Protein 9U5A (pdb70)

Nearest PDB structures (foldseek):
  8sdz-assembly1_A  TM=9.561E-01  e=3.972E-27  Rattus norvegicus
  8et7-assembly1_A  TM=7.866E-01  e=4.016E-17  Homo sapiens
  8et9-assembly1_A  TM=8.170E-01  e=1.155E-16  Homo sapiens
  7zh0-assembly1_A  TM=7.714E-01  e=3.116E-17  Homo sapiens
  7zh6-assembly1_A  TM=7.890E-01  e=4.863E-16  Homo sapiens

Solvent-accessible surface area: 19373 Å² total; per-residue (Å²): 118,47,41,87,137,51,32,46,102,106,3,17,89,28,1,42,80,1,3,59,55,2,3,4,0,18,6,0,2,4,8,0,2,0,62,6,44,18,45,0,68,5,113,47,56,53,149,126,80,35,50,67,22,4,4,2,80,92,106,60,85,36,75,19,7,153,59,57,26,206,114,110,145,60,81,72,22,7,53,77,14,106,70,16,57,50,30,73,181,90,79,23,73,38,2,2,0,34,95,44,54,3,4,15,103,38,70,9,66,20,14,58,1,1,5,46,1,6,24,0,17,31,61,0,17,122,59,23,28,82,61,22,167,175,97,6,30,32,68,7,1,14,136,0,0,69,25,0,0,75,3,0,23,37,0,10,147,5,88,66,29,124,78,0,9,35,44,1,61,57,0,0,32,0,0,2,0,0,53,38,0,5,66,29,0,0,38,22,0,12,40,102,90,151,107,63,92,10,47,66,56,6,19,35,7,42,1,33,0,15,27,54,0,2,42,49,2,127,76,59,72,46,6,92,53,2,0,60,28,0,0,66,34,0,77,56,10,19,147,92,1,161,93,8,17,18,0,0,114,42,18,83,131,64,66,40,73,88,42,2,62,54,45,51,49,30,14,82,184,112,104,74,96,14,20,45,75,0,13,48,8,0,29,5,0,25,39,0,4,1,4,20,1,57,46,16,1,151,68,2,19,89,0,1,34,64,0,0,48,21,19,79,116,6,56,70,53,4,63,47,61,46,83,157,89,35,31,83,56,12,1,6,40,11,0,28,88,0,0,95,3,11,32,23,5,43,135,19,74,92,128,98,33,107,73,21,15,79,50,3,23,62,0,1,5,12,0,12,19,0,40,39,0,10,86,88,37,38,98,116,157,56,79,40,101,15,89,66,33,1,67,73,0,7,29,77,0,0,60,26,10,69,30,64,96,77,104,88,100,46,0,18,81,54,6,0,67,46,0,52,55,1,6,91,32,0,67,137,128,10,93,130

Sequence (432 aa):
AFSKLLFQTLQVLTFILPCLMIPSQMLLENFSAAIPGHRCWTHMLDNKALLTISIPPGPHQCRRFRQPQWQLWSEADTEPCVDGWVYDRSVFTSTIVAKWDLVCSSQGLKPLSQSIFMSGILVGSFIWGLLSYRFGRKPMLSWCCLQLAVAGTSTIFAPTFVIYCGLRFVAAFGMAGIFLSSLTLMVEWTTTSRRAVTMTVVGCAFSAGQAALGGLAFALRDWRTLQLAASVPFFAISLISWWLPESARWLIIKGKPDQALQELRKVARIRSCAMLVVNFSLLISYYGLVFDLQSLGRDIFLLQALFGAVDFLGRATTALLLSFLGRRTIQAGSQAMAGLAILANMLVPQDLQTLRVVFAVLGKGCFGISLTCLTIYKAETADGILHTVGRLGAMMGPLILMSRQALPLLPPLLYGVISIASSLVVLFFLPE

GO terms:
  GO:0015732 prostaglandin transport (P, IDA)
  GO:0015132 prostaglandin transmembrane transporter activity (F, IDA)
  GO:0022857 transmembrane transporter activity (F, IDA)
  GO:0005886 plasma membrane (C, EXP)
  GO:0009925 basal plasma membrane (C, EXP)
  GO:0005886 plasma membrane (C, TAS)
  GO:0015291 secondary active transmembrane transporter activity (F, TAS)
  GO:0005515 protein binding (F, IPI)
  GO:0046415 urate metabolic process (P, IMP)
  GO:0005452 solute:inorganic anion antiporter activity (F, IDA)
  GO:0005886 plasma membrane (C, IDA)
  GO:0009897 external side of plasma membrane (C, IDA)
  GO:0016324 apical plasma membrane (C, IDA)
  GO:0015291 secondary active transmembrane transporter activity (F, IDA)
  GO:0055085 transmembrane transport (P, IDA)
  GO:0070062 extracellular exosome (C, HDA)

B-factor: mean 92.58, std 33.47, range [29.21, 179.57]

Radius of gyration: 23.82 Å; Cα contacts (8 Å, |Δi|>4): 689; chains: 1; bounding box: 73×41×61 Å

Structure (mmCIF, N/CA/C/O backbone):
data_9U5A
#
_entry.id   9U5A
#
loop_
_entity.id
_entity.type
_entity.pdbx_description
1 polymer 'Solute carrier family 22 member 11'
2 non-polymer '17-oxoandrost-5-en-3beta-yl hydrogen sulfate'
#
loop_
_atom_site.group_PDB
_atom_site.id
_atom_site.type_symbol
_atom_site.label_atom_id
_atom_site.label_alt_id
_atom_site.label_comp_id
_atom_site.label_asym_id
_atom_site.label_entity_id
_atom_site.label_seq_id
_atom_site.pdbx_PDB_ins_code
_atom_site.Cartn_x
_atom_site.Cartn_y
_atom_site.Cartn_z
_atom_site.occupancy
_atom_site.B_iso_or_equiv
_atom_site.auth_seq_id
_atom_site.auth_comp_id
_atom_site.auth_asym_id
_atom_site.auth_atom_id
_atom_site.pdbx_PDB_model_num
ATOM 1 N N . ALA A 1 2 ? 71.914 108.788 117.011 1.00 176.81 2 ALA A N 1
ATOM 2 C CA . ALA A 1 2 ? 71.619 109.404 118.304 1.00 174.71 2 ALA A CA 1
ATOM 3 C C . ALA A 1 2 ? 72.819 109.403 119.241 1.00 174.22 2 ALA A C 1
ATOM 4 O O . ALA A 1 2 ? 72.914 110.243 120.136 1.00 173.10 2 ALA A O 1
ATOM 6 N N . PHE A 1 3 ? 73.701 108.416 119.077 1.00 158.59 3 PHE A N 1
ATOM 7 C CA . PHE A 1 3 ? 74.874 108.301 119.940 1.00 156.66 3 PHE A CA 1
ATOM 8 C C . PHE A 1 3 ? 75.745 109.522 119.764 1.00 155.05 3 PHE A C 1
ATOM 9 O O . PHE A 1 3 ? 76.440 109.938 120.685 1.00 155.65 3 PHE A O 1
ATOM 17 N N . SER A 1 4 ? 75.699 110.126 118.589 1.00 164.81 4 SER A N 1
ATOM 18 C CA . SER A 1 4 ? 76.445 111.355 118.409 1.00 167.70 4 SER A CA 1
ATOM 19 C C . SER A 1 4 ? 75.873 112.383 119.374 1.00 168.82 4 SER A C 1
ATOM 20 O O . SER A 1 4 ? 76.613 113.177 119.944 1.00 169.12 4 SER A O 1
ATOM 23 N N . LYS A 1 5 ? 74.556 112.371 119.565 1.00 169.17 5 LYS A N 1
ATOM 24 C CA . LYS A 1 5 ? 73.911 113.331 120.465 1.00 168.78 5 LYS A CA 1
ATOM 25 C C . LYS A 1 5 ? 74.340 113.170 121.914 1.00 168.93 5 LYS A C 1
ATOM 26 O O . LYS A 1 5 ? 74.541 114.160 122.616 1.00 167.87 5 LYS A O 1
ATOM 28 N N . LEU A 1 6 ? 74.361 111.918 122.372 1.00 164.24 6 LEU A N 1
ATOM 29 C CA . LEU A 1 6 ? 74.747 111.633 123.746 1.00 162.62 6 LEU A CA 1
ATOM 30 C C . LEU A 1 6 ? 76.133 112.162 123.952 1.00 162.33 6 LEU A C 1
ATOM 31 O O . LEU A 1 6 ? 76.416 112.840 124.934 1.00 162.31 6 LEU A O 1
ATOM 36 N N . LEU A 1 7 ? 77.010 111.844 123.015 1.00 158.00 7 LEU A N 1
ATOM 37 C CA . LEU A 1 7 ? 78.358 112.330 123.120 1.00 158.58 7 LEU A CA 1
ATOM 38 C C . LEU A 1 7 ? 78.305 113.849 123.163 1.00 161.14 7 LEU A C 1
ATOM 39 O O . LEU A 1 7 ? 79.016 114.462 123.958 1.00 160.59 7 LEU A O 1
ATOM 44 N N . PHE A 1 16 ? 88.614 116.325 125.150 1.00 118.26 16 PHE A N 1
ATOM 45 C CA . PHE A 1 16 ? 89.040 114.936 125.012 1.00 117.34 16 PHE A CA 1
ATOM 46 C C . PHE A 1 16 ? 89.167 114.565 123.553 1.00 119.22 16 PHE A C 1
ATOM 47 O O . PHE A 1 16 ? 89.874 113.626 123.210 1.00 125.66 16 PHE A O 1
ATOM 55 N N . GLN A 1 17 ? 88.481 115.287 122.685 1.00 120.23 17 GLN A N 1
ATOM 56 C CA . GLN A 1 17 ? 88.638 115.024 121.269 1.00 123.18 17 GLN A CA 1
ATOM 57 C C . GLN A 1 17 ? 89.956 115.618 120.779 1.00 121.23 17 GLN A C 1
ATOM 58 O O . GLN A 1 17 ? 90.693 114.965 120.048 1.00 117.47 17 GLN A O 1
ATOM 64 N N . THR A 1 18 ? 90.268 116.843 121.191 1.00 114.77 18 THR A N 1
ATOM 65 C CA . THR A 1 18 ? 91.517 117.479 120.778 1.00 113.80 18 THR A CA 1
ATOM 66 C C . THR A 1 18 ? 92.703 116.644 121.223 1.00 115.04 18 THR A C 1
ATOM 67 O O . THR A 1 18 ? 93.582 116.333 120.427 1.00 118.03 18 THR A O 1
ATOM 71 N N . LEU A 1 19 ? 92.718 116.248 122.488 1.00 102.41 19 LEU A N 1
ATOM 72 C CA . LEU A 1 19 ? 93.811 115.444 123.010 1.00 96.76 19 LEU A CA 1
ATOM 73 C C . LEU A 1 19 ? 93.901 114.112 122.291 1.00 98.69 19 LEU A C 1
ATOM 74 O O . LEU A 1 19 ? 94.990 113.641 122.003 1.00 104.18 19 LEU A O 1
ATOM 79 N N . GLN A 1 20 ? 92.749 113.478 122.063 1.00 96.49 20 GLN A N 1
ATOM 80 C CA . GLN A 1 20 ? 92.713 112.155 121.425 1.00 97.13 20 GLN A CA 1
ATOM 81 C C . GLN A 1 20 ? 93.294 112.155 120.034 1.00 98.79 20 GLN A C 1
ATOM 82 O O . GLN A 1 20 ? 94.150 111.338 119.716 1.00 98.13 20 GLN A O 1
ATOM 88 N N . VAL A 1 21 ? 92.830 113.065 119.193 1.00 101.01 21 VAL A N 1
ATOM 89 C CA . VAL A 1 21 ? 93.374 113.154 117.859 1.00 98.95 21 VAL A CA 1
ATOM 90 C C . VAL A 1 21 ? 94.879 113.287 117.965 1.00 97.08 21 VAL A C 1
ATOM 91 O O . VAL A 1 21 ? 95.611 112.688 117.184 1.00 98.62 21 VAL A O 1
ATOM 95 N N . LEU A 1 22 ? 95.348 114.056 118.940 1.00 93.70 22 LEU A N 1
ATOM 96 C CA . LEU A 1 22 ? 96.780 114.237 119.121 1.00 95.95 22 LEU A CA 1
ATOM 97 C C . LEU A 1 22 ? 97.478 112.940 119.523 1.00 102.87 22 LEU A C 1
ATOM 98 O O . LEU A 1 22 ? 98.524 112.608 118.980 1.00 106.93 22 LEU A O 1
ATOM 103 N N . THR A 1 23 ? 96.912 112.207 120.468 1.00 88.26 23 THR A N 1
ATOM 104 C CA . THR A 1 23 ? 97.494 110.936 120.863 1.00 80.92 23 THR A CA 1
ATOM 105 C C . THR A 1 23 ? 97.491 110.036 119.658 1.00 81.33 23 THR A C 1
ATOM 106 O O . THR A 1 23 ? 98.039 108.939 119.680 1.00 90.78 23 THR A O 1
ATOM 110 N N . PHE A 1 24 ? 96.872 110.500 118.589 1.00 86.25 24 PHE A N 1
ATOM 111 C CA . PHE A 1 24 ? 96.867 109.731 117.343 1.00 85.69 24 PHE A CA 1
ATOM 112 C C . PHE A 1 24 ? 97.715 110.300 116.217 1.00 87.10 24 PHE A C 1
ATOM 113 O O . PHE A 1 24 ? 98.073 109.581 115.302 1.00 87.10 24 PHE A O 1
ATOM 121 N N . ILE A 1 25 ? 98.028 111.584 116.262 1.00 83.88 25 ILE A N 1
ATOM 122 C CA . ILE A 1 25 ? 98.898 112.156 115.247 1.00 77.97 25 ILE A CA 1
ATOM 123 C C . ILE A 1 25 ? 100.254 111.451 115.286 1.00 84.90 25 ILE A C 1
ATOM 124 O O . ILE A 1 25 ? 100.851 111.218 114.244 1.00 86.49 25 ILE A O 1
ATOM 129 N N . LEU A 1 26 ? 100.716 111.049 116.471 1.00 77.93 26 LEU A N 1
ATOM 130 C CA . LEU A 1 26 ? 102.003 110.355 116.587 1.00 72.41 26 LEU A CA 1
ATOM 131 C C . LEU A 1 26 ? 102.058 109.027 115.832 1.00 65.52 26 LEU A C 1
ATOM 132 O O . LEU A 1 26 ? 102.981 108.803 115.063 1.00 71.83 26 LEU A O 1
ATOM 137 N N . PRO A 1 27 ? 101.085 108.104 116.061 1.00 59.47 27 PRO A N 1
ATOM 138 C CA . PRO A 1 27 ? 101.201 106.908 115.224 1.00 61.72 27 PRO A CA 1
ATOM 139 C C . PRO A 1 27 ? 101.046 107.247 113.763 1.00 69.43 27 PRO A C 1
ATOM 140 O O . PRO A 1 27 ? 101.708 106.629 112.949 1.00 74.66 27 PRO A O 1
ATOM 144 N N . CYS A 1 28 ? 100.241 108.240 113.423 1.00 70.68 28 CYS A N 1
ATOM 145 C CA . CYS A 1 28 ? 100.003 108.564 112.022 1.00 65.97 28 CYS A CA 1
ATOM 146 C C . CYS A 1 28 ? 101.215 109.211 111.388 1.00 65.96 28 CYS A C 1
ATOM 147 O O . CYS A 1 28 ? 101.374 109.159 110.182 1.00 73.18 28 CYS A O 1
ATOM 150 N N . LEU A 1 29 ? 102.087 109.827 112.177 1.00 59.96 29 LEU A N 1
ATOM 151 C CA . LEU A 1 29 ? 103.302 110.435 111.640 1.00 54.62 29 LEU A CA 1
ATOM 152 C C . LEU A 1 29 ? 104.389 109.405 111.437 1.00 63.68 29 LEU A C 1
ATOM 153 O O . LEU A 1 29 ? 105.327 109.635 110.686 1.00 70.49 29 LEU A O 1
ATOM 158 N N . MET A 1 30 ? 104.285 108.253 112.089 1.00 72.79 30 MET A N 1
ATOM 159 C CA . MET A 1 30 ? 105.344 107.244 112.012 1.00 61.31 30 MET A CA 1
ATOM 160 C C . MET A 1 30 ? 104.955 106.029 111.204 1.00 64.94 30 MET A C 1
ATOM 161 O O . MET A 1 30 ? 105.786 105.182 110.934 1.00 73.48 30 MET A O 1
ATOM 166 N N . ILE A 1 31 ? 103.693 105.925 110.826 1.00 56.85 31 ILE A N 1
ATOM 167 C CA . ILE A 1 31 ? 103.265 104.820 109.983 1.00 54.58 31 ILE A CA 1
ATOM 168 C C . ILE A 1 31 ? 103.855 104.930 108.572 1.00 62.39 31 ILE A C 1
ATOM 169 O O . ILE A 1 31 ? 104.393 103.949 108.072 1.00 62.19 31 ILE A O 1
ATOM 174 N N . PRO A 1 32 ? 103.770 106.119 107.911 1.00 57.98 32 PRO A N 1
ATOM 175 C CA . PRO A 1 32 ? 104.345 106.110 106.563 1.00 49.20 32 PRO A CA 1
ATOM 176 C C . PRO A 1 32 ? 105.816 105.766 106.530 1.00 58.15 32 PRO A C 1
ATOM 177 O O . PRO A 1 32 ? 106.273 105.188 105.556 1.00 63.55 32 PRO A O 1
ATOM 181 N N . SER A 1 33 ? 106.557 106.117 107.569 1.00 73.40 33 SER A N 1
ATOM 182 C CA . SER A 1 33 ? 107.964 105.775 107.621 1.00 72.00 33 SER A CA 1
ATOM 183 C C . SER A 1 33 ? 108.157 104.274 107.651 1.00 66.98 33 SER A C 1
ATOM 184 O O . SER A 1 33 ? 109.032 103.763 106.989 1.00 77.71 33 SER A O 1
ATOM 187 N N . GLN A 1 34 ? 107.301 103.558 108.363 1.00 53.38 34 GLN A N 1
ATOM 188 C CA . GLN A 1 34 ? 107.465 102.110 108.507 1.00 62.05 34 GLN A CA 1
ATOM 189 C C . GLN A 1 34 ? 107.052 101.326 107.272 1.00 68.17 34 GLN A C 1
ATOM 190 O O . GLN A 1 34 ? 107.557 100.237 107.035 1.00 73.45 34 GLN A O 1
ATOM 196 N N . MET A 1 35 ? 106.128 101.860 106.489 1.00 53.34 35 MET A N 1
ATOM 197 C CA . MET A 1 35 ? 105.721 101.188 105.268 1.00 48.38 35 MET A CA 1
ATOM 198 C C . MET A 1 35 ? 106.670 101.498 104.143 1.00 50.57 35 MET A C 1
ATOM 199 O O . MET A 1 35 ? 107.087 100.605 103.413 1.00 55.85 35 MET A O 1
ATOM 204 N N . LEU A 1 36 ? 107.022 102.763 103.995 1.00 62.57 36 LEU A N 1
ATOM 205 C CA . LEU A 1 36 ? 107.867 103.164 102.886 1.00 64.21 36 LEU A CA 1
ATOM 206 C C . LEU A 1 36 ? 109.321 103.308 103.301 1.00 65.19 36 LEU A C 1
ATOM 207 O O . LEU A 1 36 ? 110.019 104.178 102.802 1.00 63.23 36 LEU A O 1
ATOM 212 N N . LEU A 1 37 ? 109.790 102.445 104.192 1.00 68.76 37 LEU A N 1
ATOM 213 C CA . LEU A 1 37 ? 111.164 102.513 104.681 1.00 54.39 37 LEU A CA 1
ATOM 214 C C . LEU A 1 37 ? 112.085 101.867 103.707 1.00 66.20 37 LEU A C 1
ATOM 215 O O . LEU A 1 37 ? 113.227 102.276 103.578 1.00 79.72 37 LEU A O 1
ATOM 220 N N . GLU A 1 38 ? 111.615 100.813 103.047 1.00 62.38 38 GLU A N 1
ATOM 221 C CA . GLU A 1 38 ? 112.470 100.054 102.149 1.00 65.26 38 GLU A CA 1
ATOM 222 C C . GLU A 1 38 ? 112.780 100.766 100.864 1.00 69.31 38 GLU A C 1
ATOM 223 O O . GLU A 1 38 ? 113.306 100.171 99.941 1.00 72.98 38 GLU A O 1
ATOM 229 N N . ASN A 1 39 ? 112.449 102.037 100.777 1.00 64.25 39 ASN A N 1
ATOM 230 C CA . ASN A 1 39 ? 112.817 102.776 99.601 1.00 54.34 39 ASN A CA 1
ATOM 231 C C . ASN A 1 39 ? 114.163 103.356 99.930 1.00 62.35 39 ASN A C 1
ATOM 232 O O . ASN A 1 39 ? 114.920 103.695 99.032 1.00 74.27 39 ASN A O 1
ATOM 237 N N . PHE A 1 40 ? 114.472 103.462 101.224 1.00 54.70 40 PHE A N 1
ATOM 238 C CA . PHE A 1 40 ? 115.778 103.973 101.644 1.00 62.94 40 PHE A CA 1
ATOM 239 C C . PHE A 1 40 ? 116.658 102.936 102.320 1.00 65.91 40 PHE A C 1
ATOM 240 O O . PHE A 1 40 ? 117.865 102.932 102.109 1.00 68.22 40 PHE A O 1
ATOM 248 N N . SER A 1 41 ? 116.087 102.041 103.116 1.00 50.76 41 SER A N 1
ATOM 249 C CA . SER A 1 41 ? 116.869 100.985 103.745 1.00 39.25 41 SER A CA 1
ATOM 250 C C . SER A 1 41 ? 117.239 99.923 102.745 1.00 50.96 41 SER A C 1
ATOM 251 O O . SER A 1 41 ? 118.209 99.217 102.935 1.00 70.67 41 SER A O 1
ATOM 254 N N . ALA A 1 42 ? 116.463 99.797 101.683 1.00 54.20 42 ALA A N 1
ATOM 255 C CA . ALA A 1 42 ? 116.731 98.802 100.656 1.00 57.25 42 ALA A CA 1
ATOM 256 C C . ALA A 1 42 ? 117.100 99.435 99.339 1.00 57.36 42 ALA A C 1
ATOM 257 O O . ALA A 1 42 ? 116.861 98.857 98.297 1.00 71.38 42 ALA A O 1
ATOM 259 N N . ALA A 1 43 ? 117.681 100.616 99.370 1.00 48.52 43 ALA A N 1
ATOM 260 C CA . ALA A 1 43 ? 118.012 101.302 98.144 1.00 48.37 43 ALA A CA 1
ATOM 261 C C . ALA A 1 43 ? 119.048 100.527 97.404 1.00 52.45 43 ALA A C 1
ATOM 262 O O . ALA A 1 43 ? 119.835 99.819 98.010 1.00 54.04 43 ALA A O 1
ATOM 264 N N . ILE A 1 44 ? 119.074 100.659 96.085 1.00 46.15 44 ILE A N 1
ATOM 265 C CA . ILE A 1 44 ? 120.001 99.887 95.271 1.00 48.26 44 ILE A CA 1
ATOM 266 C C . ILE A 1 44 ? 121.224 100.701 94.925 1.00 48.34 44 ILE A C 1
ATOM 267 O O . ILE A 1 44 ? 121.136 101.663 94.175 1.00 54.42 44 ILE A O 1
ATOM 272 N N . PRO A 1 45 ? 122.380 100.319 95.468 1.00 61.83 45 PRO A N 1
ATOM 273 C CA . PRO A 1 45 ? 123.587 101.101 95.237 1.00 59.69 45 PRO A CA 1
ATOM 274 C C . PRO A 1 45 ? 124.331 100.685 93.990 1.00 54.39 45 PRO A C 1
ATOM 275 O O . PRO A 1 45 ? 124.247 99.527 93.628 1.00 60.35 45 PRO A O 1
ATOM 279 N N . GLY A 1 46 ? 125.104 101.542 93.347 1.00 76.80 46 GLY A N 1
ATOM 280 C CA . GLY A 1 46 ? 125.883 101.080 92.204 1.00 83.33 46 GLY A CA 1
ATOM 281 C C . GLY A 1 46 ? 126.666 99.807 92.490 1.00 82.84 46 GLY A C 1
ATOM 282 O O . GLY A 1 46 ? 127.521 99.803 93.363 1.00 84.73 46 GLY A O 1
ATOM 283 N N . HIS A 1 47 ? 126.356 98.717 91.792 1.00 80.37 47 HIS A N 1
ATOM 284 C CA . HIS A 1 47 ? 127.018 97.440 92.042 1.00 74.86 47 HIS A CA 1
ATOM 285 C C . HIS A 1 47 ? 127.769 96.912 90.848 1.00 81.80 47 HIS A C 1
ATOM 286 O O . HIS A 1 47 ? 127.360 97.128 89.722 1.00 94.27 47 HIS A O 1
ATOM 293 N N . ARG A 1 48 ? 128.855 96.188 91.077 1.00 95.95 48 ARG A N 1
ATOM 294 C CA . ARG A 1 48 ? 129.605 95.581 89.978 1.00 93.60 48 ARG A CA 1
ATOM 295 C C . ARG A 1 48 ? 130.164 94.248 90.418 1.00 98.24 48 ARG A C 1
ATOM 296 O O . ARG A 1 48 ? 130.217 93.970 91.601 1.00 105.91 48 ARG A O 1
ATOM 304 N N . CYS A 1 49 ? 130.580 93.411 89.479 1.00 110.62 49 CYS A N 1
ATOM 305 C CA . CYS A 1 49 ? 131.182 92.134 89.838 1.00 110.49 49 CYS A CA 1
ATOM 306 C C . CYS A 1 49 ? 132.471 92.297 90.614 1.00 111.12 49 CYS A C 1
ATOM 307 O O . CYS A 1 49 ? 133.201 93.260 90.413 1.00 115.06 49 CYS A O 1
ATOM 310 N N . TRP A 1 50 ? 132.755 91.358 91.503 1.00 114.09 50 TRP A N 1
ATOM 311 C CA . TRP A 1 50 ? 134.012 91.377 92.219 1.00 117.44 50 TRP A CA 1
ATOM 312 C C . TRP A 1 50 ? 134.921 90.706 91.230 1.00 119.61 50 TRP A C 1
ATOM 313 O O . TRP A 1 50 ? 134.634 89.606 90.774 1.00 121.50 50 TRP A O 1
ATOM 324 N N . THR A 1 51 ? 136.017 91.357 90.881 1.00 133.97 51 THR A N 1
ATOM 325 C CA . THR A 1 51 ? 136.948 90.780 89.934 1.00 135.32 51 THR A CA 1
ATOM 326 C C . THR A 1 51 ? 138.297 90.724 90.587 1.00 139.04 51 THR A C 1
ATOM 327 O O . THR A 1 51 ? 138.598 91.526 91.467 1.00 142.44 51 THR A O 1
ATOM 331 N N . HIS A 1 52 ? 139.118 89.770 90.169 1.00 151.80 52 HIS A N 1
ATOM 332 C CA . HIS A 1 52 ? 140.441 89.625 90.754 1.00 153.78 52 HIS A CA 1
ATOM 333 C C . HIS A 1 52 ? 141.293 90.848 90.480 1.00 155.30 52 HIS A C 1
ATOM 334 O O . HIS A 1 52 ? 142.091 91.250 91.318 1.00 157.27 52 HIS A O 1
ATOM 341 N N . MET A 1 53 ? 141.104 91.465 89.325 1.00 159.22 53 MET A N 1
ATOM 342 C CA . MET A 1 53 ? 141.918 92.617 88.958 1.00 161.29 53 MET A CA 1
ATOM 343 C C . MET A 1 53 ? 141.581 93.919 89.675 1.00 161.25 53 MET A C 1
ATOM 344 O O . MET A 1 53 ? 142.299 94.898 89.517 1.00 161.47 53 MET A O 1
ATOM 346 N N . LEU A 1 54 ? 140.472 93.962 90.406 1.00 148.46 54 LEU A N 1
ATOM 347 C CA . LEU A 1 54 ? 140.062 95.205 91.057 1.00 149.01 54 LEU A CA 1
ATOM 348 C C . LEU A 1 54 ? 139.970 95.169 92.582 1.00 149.71 54 LEU A C 1
ATOM 349 O O . LEU A 1 54 ? 140.113 96.209 93.221 1.00 150.10 54 LEU A O 1
ATOM 354 N N . ASP A 1 55 ? 139.736 94.001 93.175 1.00 143.68 55 ASP A N 1
ATOM 355 C CA . ASP A 1 55 ? 139.583 93.870 94.607 1.00 144.18 55 ASP A CA 1
ATOM 356 C C . ASP A 1 55 ? 140.641 92.995 95.250 1.00 144.41 55 ASP A C 1
ATOM 357 O O . ASP A 1 55 ? 140.632 92.811 96.464 1.00 145.18 55 ASP A O 1
ATOM 362 N N . ASN A 1 56 ? 141.556 92.451 94.457 1.00 165.72 56 ASN A N 1
ATOM 363 C CA . ASN A 1 56 ? 142.657 91.698 95.044 1.00 167.72 56 ASN A CA 1
ATOM 364 C C . ASN A 1 56 ? 143.902 92.530 94.831 1.00 168.76 56 ASN A C 1
ATOM 365 O O . ASN A 1 56 ? 144.254 92.840 93.696 1.00 168.34 56 ASN A O 1
ATOM 370 N N . LYS A 1 67 ? 141.312 102.982 87.113 1.00 161.15 67 LYS A N 1
ATOM 371 C CA . LYS A 1 67 ? 140.160 103.182 86.233 1.00 160.27 67 LYS A CA 1
ATOM 372 C C . LYS A 1 67 ? 140.262 102.289 85.010 1.00 160.70 67 LYS A C 1
ATOM 373 O O . LYS A 1 67 ? 139.279 101.674 84.591 1.00 158.13 67 LYS A O 1
ATOM 375 N N . ALA A 1 68 ? 141.458 102.191 84.450 1.00 168.00 68 ALA A N 1
ATOM 376 C CA . ALA A 1 68 ? 141.679 101.329 83.296 1.00 166.93 68 ALA A CA 1
ATOM 377 C C . ALA A 1 68 ? 141.433 99.871 83.649 1.00 165.91 68 ALA A C 1
ATOM 378 O O . ALA A 1 68 ? 140.975 99.099 82.819 1.00 164.21 68 ALA A O 1
ATOM 380 N N . LEU A 1 69 ? 141.789 99.479 84.866 1.00 163.19 69 LEU A N 1
ATOM 381 C CA . LEU A 1 69 ? 141.573 98.107 85.300 1.00 161.66 69 LEU A CA 1
ATOM 382 C C . LEU A 1 69 ? 140.094 97.751 85.301 1.00 161.64 69 LEU A C 1
ATOM 383 O O . LEU A 1 69 ? 139.727 96.654 84.910 1.00 163.24 69 LEU A O 1
ATOM 385 N N . LEU A 1 70 ? 139.222 98.709 85.579 1.00 150.49 70 LEU A N 1
ATOM 386 C CA . LEU A 1 70 ? 137.786 98.434 85.492 1.00 150.41 70 LEU A CA 1
ATOM 387 C C . LEU A 1 70 ? 137.385 97.910 84.118 1.00 150.21 70 LEU A C 1
ATOM 388 O O . LEU A 1 70 ? 136.696 96.908 84.022 1.00 149.01 70 LEU A O 1
ATOM 393 N N . THR A 1 71 ? 137.769 98.614 83.059 1.00 157.24 71 THR A N 1
ATOM 394 C CA . THR A 1 71 ? 137.360 98.225 81.703 1.00 156.47 71 THR A CA 1
ATOM 395 C C . THR A 1 71 ? 137.787 96.815 81.344 1.00 155.29 71 THR A C 1
ATOM 396 O O . THR A 1 71 ? 136.980 96.010 80.889 1.00 154.00 71 THR A O 1
ATOM 400 N N . ILE A 1 72 ? 139.060 96.512 81.545 1.00 158.34 72 ILE A N 1
ATOM 401 C CA . ILE A 1 72 ? 139.556 95.200 81.180 1.00 157.35 72 ILE A CA 1
ATOM 402 C C . ILE A 1 72 ? 138.873 94.115 81.994 1.00 156.31 72 ILE A C 1
ATOM 403 O O . ILE A 1 72 ? 138.632 93.038 81.478 1.00 155.66 72 ILE A O 1
ATOM 408 N N . SER A 1 73 ? 138.656 94.344 83.283 1.00 148.15 73 SER A N 1
ATOM 409 C CA . SER A 1 73 ? 137.927 93.389 84.109 1.00 147.08 73 SER A CA 1
ATOM 410 C C . SER A 1 73 ? 136.435 93.294 83.858 1.00 147.25 73 SER A C 1
ATOM 411 O O . SER A 1 73 ? 135.881 92.201 83.838 1.00 146.83 73 SER A O 1
ATOM 414 N N . ILE A 1 74 ? 135.735 94.415 83.696 1.00 141.10 74 ILE A N 1
ATOM 415 C CA . ILE A 1 74 ? 134.263 94.382 83.562 1.00 139.21 74 ILE A CA 1
ATOM 416 C C . ILE A 1 74 ? 133.741 95.028 82.283 1.00 140.18 74 ILE A C 1
ATOM 417 O O . ILE A 1 74 ? 134.090 96.168 81.984 1.00 142.08 74 ILE A O 1
ATOM 422 N N . PRO A 1 75 ? 132.877 94.271 81.508 1.00 141.31 75 PRO A N 1
ATOM 423 C CA . PRO A 1 75 ? 132.424 94.778 80.202 1.00 142.27 75 PRO A CA 1
ATOM 424 C C . PRO A 1 75 ? 131.535 95.992 80.161 1.00 144.35 75 PRO A C 1
ATOM 425 O O . PRO A 1 75 ? 131.006 96.413 81.182 1.00 145.50 75 PRO A O 1
ATOM 429 N N . PRO A 1 76 ? 131.266 96.535 78.934 1.00 151.33 76 PRO A N 1
ATOM 430 C CA . PRO A 1 76 ? 130.278 97.623 78.910 1.00 151.26 76 PRO A CA 1
ATOM 431 C C . PRO A 1 76 ? 128.886 97.159 79.295 1.00 150.25 76 PRO A C 1
ATOM 432 O O . PRO A 1 76 ? 128.641 95.959 79.359 1.00 146.16 76 PRO A O 1
ATOM 436 N N . GLY A 1 77 ? 127.963 98.092 79.486 1.00 152.86 77 GLY A N 1
ATOM 437 C CA . GLY A 1 77 ? 126.629 97.743 79.944 1.00 152.69 77 GLY A CA 1
ATOM 438 C C . GLY A 1 77 ? 125.522 98.310 79.089 1.00 153.71 77 GLY A C 1
ATOM 439 O O . GLY A 1 77 ? 125.769 99.171 78.249 1.00 152.68 77 GLY A O 1
ATOM 440 N N . PRO A 1 82 ? 129.588 100.448 83.283 1.00 134.97 82 PRO A N 1
ATOM 441 C CA . PRO A 1 82 ? 130.017 99.132 83.761 1.00 135.32 82 PRO A CA 1
ATOM 442 C C . PRO A 1 82 ? 128.832 98.200 83.961 1.00 135.31 82 PRO A C 1
ATOM 443 O O . PRO A 1 82 ? 127.903 98.570 84.679 1.00 134.11 82 PRO A O 1
ATOM 447 N N . HIS A 1 83 ? 128.861 97.010 83.368 1.00 124.58 83 HIS A N 1
ATOM 448 C CA . HIS A 1 83 ? 127.720 96.111 83.448 1.00 119.90 83 HIS A CA 1
ATOM 449 C C . HIS A 1 83 ? 127.563 95.793 84.916 1.00 119.56 83 HIS A C 1
ATOM 450 O O . HIS A 1 83 ? 128.551 95.634 85.628 1.00 120.06 83 HIS A O 1
ATOM 457 N N . GLN A 1 84 ? 126.331 95.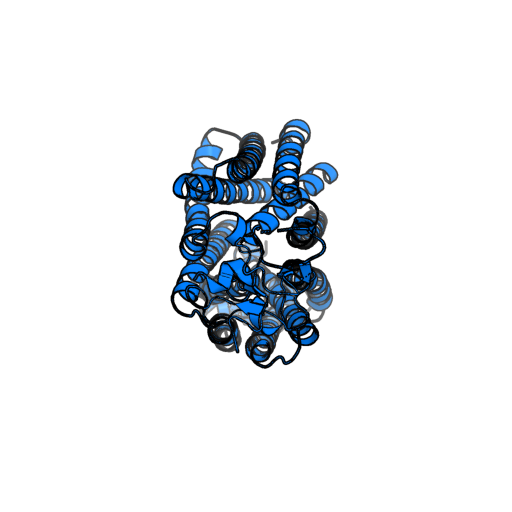686 85.382 1.00 95.35 84 GLN A N 1
ATOM 458 C CA . GLN A 1 84 ? 126.101 95.452 86.792 1.00 92.89 84 GLN A CA 1
ATOM 459 C C . GLN A 1 84 ? 125.885 93.993 87.143 1.00 95.99 84 GLN A C 1
ATOM 460 O O . GLN A 1 84 ? 125.461 93.698 88.249 1.00 101.08 84 GLN A O 1
ATOM 466 N N . CYS A 1 85 ? 126.184 93.071 86.234 1.00 99.45 85 CYS A N 1
ATOM 467 C CA . CYS A 1 85 ? 125.885 91.659 86.494 1.00 90.51 85 CYS A CA 1
ATOM 468 C C . CYS A 1 85 ? 126.935 90.660 86.068 1.00 91.14 85 CYS A C 1
ATOM 469 O O . CYS A 1 85 ? 126.976 89.557 86.596 1.00 94.37 85 CYS A O 1
ATOM 472 N N . ARG A 1 86 ? 127.766 91.017 85.102 1.00 120.43 86 ARG A N 1
ATOM 473 C CA . ARG A 1 86 ? 128.753 90.075 84.601 1.00 123.36 86 ARG A CA 1
ATOM 474 C C . ARG A 1 86 ? 130.150 90.639 84.437 1.00 125.17 86 ARG A C 1
ATOM 475 O O . ARG A 1 86 ? 130.325 91.850 84.383 1.00 129.48 86 ARG A O 1
ATOM 483 N N . ARG A 1 87 ? 131.149 89.766 84.380 1.00 124.41 87 ARG A N 1
ATOM 484 C CA . ARG A 1 87 ? 132.530 90.209 84.270 1.00 126.87 87 ARG A CA 1
ATOM 485 C C . ARG A 1 87 ? 133.304 89.352 83.304 1.00 130.08 87 ARG A C 1
ATOM 486 O O . ARG A 1 87 ? 132.932 88.221 83.042 1.00 130.87 87 ARG A O 1
ATOM 494 N N . PHE A 1 88 ? 134.394 89.887 82.770 1.00 144.88 88 PHE A N 1
ATOM 495 C CA . PHE A 1 88 ? 135.230 89.119 81.855 1.00 145.15 88 PHE A CA 1
ATOM 496 C C . PHE A 1 88 ? 135.962 88.015 82.589 1.00 143.98 88 PHE A C 1
ATOM 497 O O . PHE A 1 88 ? 136.593 88.264 83.612 1.00 143.77 88 PHE A O 1
ATOM 505 N N . ARG A 1 89 ? 135.894 86.796 82.068 1.00 146.95 89 ARG A N 1
ATOM 506 C CA . ARG A 1 89 ? 136.588 85.672 82.686 1.00 147.02 89 ARG A CA 1
ATOM 507 C C . ARG A 1 89 ? 138.077 85.937 82.673 1.00 149.34 89 ARG A C 1
ATOM 508 O O . ARG A 1 89 ? 138.756 85.751 83.679 1.00 150.43 89 ARG A O 1
ATOM 516 N N . GLN A 1 90 ? 138.599 86.349 81.527 1.00 157.91 90 GLN A N 1
ATOM 517 C CA . GLN A 1 90 ? 140.015 86.668 81.425 1.00 157.30 90 GLN A CA 1
ATOM 518 C C . GLN A 1 90 ? 140.109 88.133 81.081 1.00 157.60 90 GLN A C 1
ATOM 519 O O . GLN A 1 90 ? 139.373 88.613 80.224 1.00 158.53 90 GLN A O 1
ATOM 521 N N . PRO A 1 91 ? 141.017 88.860 81.739 1.00 165.57 91 PRO A N 1
ATOM 522 C CA . PRO A 1 91 ? 141.027 90.299 81.478 1.00 165.75 91 PRO A CA 1
ATOM 523 C C . PRO A 1 91 ? 141.337 90.577 80.025 1.00 166.12 91 PRO A C 1
ATOM 524 O O . PRO A 1 91 ? 142.232 89.955 79.458 1.00 166.97 91 PRO A O 1
ATOM 528 N N . GLN A 1 92 ? 140.608 91.505 79.421 1.00 166.69 92 GLN A N 1
ATOM 529 C CA . GLN A 1 92 ? 140.884 91.867 78.045 1.00 167.46 92 GLN A CA 1
ATOM 530 C C . GLN A 1 92 ? 141.896 92.994 78.028 1.00 169.39 92 GLN A C 1
ATOM 531 O O . GLN A 1 92 ? 141.521 94.162 78.000 1.00 169.09 92 GLN A O 1
ATOM 537 N N . TRP A 1 93 ? 143.179 92.639 78.016 1.00 175.79 93 TRP A N 1
ATOM 538 C CA . TRP A 1 93 ? 144.230 93.646 77.929 1.00 174.68 93 TRP A CA 1
ATOM 539 C C . TRP A 1 93 ? 144.244 94.112 76.497 1.00 175.28 93 TRP A C 1
ATOM 540 O O . TRP A 1 93 ? 145.130 94.859 76.087 1.00 174.95 93 TRP A O 1
ATOM 551 N N . GLN A 1 94 ? 143.248 93.685 75.732 1.00 179.48 94 GLN A N 1
ATOM 552 C CA . GLN A 1 94 ? 143.172 94.050 74.326 1.00 179.35 94 GLN A CA 1
ATOM 553 C C . GLN A 1 94 ? 142.550 95.416 74.167 1.00 179.17 94 GLN A C 1
ATOM 554 O O . GLN A 1 94 ? 142.424 95.909 73.061 1.00 178.86 94 GLN A O 1
ATOM 560 N N . LEU A 1 95 ? 141.916 95.918 75.221 1.00 179.06 95 LEU A N 1
ATOM 561 C CA . LEU A 1 95 ? 141.138 97.155 75.077 1.00 179.03 95 LEU A CA 1
ATOM 562 C C . LEU A 1 95 ? 141.913 98.426 75.251 1.00 179.57 95 LEU A C 1
ATOM 563 O O . LEU A 1 95 ? 141.346 99.515 75.196 1.00 177.52 95 LEU A O 1
ATOM 568 N N . TRP A 1 105 ? 135.615 91.994 71.688 1.00 171.96 105 TRP A N 1
ATOM 569 C CA . TRP A 1 105 ? 135.323 90.928 72.639 1.00 170.22 105 TRP A CA 1
ATOM 570 C C . TRP A 1 105 ? 134.051 90.191 72.263 1.00 170.19 105 TRP A C 1
ATOM 571 O O . TRP A 1 105 ? 133.341 90.597 71.345 1.00 170.30 105 TRP A O 1
ATOM 582 N N . SER A 1 106 ? 133.759 89.110 72.971 1.00 162.43 106 SER A N 1
ATOM 583 C CA . SER A 1 106 ? 132.560 88.337 72.683 1.00 162.96 106 SER A CA 1
ATOM 584 C C . SER A 1 106 ? 131.770 88.120 73.956 1.00 162.68 106 SER A C 1
ATOM 585 O O . SER A 1 106 ? 132.345 88.074 75.041 1.00 161.47 106 SER A O 1
ATOM 588 N N . GLU A 1 107 ? 130.454 87.983 73.841 1.00 154.58 107 GLU A N 1
ATOM 589 C CA . GLU A 1 107 ? 129.631 87.717 75.016 1.00 152.97 107 GLU A CA 1
ATOM 590 C C . GLU A 1 107 ? 130.119 86.449 75.682 1.00 153.02 107 GLU A C 1
ATOM 591 O O . GLU A 1 107 ? 129.841 86.207 76.855 1.00 152.86 107 GLU A O 1
ATOM 593 N N . ALA A 1 108 ? 130.844 85.630 74.933 1.00 152.20 108 ALA A N 1
ATOM 594 C CA . ALA A 1 108 ? 131.400 84.414 75.498 1.00 152.08 108 ALA A CA 1
ATOM 595 C C . ALA A 1 108 ? 132.546 84.579 76.480 1.00 152.97 108 ALA A C 1
ATOM 596 O O . ALA A 1 108 ? 132.930 83.622 77.146 1.00 151.64 108 ALA A O 1
ATOM 598 N N . ASP A 1 109 ? 133.103 85.785 76.573 1.00 157.92 109 ASP A N 1
ATOM 599 C CA . ASP A 1 109 ? 134.151 86.012 77.549 1.00 156.22 109 ASP A CA 1
ATOM 600 C C . ASP A 1 109 ? 133.553 86.540 78.833 1.00 155.12 109 ASP A C 1
ATOM 601 O O . ASP A 1 109 ? 134.280 86.998 79.701 1.00 155.46 109 ASP A O 1
ATOM 603 N N . THR A 1 110 ? 132.229 86.455 78.952 1.00 145.95 110 THR A N 1
ATOM 604 C CA . THR A 1 110 ? 131.546 86.971 80.130 1.00 145.37 110 THR A CA 1
ATOM 605 C C . THR A 1 110 ? 131.049 85.872 81.039 1.00 145.13 110 THR A C 1
ATOM 606 O O . THR A 1 110 ? 130.574 84.841 80.572 1.00 145.87 110 THR A O 1
ATOM 610 N N . GLU A 1 111 ? 131.150 86.094 82.341 1.00 137.24 111 GLU A N 1
ATOM 611 C CA . GLU A 1 111 ? 130.712 85.108 83.309 1.00 135.10 111 GLU A CA 1
ATOM 612 C C . GLU A 1 111 ? 129.916 85.837 84.406 1.00 136.21 111 GLU A C 1
ATOM 613 O O . GLU A 1 111 ? 130.303 86.938 84.788 1.00 137.91 111 GLU A O 1
ATOM 619 N N . PRO A 1 112 ? 128.809 85.249 84.927 1.00 119.61 112 PRO A N 1
ATOM 620 C CA . PRO A 1 112 ? 128.125 85.938 86.030 1.00 119.76 112 PRO A CA 1
ATOM 621 C C . PRO A 1 112 ? 129.029 86.073 87.245 1.00 121.19 112 PRO A C 1
ATOM 622 O O . PRO A 1 112 ? 129.997 85.329 87.352 1.00 122.26 112 PRO A O 1
ATOM 626 N N . CYS A 1 113 ? 128.721 86.995 88.153 1.00 115.35 113 CYS A N 1
ATOM 627 C CA . CYS A 1 113 ? 129.590 87.224 89.300 1.00 114.91 113 CYS A CA 1
ATOM 628 C C . CYS A 1 113 ? 129.439 85.931 90.077 1.00 114.76 113 CYS A C 1
ATOM 629 O O . CYS A 1 113 ? 128.450 85.759 90.786 1.00 114.62 113 CYS A O 1
ATOM 632 N N . VAL A 1 114 ? 130.401 85.021 89.968 1.00 111.05 114 VAL A N 1
ATOM 633 C CA . VAL A 1 114 ? 130.517 83.908 90.895 1.00 110.02 114 VAL A CA 1
ATOM 634 C C . VAL A 1 114 ? 131.067 84.355 92.236 1.00 110.73 114 VAL A C 1
ATOM 635 O O . VAL A 1 114 ? 130.636 83.865 93.275 1.00 111.78 114 VAL A O 1
ATOM 639 N N . ASP A 1 115 ? 132.015 85.284 92.225 1.00 106.61 115 ASP A N 1
ATOM 640 C CA . ASP A 1 115 ? 132.660 85.718 93.463 1.00 105.79 115 ASP A CA 1
ATOM 641 C C . ASP A 1 115 ? 131.950 86.834 94.223 1.00 108.20 115 ASP A C 1
ATOM 642 O O . ASP A 1 115 ? 132.420 87.244 95.280 1.00 110.38 115 ASP A O 1
ATOM 647 N N . GLY A 1 116 ? 130.840 87.342 93.700 1.00 104.31 116 GLY A N 1
ATOM 648 C CA . GLY A 1 116 ? 130.098 88.356 94.429 1.00 104.61 116 GLY A CA 1
ATOM 649 C C . GLY A 1 116 ? 130.191 89.766 93.895 1.00 105.25 116 GLY A C 1
ATOM 650 O O . GLY A 1 116 ? 130.664 89.969 92.788 1.00 104.26 116 GLY A O 1
ATOM 651 N N . TRP A 1 117 ? 129.712 90.755 94.639 1.00 88.31 117 TRP A N 1
ATOM 652 C CA . TRP A 1 117 ? 129.674 92.114 94.110 1.00 83.68 117 TRP A CA 1
ATOM 653 C C . TRP A 1 117 ? 130.388 93.146 94.960 1.00 84.87 117 TRP A C 1
ATOM 654 O O . TRP A 1 117 ? 130.641 92.905 96.135 1.00 87.96 117 TRP A O 1
ATOM 665 N N . VAL A 1 118 ? 130.735 94.294 94.384 1.00 73.49 118 VAL A N 1
ATOM 666 C CA . VAL A 1 118 ? 131.371 95.365 95.148 1.00 64.53 118 VAL A CA 1
ATOM 667 C C . VAL A 1 118 ? 130.501 96.585 95.049 1.00 67.61 118 VAL A C 1
ATOM 668 O O . VAL A 1 118 ? 130.564 97.320 94.073 1.00 76.42 118 VAL A O 1
ATOM 672 N N . TYR A 1 119 ? 129.692 96.824 96.068 1.00 68.78 119 TYR A N 1
ATOM 673 C CA . TYR A 1 119 ? 128.747 97.927 96.030 1.00 66.85 119 TYR A CA 1
ATOM 674 C C . TYR A 1 119 ? 129.348 99.282 96.338 1.00 72.30 119 TYR A C 1
ATOM 675 O O . TYR A 1 119 ? 130.270 99.384 97.138 1.00 82.51 119 TYR A O 1
ATOM 684 N N . ASP A 1 120 ? 128.801 100.333 95.742 1.00 87.87 120 ASP A N 1
ATOM 685 C CA . ASP A 1 120 ? 129.289 101.680 95.988 1.00 88.46 120 ASP A CA 1
ATOM 686 C C . ASP A 1 120 ? 128.723 102.189 97.293 1.00 90.87 120 ASP A C 1
ATOM 687 O O . ASP A 1 120 ? 127.544 102.001 97.574 1.00 95.69 120 ASP A O 1
ATOM 692 N N . ARG A 1 121 ? 129.547 102.825 98.111 1.00 96.39 121 ARG A N 1
ATOM 693 C CA . ARG A 1 121 ? 129.075 103.324 99.388 1.00 96.06 121 ARG A CA 1
ATOM 694 C C . ARG A 1 121 ? 129.084 104.836 99.438 1.00 101.88 121 ARG A C 1
ATOM 695 O O . ARG A 1 121 ? 128.970 105.426 100.508 1.00 102.94 121 ARG A O 1
ATOM 703 N N . SER A 1 122 ? 129.226 105.469 98.281 1.00 103.60 122 SER A N 1
ATOM 704 C CA . SER A 1 122 ? 129.225 106.924 98.224 1.00 101.82 122 SER A CA 1
ATOM 705 C C . SER A 1 122 ? 127.910 107.574 98.631 1.00 102.35 122 SER A C 1
ATOM 706 O O . SER A 1 122 ? 127.910 108.554 99.364 1.00 104.35 122 SER A O 1
ATOM 709 N N . VAL A 1 123 ? 126.791 107.039 98.157 1.00 91.37 123 VAL A N 1
ATOM 710 C CA . VAL A 1 123 ? 125.492 107.616 98.483 1.00 92.73 123 VAL A CA 1
ATOM 711 C C . VAL A 1 123 ? 124.819 106.884 99.625 1.00 96.28 123 VAL A C 1
ATOM 712 O O . VAL A 1 123 ? 124.309 107.506 100.551 1.00 99.73 123 VAL A O 1
ATOM 716 N N . PHE A 1 124 ? 124.836 105.559 99.577 1.00 89.26 124 PHE A N 1
ATOM 717 C CA . PHE A 1 124 ? 124.172 104.773 100.604 1.00 89.55 124 PHE A CA 1
ATOM 718 C C . PHE A 1 124 ? 125.207 103.958 101.338 1.00 88.62 124 PHE A C 1
ATOM 719 O O . PHE A 1 124 ? 125.805 103.062 100.755 1.00 92.96 124 PHE A O 1
ATOM 727 N N . THR A 1 125 ? 125.430 104.256 102.611 1.00 89.49 125 THR A N 1
ATOM 728 C CA . THR A 1 125 ? 126.465 103.566 103.349 1.00 89.64 125 THR A CA 1
ATOM 729 C C . THR A 1 125 ? 126.099 102.105 103.457 1.00 93.11 125 THR A C 1
ATOM 730 O O . THR A 1 125 ? 126.880 101.242 103.075 1.00 95.65 125 THR A O 1
ATOM 734 N N . SER A 1 126 ? 124.890 101.822 103.920 1.00 77.49 126 SER A N 1
ATOM 735 C CA . SER A 1 126 ? 124.459 100.446 104.033 1.00 74.96 126 SER A CA 1
ATOM 736 C C . SER A 1 126 ? 123.020 100.243 103.656 1.00 80.00 126 SER A C 1
ATOM 737 O O . SER A 1 126 ? 122.148 100.955 104.134 1.00 83.52 126 SER A O 1
ATOM 740 N N . THR A 1 127 ? 122.772 99.274 102.787 1.00 66.10 127 THR A N 1
ATOM 741 C CA . THR A 1 127 ? 121.425 98.965 102.372 1.00 50.25 127 THR A CA 1
ATOM 742 C C . THR A 1 127 ? 121.272 97.470 102.397 1.00 54.13 127 THR A C 1
ATOM 743 O O . THR A 1 127 ? 122.244 96.745 102.243 1.00 62.63 127 THR A O 1
ATOM 747 N N . ILE A 1 128 ? 120.057 96.995 102.590 1.00 45.10 128 ILE A N 1
ATOM 748 C CA . ILE A 1 128 ? 119.805 95.573 102.626 1.00 44.89 128 ILE A CA 1
ATOM 749 C C . ILE A 1 128 ? 120.263 94.966 101.326 1.00 44.27 128 ILE A C 1
ATOM 750 O O . ILE A 1 128 ? 120.842 93.892 101.318 1.00 66.72 128 ILE A O 1
ATOM 755 N N . VAL A 1 129 ? 120.048 95.664 100.223 1.00 37.48 129 VAL A N 1
ATOM 756 C CA . VAL A 1 129 ? 120.416 95.146 98.914 1.00 44.10 129 VAL A CA 1
ATOM 757 C C . VAL A 1 129 ? 121.877 94.740 98.875 1.00 47.80 129 VAL A C 1
ATOM 758 O O . VAL A 1 129 ? 122.267 93.878 98.099 1.00 53.94 129 VAL A O 1
ATOM 762 N N . ALA A 1 130 ? 122.688 95.344 99.723 1.00 61.36 130 ALA A N 1
ATOM 763 C CA . ALA A 1 130 ? 124.094 95.006 99.772 1.00 61.92 130 ALA A CA 1
ATOM 764 C C . ALA A 1 130 ? 124.340 93.867 100.732 1.00 64.00 130 ALA A C 1
ATOM 765 O O . ALA A 1 130 ? 125.260 93.080 100.541 1.00 68.49 130 ALA A O 1
ATOM 767 N N . LYS A 1 131 ? 123.537 93.781 101.781 1.00 63.28 131 LYS A N 1
ATOM 768 C CA . LYS A 1 131 ? 123.741 92.752 102.784 1.00 66.66 131 LYS A CA 1
ATOM 769 C C . LYS A 1 131 ? 123.431 91.378 102.242 1.00 62.77 131 LYS A C 1
ATOM 770 O O . LYS A 1 131 ? 124.235 90.463 102.369 1.00 75.17 131 LYS A O 1
ATOM 776 N N . TRP A 1 132 ? 122.272 91.228 101.627 1.00 56.98 132 TRP A N 1
ATOM 777 C CA . TRP A 1 132 ? 121.873 89.927 101.127 1.00 63.24 132 TRP A CA 1
ATOM 778 C C . TRP A 1 132 ? 121.868 89.883 99.608 1.00 63.54 132 TRP A C 1
ATOM 779 O O . TRP A 1 132 ?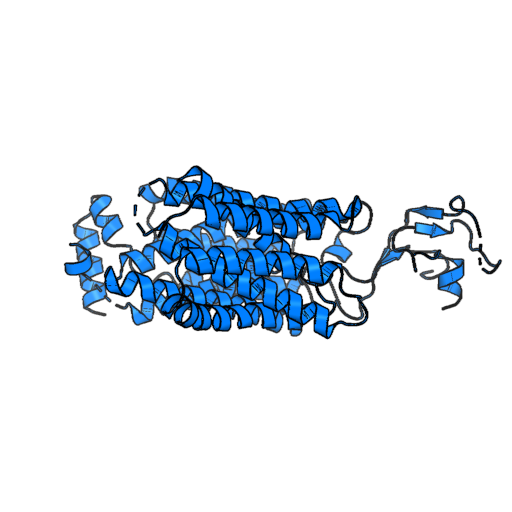 121.017 89.240 99.009 1.00 68.22 132 TRP A O 1
ATOM 790 N N . ASP A 1 133 ? 122.815 90.564 98.982 1.00 52.92 133 ASP A N 1
ATOM 791 C CA . ASP A 1 133 ? 122.933 90.543 97.528 1.00 43.43 133 ASP A CA 1
ATOM 792 C C . ASP A 1 133 ? 121.609 90.456 96.810 1.00 53.59 133 ASP A C 1
ATOM 793 O O . ASP A 1 133 ? 121.372 89.509 96.072 1.00 68.71 133 ASP A O 1
ATOM 798 N N . LEU A 1 134 ? 120.742 91.435 97.011 1.00 53.82 134 LEU A N 1
ATOM 799 C CA . LEU A 1 134 ? 119.486 91.470 96.279 1.00 51.20 134 LEU A CA 1
ATOM 800 C C . LEU A 1 134 ? 119.714 92.215 94.978 1.00 53.04 134 LEU A C 1
ATOM 801 O O . LEU A 1 134 ? 119.062 93.219 94.720 1.00 49.99 134 LEU A O 1
ATOM 806 N N . VAL A 1 135 ? 120.650 91.737 94.162 1.00 72.31 135 VAL A N 1
ATOM 807 C CA . VAL A 1 135 ? 120.944 92.366 92.881 1.00 72.55 135 VAL A CA 1
ATOM 808 C C . VAL A 1 135 ? 120.974 91.316 91.790 1.00 77.90 135 VAL A C 1
ATOM 809 O O . VAL A 1 135 ? 121.036 90.129 92.090 1.00 84.57 135 VAL A O 1
ATOM 813 N N . CYS A 1 136 ? 120.943 91.759 90.534 1.00 82.74 136 CYS A N 1
ATOM 814 C CA . CYS A 1 136 ? 120.941 90.853 89.383 1.00 82.41 136 CYS A CA 1
ATOM 815 C C . CYS A 1 136 ? 119.768 89.902 89.351 1.00 88.11 136 CYS A C 1
ATOM 816 O O . CYS A 1 136 ? 118.634 90.322 89.185 1.00 90.61 136 CYS A O 1
ATOM 819 N N . SER A 1 137 ? 120.033 88.608 89.464 1.00 87.81 137 SER A N 1
ATOM 820 C CA . SER A 1 137 ? 118.966 87.623 89.366 1.00 87.53 137 SER A CA 1
ATOM 821 C C . SER A 1 137 ? 118.014 87.723 90.530 1.00 89.37 137 SER A C 1
ATOM 822 O O . SER A 1 137 ? 116.880 87.266 90.451 1.00 88.93 137 SER A O 1
ATOM 825 N N . SER A 1 138 ? 118.469 88.320 91.617 1.00 81.03 138 SER A N 1
ATOM 826 C CA . SER A 1 138 ? 117.629 88.475 92.786 1.00 76.19 138 SER A CA 1
ATOM 827 C C . SER A 1 138 ? 117.048 89.872 92.887 1.00 74.66 138 SER A C 1
ATOM 828 O O . SER A 1 138 ? 116.468 90.214 93.903 1.00 82.15 138 SER A O 1
ATOM 831 N N . GLN A 1 139 ? 117.133 90.686 91.844 1.00 74.53 139 GLN A N 1
ATOM 832 C CA . GLN A 1 139 ? 116.667 92.068 91.966 1.00 77.50 139 GLN A CA 1
ATOM 833 C C . GLN A 1 139 ? 115.196 92.184 92.264 1.00 79.78 139 GLN A C 1
ATOM 834 O O . GLN A 1 139 ? 114.713 93.261 92.587 1.00 80.55 139 GLN A O 1
ATOM 840 N N . GLY A 1 140 ? 114.470 91.084 92.153 1.00 68.05 140 GLY A N 1
ATOM 841 C CA . GLY A 1 140 ? 113.041 91.113 92.379 1.00 68.33 140 GLY A CA 1
ATOM 842 C C . GLY A 1 140 ? 112.698 90.857 93.818 1.00 67.70 140 GLY A C 1
ATOM 843 O O . GLY A 1 140 ? 111.562 91.017 94.224 1.00 68.30 140 GLY A O 1
ATOM 844 N N . LEU A 1 141 ? 113.675 90.440 94.598 1.00 59.29 141 LEU A N 1
ATOM 845 C CA . LEU A 1 141 ? 113.410 90.149 95.983 1.00 54.21 141 LEU A CA 1
ATOM 846 C C . LEU A 1 141 ? 113.108 91.435 96.740 1.00 64.58 141 LEU A C 1
ATOM 847 O O . LEU A 1 141 ? 112.369 91.405 97.712 1.00 78.41 141 LEU A O 1
ATOM 852 N N . LYS A 1 142 ? 113.665 92.567 96.321 1.00 50.29 142 LYS A N 1
ATOM 853 C CA . LYS A 1 142 ? 113.299 93.832 96.965 1.00 58.60 142 LYS A CA 1
ATOM 854 C C . LYS A 1 142 ? 111.826 94.205 96.768 1.00 71.83 142 LYS A C 1
ATOM 855 O O . LYS A 1 142 ? 111.169 94.567 97.733 1.00 67.65 142 LYS A O 1
ATOM 861 N N . PRO A 1 143 ? 111.283 94.144 95.513 1.00 68.69 143 PRO A N 1
ATOM 862 C CA . PRO A 1 143 ? 109.839 94.401 95.418 1.00 47.71 143 PRO A CA 1
ATOM 863 C C . PRO A 1 143 ? 108.984 93.381 96.153 1.00 56.23 143 PRO A C 1
ATOM 864 O O . PRO A 1 143 ? 107.931 93.754 96.637 1.00 65.55 143 PRO A O 1
ATOM 868 N N . LEU A 1 144 ? 109.393 92.123 96.228 1.00 56.29 144 LEU A N 1
ATOM 869 C CA . LEU A 1 144 ? 108.658 91.128 97.003 1.00 49.61 144 LEU A CA 1
ATOM 870 C C . LEU A 1 144 ? 108.640 91.446 98.488 1.00 56.43 144 LEU A C 1
ATOM 871 O O . LEU A 1 144 ? 107.633 91.245 99.137 1.00 68.79 144 LEU A O 1
ATOM 876 N N . SER A 1 145 ? 109.742 91.921 99.050 1.00 59.27 145 SER A N 1
ATOM 877 C CA . SER A 1 145 ? 109.750 92.290 100.456 1.00 54.78 145 SER A CA 1
ATOM 878 C C . SER A 1 145 ? 108.696 93.334 100.703 1.00 58.77 145 SER A C 1
ATOM 879 O O . SER A 1 145 ? 108.047 93.314 101.740 1.00 63.88 145 SER A O 1
ATOM 882 N N . GLN A 1 146 ? 108.476 94.224 99.740 1.00 56.46 146 GLN A N 1
ATOM 883 C CA . GLN A 1 146 ? 107.473 95.279 99.879 1.00 54.25 146 GLN A CA 1
ATOM 884 C C . GLN A 1 146 ? 106.065 94.778 99.652 1.00 55.09 146 GLN A C 1
ATOM 885 O O . GLN A 1 146 ? 105.118 95.422 100.064 1.00 57.67 146 GLN A O 1
ATOM 891 N N . SER A 1 147 ? 105.914 93.601 99.062 1.00 60.81 147 SER A N 1
ATOM 892 C CA . SER A 1 147 ? 104.596 93.008 98.883 1.00 50.37 147 SER A CA 1
ATOM 893 C C . SER A 1 147 ? 104.299 91.996 99.974 1.00 48.80 147 SER A C 1
ATOM 894 O O . SER A 1 147 ? 103.149 91.651 100.181 1.00 60.21 147 SER A O 1
ATOM 897 N N . ILE A 1 148 ? 105.311 91.509 100.680 1.00 51.87 148 ILE A N 1
ATOM 898 C CA . ILE A 1 148 ? 105.065 90.618 101.810 1.00 53.80 148 ILE A CA 1
ATOM 899 C C . ILE A 1 148 ? 104.576 91.517 102.913 1.00 53.80 148 ILE A C 1
ATOM 900 O O . ILE A 1 148 ? 103.692 91.149 103.669 1.00 58.47 148 ILE A O 1
ATOM 905 N N . PHE A 1 149 ? 105.108 92.726 102.985 1.00 44.42 149 PHE A N 1
ATOM 906 C CA . PHE A 1 149 ? 104.631 93.690 103.955 1.00 40.38 149 PHE A CA 1
ATOM 907 C C . PHE A 1 149 ? 103.180 94.010 103.663 1.00 52.99 149 PHE A C 1
ATOM 908 O O . PHE A 1 149 ? 102.342 93.942 104.538 1.00 49.22 149 PHE A O 1
ATOM 916 N N . MET A 1 150 ? 102.867 94.341 102.418 1.00 62.98 150 MET A N 1
ATOM 917 C CA . MET A 1 150 ? 101.497 94.698 102.052 1.00 59.82 150 MET A CA 1
ATOM 918 C C . MET A 1 150 ? 100.528 93.550 102.261 1.00 63.23 150 MET A C 1
ATOM 919 O O . MET A 1 150 ? 99.394 93.779 102.645 1.00 68.61 150 MET A O 1
ATOM 924 N N . SER A 1 151 ? 100.940 92.321 101.984 1.00 58.77 151 SER A N 1
ATOM 925 C CA . SER A 1 151 ? 100.091 91.173 102.270 1.00 49.68 151 SER A CA 1
ATOM 926 C C . SER A 1 151 ? 99.920 91.081 103.756 1.00 52.67 151 SER A C 1
ATOM 927 O O . SER A 1 151 ? 98.820 90.871 104.232 1.00 60.99 151 SER A O 1
ATOM 930 N N . GLY A 1 152 ? 101.005 91.213 104.504 1.00 51.79 152 GLY A N 1
ATOM 931 C CA . GLY A 1 152 ? 100.875 91.245 105.948 1.00 52.86 152 GLY A CA 1
ATOM 932 C C . GLY A 1 152 ? 99.861 92.270 106.406 1.00 52.10 152 GLY A C 1
ATOM 933 O O . GLY A 1 152 ? 99.071 92.008 107.312 1.00 54.38 152 GLY A O 1
ATOM 934 N N . ILE A 1 153 ? 99.710 93.374 105.685 1.00 50.97 153 ILE A N 1
ATOM 935 C CA . ILE A 1 153 ? 98.635 94.324 106.032 1.00 54.67 153 ILE A CA 1
ATOM 936 C C . ILE A 1 153 ? 97.242 93.733 105.754 1.00 55.92 153 ILE A C 1
ATOM 937 O O . ILE A 1 153 ? 96.388 93.767 106.622 1.00 62.20 153 ILE A O 1
ATOM 942 N N . LEU A 1 154 ? 97.018 93.166 104.570 1.00 66.73 154 LEU A N 1
ATOM 943 C CA . LEU A 1 154 ? 95.721 92.559 104.225 1.00 63.86 154 LEU A CA 1
ATOM 944 C C . LEU A 1 154 ? 95.311 91.432 105.149 1.00 61.57 154 LEU A C 1
ATOM 945 O O . LEU A 1 154 ? 94.199 91.427 105.654 1.00 65.57 154 LEU A O 1
ATOM 950 N N . VAL A 1 155 ? 96.189 90.462 105.356 1.00 61.13 155 VAL A N 1
ATOM 951 C CA . VAL A 1 155 ? 95.897 89.346 106.242 1.00 61.76 155 VAL A CA 1
ATOM 952 C C . VAL A 1 155 ? 95.664 89.859 107.642 1.00 67.01 155 VAL A C 1
ATOM 953 O O . VAL A 1 155 ? 94.823 89.345 108.360 1.00 73.05 155 VAL A O 1
ATOM 957 N N . GLY A 1 156 ? 96.384 90.898 108.029 1.00 60.17 156 GLY A N 1
ATOM 958 C CA . GLY A 1 156 ? 96.242 91.436 109.366 1.00 59.21 156 GLY A CA 1
ATOM 959 C C . GLY A 1 156 ? 94.947 92.172 109.524 1.00 60.43 156 GLY A C 1
ATOM 960 O O . GLY A 1 156 ? 94.156 91.840 110.388 1.00 64.63 156 GLY A O 1
ATOM 961 N N . SER A 1 157 ? 94.677 93.146 108.671 1.00 58.21 157 SER A N 1
ATOM 962 C CA . SER A 1 157 ? 93.444 93.906 108.761 1.00 56.26 157 SER A CA 1
ATOM 963 C C . SER A 1 157 ? 92.242 92.993 108.782 1.00 67.70 157 SER A C 1
ATOM 964 O O . SER A 1 157 ? 91.232 93.312 109.389 1.00 69.59 157 SER A O 1
ATOM 967 N N . PHE A 1 158 ? 92.350 91.824 108.163 1.00 77.64 158 PHE A N 1
ATOM 968 C CA . PHE A 1 158 ? 91.261 90.849 108.194 1.00 71.74 158 PHE A CA 1
ATOM 969 C C . PHE A 1 158 ? 91.150 90.224 109.563 1.00 71.10 158 PHE A C 1
ATOM 970 O O . PHE A 1 158 ? 90.088 90.235 110.162 1.00 79.66 158 PHE A O 1
ATOM 978 N N . ILE A 1 159 ? 92.246 89.685 110.072 1.00 69.97 159 ILE A N 1
ATOM 979 C CA . ILE A 1 159 ? 92.206 89.016 111.362 1.00 72.17 159 ILE A CA 1
ATOM 980 C C . ILE A 1 159 ? 91.817 89.981 112.477 1.00 78.46 159 ILE A C 1
ATOM 981 O O . ILE A 1 159 ? 91.020 89.639 113.333 1.00 83.68 159 ILE A O 1
ATOM 986 N N . TRP A 1 160 ? 92.389 91.171 112.493 1.00 77.65 160 TRP A N 1
ATOM 987 C CA . TRP A 1 160 ? 92.098 92.072 113.590 1.00 75.39 160 TRP A CA 1
ATOM 988 C C . TRP A 1 160 ? 90.639 92.419 113.559 1.00 76.40 160 TRP A C 1
ATOM 989 O O . TRP A 1 160 ? 90.049 92.698 114.593 1.00 78.18 160 TRP A O 1
ATOM 1000 N N . GLY A 1 161 ? 90.043 92.411 112.378 1.00 81.80 161 GLY A N 1
ATOM 1001 C CA . GLY A 1 161 ? 88.615 92.647 112.284 1.00 82.86 161 GLY A CA 1
ATOM 1002 C C . GLY A 1 161 ? 87.810 91.559 112.961 1.00 82.71 161 GLY A C 1
ATOM 1003 O O . GLY A 1 161 ? 86.844 91.843 113.657 1.00 85.69 161 GLY A O 1
ATOM 1004 N N . LEU A 1 162 ? 88.201 90.308 112.765 1.00 83.26 162 LEU A N 1
ATOM 1005 C CA . LEU A 1 162 ? 87.504 89.206 113.401 1.00 81.37 162 LEU A CA 1
ATOM 1006 C C . LEU A 1 162 ? 87.667 89.291 114.899 1.00 81.32 162 LEU A C 1
ATOM 1007 O O . LEU A 1 162 ? 86.733 89.048 115.645 1.00 88.41 162 LEU A O 1
ATOM 1012 N N . LEU A 1 163 ? 88.857 89.635 115.359 1.00 93.83 163 LEU A N 1
ATOM 1013 C CA . LEU A 1 163 ? 89.103 89.677 116.792 1.00 96.07 163 LEU A CA 1
ATOM 1014 C C . LEU A 1 163 ? 88.510 90.928 117.416 1.00 100.22 163 LEU A C 1
ATOM 1015 O O . LEU A 1 163 ? 88.515 91.075 118.632 1.00 101.81 163 LEU A O 1
ATOM 1020 N N . SER A 1 164 ? 88.004 91.834 116.589 1.00 107.22 164 SER A N 1
ATOM 1021 C CA . SER A 1 164 ? 87.422 93.073 117.100 1.00 106.63 164 SER A CA 1
ATOM 1022 C C . SER A 1 164 ? 86.188 92.843 117.958 1.00 105.76 164 SER A C 1
ATOM 1023 O O . SER A 1 164 ? 85.968 93.564 118.920 1.00 105.90 164 SER A O 1
ATOM 1026 N N . TYR A 1 165 ? 85.347 91.882 117.598 1.00 120.83 165 TYR A N 1
ATOM 1027 C CA . TYR A 1 165 ? 84.206 91.594 118.456 1.00 124.61 165 TYR A CA 1
ATOM 1028 C C . TYR A 1 165 ? 84.591 91.085 119.844 1.00 125.75 165 TYR A C 1
ATOM 1029 O O . TYR A 1 165 ? 83.952 91.439 120.828 1.00 126.93 165 TYR A O 1
ATOM 1038 N N . ARG A 1 166 ? 85.623 90.258 119.929 1.00 124.61 166 ARG A N 1
ATOM 1039 C CA . ARG A 1 166 ? 86.029 89.712 121.214 1.00 125.23 166 ARG A CA 1
ATOM 1040 C C . ARG A 1 166 ? 86.854 90.690 122.031 1.00 124.03 166 ARG A C 1
ATOM 1041 O O . ARG A 1 166 ? 86.588 90.889 123.213 1.00 124.48 166 ARG A O 1
ATOM 1049 N N . PHE A 1 167 ? 87.854 91.318 121.418 1.00 116.86 167 PHE A N 1
ATOM 1050 C CA . PHE A 1 167 ? 88.751 92.217 122.158 1.00 117.74 167 PHE A CA 1
ATOM 1051 C C . PHE A 1 167 ? 88.500 93.693 121.913 1.00 117.46 167 PHE A C 1
ATOM 1052 O O . PHE A 1 167 ? 88.046 94.076 120.844 1.00 121.32 167 PHE A O 1
ATOM 1060 N N . GLY A 1 168 ? 88.827 94.529 122.888 1.00 97.17 168 GLY A N 1
ATOM 1061 C CA . GLY A 1 168 ? 88.599 95.959 122.768 1.00 97.61 168 GLY A CA 1
ATOM 1062 C C . GLY A 1 168 ? 89.506 96.733 121.846 1.00 97.42 168 GLY A C 1
ATOM 1063 O O . GLY A 1 168 ? 90.597 96.286 121.535 1.00 100.31 168 GLY A O 1
ATOM 1064 N N . ARG A 1 169 ? 89.079 97.914 121.429 1.00 92.57 169 ARG A N 1
ATOM 1065 C CA . ARG A 1 169 ? 89.874 98.724 120.521 1.00 90.87 169 ARG A CA 1
ATOM 1066 C C . ARG A 1 169 ? 91.164 99.193 121.167 1.00 89.16 169 ARG A C 1
ATOM 1067 O O . ARG A 1 169 ? 92.213 99.177 120.537 1.00 93.63 169 ARG A O 1
ATOM 1075 N N . LYS A 1 170 ? 91.095 99.618 122.419 1.00 83.24 170 LYS A N 1
ATOM 1076 C CA . LYS A 1 170 ? 92.292 100.095 123.130 1.00 83.53 170 LYS A CA 1
ATOM 1077 C C . LYS A 1 170 ? 93.320 99.008 123.414 1.00 87.04 170 LYS A C 1
ATOM 1078 O O . LYS A 1 170 ? 94.508 99.219 123.199 1.00 90.26 170 LYS A O 1
ATOM 1084 N N . PRO A 1 171 ? 92.885 97.829 123.885 1.00 80.72 171 PRO A N 1
ATOM 1085 C CA . PRO A 1 171 ? 93.910 96.797 124.038 1.00 77.05 171 PRO A CA 1
ATOM 1086 C C . PRO A 1 171 ? 94.552 96.457 122.708 1.00 77.89 171 PRO A C 1
ATOM 1087 O O . PRO A 1 171 ? 95.758 96.274 122.662 1.00 83.75 171 PRO A O 1
ATOM 1091 N N . MET A 1 172 ? 93.771 96.395 121.640 1.00 80.43 172 MET A N 1
ATOM 1092 C CA . MET A 1 172 ? 94.304 96.094 120.317 1.00 79.04 172 MET A CA 1
ATOM 1093 C C . MET A 1 172 ? 95.260 97.173 119.836 1.00 77.15 172 MET A C 1
ATOM 1094 O O . MET A 1 172 ? 96.264 96.867 119.228 1.00 81.39 172 MET A O 1
ATOM 1099 N N . LEU A 1 173 ? 94.980 98.434 120.120 1.00 69.47 173 LEU A N 1
ATOM 1100 C CA . LEU A 1 173 ? 95.912 99.490 119.749 1.00 65.46 173 LEU A CA 1
ATOM 1101 C C . LEU A 1 173 ? 97.208 99.318 120.496 1.00 64.48 173 LEU A C 1
ATOM 1102 O O . LEU A 1 173 ? 98.272 99.427 119.909 1.00 73.88 173 LEU A O 1
ATOM 1107 N N . SER A 1 174 ? 97.136 99.052 121.791 1.00 61.25 174 SER A N 1
ATOM 1108 C CA . SER A 1 174 ? 98.346 98.943 122.595 1.00 68.82 174 SER A CA 1
ATOM 1109 C C . SER A 1 174 ? 99.186 97.740 122.218 1.00 70.74 174 SER A C 1
ATOM 1110 O O . SER A 1 174 ? 100.398 97.850 122.093 1.00 69.31 174 SER A O 1
ATOM 1113 N N . TRP A 1 175 ? 98.558 96.591 122.037 1.00 68.64 175 TRP A N 1
ATOM 1114 C CA . TRP A 1 175 ? 99.294 95.426 121.604 1.00 62.65 175 TRP A CA 1
ATOM 1115 C C . TRP A 1 175 ? 99.895 95.661 120.240 1.00 67.65 175 TRP A C 1
ATOM 1116 O O . TRP A 1 175 ? 101.080 95.465 120.055 1.00 72.94 175 TRP A O 1
ATOM 1127 N N . CYS A 1 176 ? 99.088 96.068 119.274 1.00 63.82 176 CYS A N 1
ATOM 1128 C CA . CYS A 1 176 ? 99.596 96.245 117.925 1.00 54.49 176 CYS A CA 1
ATOM 1129 C C . CYS A 1 176 ? 100.675 97.300 117.835 1.00 63.09 176 CYS A C 1
ATOM 1130 O O . CYS A 1 176 ? 101.429 97.319 116.878 1.00 70.72 176 CYS A O 1
ATOM 1133 N N . CYS A 1 177 ? 100.772 98.187 118.811 1.00 64.98 177 CYS A N 1
ATOM 1134 C CA . CYS A 1 177 ? 101.866 99.148 118.818 1.00 58.62 177 CYS A CA 1
ATOM 1135 C C . CYS A 1 177 ? 103.115 98.441 119.295 1.00 63.76 177 CYS A C 1
ATOM 1136 O O . CYS A 1 177 ? 104.186 98.658 118.751 1.00 65.05 177 CYS A O 1
ATOM 1139 N N . LEU A 1 178 ? 102.998 97.619 120.331 1.00 57.85 178 LEU A N 1
ATOM 1140 C CA . LEU A 1 178 ? 104.133 96.827 120.796 1.00 54.94 178 LEU A CA 1
ATOM 1141 C C . LEU A 1 178 ? 104.580 95.810 119.761 1.00 56.65 178 LEU A C 1
ATOM 1142 O O . LEU A 1 178 ? 105.761 95.652 119.537 1.00 60.74 178 LEU A O 1
ATOM 1147 N N . GLN A 1 179 ? 103.645 95.098 119.147 1.00 56.74 179 GLN A N 1
ATOM 1148 C CA . GLN A 1 179 ? 103.999 94.129 118.119 1.00 47.81 179 GLN A CA 1
ATOM 1149 C C . GLN A 1 179 ? 104.839 94.817 117.086 1.00 48.73 179 GLN A C 1
ATOM 1150 O O . GLN A 1 179 ? 105.944 94.385 116.813 1.00 58.25 179 GLN A O 1
ATOM 1156 N N . LEU A 1 180 ? 104.369 95.917 116.518 1.00 53.84 180 LEU A N 1
ATOM 1157 C CA . LEU A 1 180 ? 105.161 96.677 115.544 1.00 56.63 180 LEU A CA 1
ATOM 1158 C C . LEU A 1 180 ? 106.536 97.058 116.065 1.00 63.14 180 LEU A C 1
ATOM 1159 O O . LEU A 1 180 ? 107.526 96.906 115.365 1.00 58.28 180 LEU A O 1
ATOM 1164 N N . ALA A 1 181 ? 106.616 97.530 117.300 1.00 61.56 181 ALA A N 1
ATOM 1165 C CA . ALA A 1 181 ? 107.887 97.940 117.884 1.00 49.39 181 ALA A CA 1
ATOM 1166 C C . ALA A 1 181 ? 108.871 96.813 118.042 1.00 50.78 181 ALA A C 1
ATOM 1167 O O . ALA A 1 181 ? 110.005 96.930 117.617 1.00 48.59 181 ALA A O 1
ATOM 1169 N N . VAL A 1 182 ? 108.467 95.745 118.718 1.00 56.93 182 VAL A N 1
ATOM 1170 C CA . VAL A 1 182 ? 109.337 94.593 118.889 1.00 49.95 182 VAL A CA 1
ATOM 1171 C C . VAL A 1 182 ? 109.808 94.138 117.534 1.00 55.30 182 VAL A C 1
ATOM 1172 O O . VAL A 1 182 ? 110.998 94.171 117.259 1.00 56.13 182 VAL A O 1
ATOM 1176 N N . ALA A 1 183 ? 108.884 93.819 116.642 1.00 53.10 183 ALA A N 1
ATOM 1177 C CA . ALA A 1 183 ? 109.273 93.286 115.353 1.00 51.95 183 ALA A CA 1
ATOM 1178 C C . ALA A 1 183 ? 110.141 94.244 114.571 1.00 59.44 183 ALA A C 1
ATOM 1179 O O . ALA A 1 183 ? 111.160 93.850 114.026 1.00 56.63 183 ALA A O 1
ATOM 1181 N N . GLY A 1 184 ? 109.784 95.513 114.556 1.00 64.96 184 GLY A N 1
ATOM 1182 C CA . GLY A 1 184 ? 110.586 96.496 113.860 1.00 63.44 184 GLY A CA 1
ATOM 1183 C C . GLY A 1 184 ? 111.984 96.681 114.408 1.00 67.87 184 GLY A C 1
ATOM 1184 O O . GLY A 1 184 ? 112.920 96.781 113.636 1.00 76.88 184 GLY A O 1
ATOM 1185 N N . THR A 1 185 ? 112.171 96.760 115.722 1.00 61.76 185 THR A N 1
ATOM 1186 C CA . THR A 1 185 ? 113.524 96.842 116.267 1.00 58.27 185 THR A CA 1
ATOM 1187 C C . THR A 1 185 ? 114.269 95.549 116.041 1.00 69.14 185 THR A C 1
ATOM 1188 O O . THR A 1 185 ? 115.472 95.568 115.847 1.00 74.30 185 THR A O 1
ATOM 1192 N N . SER A 1 186 ? 113.569 94.421 116.068 1.00 66.29 186 SER A N 1
ATOM 1193 C CA . SER A 1 186 ? 114.189 93.111 115.875 1.00 55.46 186 SER A CA 1
ATOM 1194 C C . SER A 1 186 ? 114.782 92.856 114.508 1.00 68.01 186 SER A C 1
ATOM 1195 O O . SER A 1 186 ? 115.684 92.045 114.389 1.00 76.91 186 SER A O 1
ATOM 1198 N N . THR A 1 187 ? 114.242 93.497 113.468 1.00 64.83 187 THR A N 1
ATOM 1199 C CA . THR A 1 187 ? 114.707 93.266 112.096 1.00 62.92 187 THR A CA 1
ATOM 1200 C C . THR A 1 187 ? 116.145 93.670 111.925 1.00 59.06 187 THR A C 1
ATOM 1201 O O . THR A 1 187 ? 116.817 93.206 111.015 1.00 67.20 187 THR A O 1
ATOM 1205 N N . ILE A 1 188 ? 116.628 94.541 112.799 1.00 51.85 188 ILE A N 1
ATOM 1206 C CA . ILE A 1 188 ? 117.998 94.998 112.693 1.00 64.65 188 ILE A CA 1
ATOM 1207 C C . ILE A 1 188 ? 118.937 93.861 113.041 1.00 67.53 188 ILE A C 1
ATOM 1208 O O . ILE A 1 188 ? 120.101 93.876 112.658 1.00 74.25 188 ILE A O 1
ATOM 1213 N N . PHE A 1 189 ? 118.424 92.855 113.742 1.00 55.72 189 PHE A N 1
ATOM 1214 C CA . PHE A 1 189 ? 119.237 91.716 114.124 1.00 58.68 189 PHE A CA 1
ATOM 1215 C C . PHE A 1 189 ? 118.763 90.489 113.382 1.00 69.68 189 PHE A C 1
ATOM 1216 O O . PHE A 1 189 ? 118.648 89.429 113.980 1.00 72.50 189 PHE A O 1
ATOM 1224 N N . ALA A 1 190 ? 118.463 90.614 112.098 1.00 70.60 190 ALA A N 1
ATOM 1225 C CA . ALA A 1 190 ? 117.941 89.476 111.363 1.00 65.14 190 ALA A CA 1
ATOM 1226 C C . ALA A 1 190 ? 119.042 88.887 110.526 1.00 71.00 190 ALA A C 1
ATOM 1227 O O . ALA A 1 190 ? 119.588 89.559 109.663 1.00 73.53 190 ALA A O 1
ATOM 1229 N N . PRO A 1 191 ? 119.389 87.595 110.748 1.00 70.11 191 PRO A N 1
ATOM 1230 C CA . PRO A 1 191 ? 120.535 87.130 109.955 1.00 70.63 191 PRO A CA 1
ATOM 1231 C C . PRO A 1 191 ? 120.291 86.807 108.483 1.00 68.72 191 PRO A C 1
ATOM 1232 O O . PRO A 1 191 ? 121.234 86.923 107.708 1.00 71.41 191 PRO A O 1
ATOM 1236 N N . THR A 1 192 ? 119.085 86.419 108.095 1.00 65.39 192 THR A N 1
ATOM 1237 C CA . THR A 1 192 ? 118.832 86.017 106.717 1.00 62.59 192 THR A CA 1
ATOM 1238 C C . THR A 1 192 ? 117.645 86.763 106.149 1.00 67.73 192 THR A C 1
ATOM 1239 O O . THR A 1 192 ? 116.855 87.321 106.894 1.00 69.67 192 THR A O 1
ATOM 1243 N N . PHE A 1 193 ? 117.531 86.808 104.829 1.00 61.25 193 PHE A N 1
ATOM 1244 C CA . PHE A 1 193 ? 116.441 87.540 104.198 1.00 62.02 193 PHE A CA 1
ATOM 1245 C C . PHE A 1 193 ? 115.082 86.972 104.565 1.00 63.72 193 PHE A C 1
ATOM 1246 O O . PHE A 1 193 ? 114.148 87.723 104.789 1.00 58.59 193 PHE A O 1
ATOM 1254 N N . VAL A 1 194 ? 114.960 85.653 104.624 1.00 64.61 194 VAL A N 1
ATOM 1255 C CA . VAL A 1 194 ? 113.696 85.044 105.002 1.00 59.65 194 VAL A CA 1
ATOM 1256 C C . VAL A 1 194 ? 113.235 85.612 106.330 1.00 64.54 194 VAL A C 1
ATOM 1257 O O . VAL A 1 194 ? 112.099 86.043 106.460 1.00 69.51 194 VAL A O 1
ATOM 1261 N N . ILE A 1 195 ? 114.116 85.634 107.317 1.00 58.59 195 ILE A N 1
ATOM 1262 C CA . ILE A 1 195 ? 113.761 86.161 108.618 1.00 55.36 195 ILE A CA 1
ATOM 1263 C C . ILE A 1 195 ? 113.416 87.638 108.529 1.00 65.82 195 ILE A C 1
ATOM 1264 O O . ILE A 1 195 ? 112.458 88.075 109.143 1.00 79.72 195 ILE A O 1
ATOM 1269 N N . TYR A 1 196 ? 114.152 88.413 107.742 1.00 58.93 196 TYR A N 1
ATOM 1270 C CA . TYR A 1 196 ? 113.808 89.827 107.563 1.00 57.22 196 TYR A CA 1
ATOM 1271 C C . TYR A 1 196 ? 112.406 89.963 107.005 1.00 64.74 196 TYR A C 1
ATOM 1272 O O . TYR A 1 196 ? 111.627 90.754 107.509 1.00 70.71 196 TYR A O 1
ATOM 1281 N N . CYS A 1 197 ? 112.100 89.235 105.938 1.00 61.11 197 CYS A N 1
ATOM 1282 C CA . CYS A 1 197 ? 110.788 89.328 105.319 1.00 63.70 197 CYS A CA 1
ATOM 1283 C C . CYS A 1 197 ? 109.716 88.878 106.284 1.00 69.55 197 CYS A C 1
ATOM 1284 O O . CYS A 1 197 ? 108.640 89.460 106.327 1.00 64.44 197 CYS A O 1
ATOM 1287 N N . GLY A 1 198 ? 109.994 87.843 107.060 1.00 59.50 198 GLY A N 1
ATOM 1288 C CA . GLY A 1 198 ? 109.046 87.395 108.059 1.00 50.83 198 GLY A CA 1
ATOM 1289 C C . GLY A 1 198 ? 108.797 88.408 109.143 1.00 45.71 198 GLY A C 1
ATOM 1290 O O . GLY A 1 198 ? 107.669 88.601 109.550 1.00 63.28 198 GLY A O 1
ATOM 1291 N N . LEU A 1 199 ? 109.838 89.079 109.610 1.00 34.03 199 LEU A N 1
ATOM 1292 C CA . LEU A 1 199 ? 109.684 90.090 110.646 1.00 45.28 199 LEU A CA 1
ATOM 1293 C C . LEU A 1 199 ? 109.103 91.385 110.108 1.00 52.11 199 LEU A C 1
ATOM 1294 O O . LEU A 1 199 ? 108.737 92.256 110.884 1.00 60.81 199 LEU A O 1
ATOM 1299 N N . ARG A 1 200 ? 108.977 91.510 108.793 1.00 49.80 200 ARG A N 1
ATOM 1300 C CA . ARG A 1 200 ? 108.320 92.682 108.219 1.00 49.86 200 ARG A CA 1
ATOM 1301 C C . ARG A 1 200 ? 106.854 92.337 108.059 1.00 58.97 200 ARG A C 1
ATOM 1302 O O . ARG A 1 200 ? 106.012 93.215 108.108 1.00 51.84 200 ARG A O 1
ATOM 1310 N N . PHE A 1 201 ? 106.509 91.061 107.927 1.00 60.78 201 PHE A N 1
ATOM 1311 C CA . PHE A 1 201 ? 105.102 90.651 107.874 1.00 51.99 201 PHE A CA 1
ATOM 1312 C C . PHE A 1 201 ? 104.495 90.889 109.238 1.00 53.16 201 PHE A C 1
ATOM 1313 O O . PHE A 1 201 ? 103.409 91.426 109.336 1.00 55.49 201 PHE A O 1
ATOM 1321 N N . VAL A 1 202 ? 105.197 90.507 110.298 1.00 54.20 202 VAL A N 1
ATOM 1322 C CA . VAL A 1 202 ? 104.705 90.702 111.658 1.00 40.51 202 VAL A CA 1
ATOM 1323 C C . VAL A 1 202 ? 104.533 92.180 111.948 1.00 42.05 202 VAL A C 1
ATOM 1324 O O . VAL A 1 202 ? 103.563 92.580 112.571 1.00 59.87 202 VAL A O 1
ATOM 1328 N N . ALA A 1 203 ? 105.458 93.003 111.488 1.00 40.62 203 ALA A N 1
ATOM 1329 C CA . ALA A 1 203 ? 105.331 94.437 111.675 1.00 29.21 203 ALA A CA 1
ATOM 1330 C C . ALA A 1 203 ? 104.134 94.981 110.929 1.00 39.89 203 ALA A C 1
ATOM 1331 O O . ALA A 1 203 ? 103.414 95.811 111.460 1.00 58.86 203 ALA A O 1
ATOM 1333 N N . ALA A 1 204 ? 103.911 94.526 109.701 1.00 39.77 204 ALA A N 1
ATOM 1334 C CA . ALA A 1 204 ? 102.743 94.961 108.942 1.00 42.00 204 ALA A CA 1
ATOM 1335 C C . ALA A 1 204 ? 101.455 94.427 109.554 1.00 57.54 204 ALA A C 1
ATOM 1336 O O . ALA A 1 204 ? 100.426 95.113 109.552 1.00 57.58 204 ALA A O 1
ATOM 1338 N N . PHE A 1 205 ? 101.462 93.199 110.051 1.00 70.84 205 PHE A N 1
ATOM 1339 C CA . PHE A 1 205 ? 100.282 92.628 110.708 1.00 57.80 205 PHE A CA 1
ATOM 1340 C C . PHE A 1 205 ? 99.888 93.539 111.839 1.00 54.80 205 PHE A C 1
ATOM 1341 O O . PHE A 1 205 ? 98.721 93.854 112.001 1.00 60.94 205 PHE A O 1
ATOM 1349 N N . GLY A 1 206 ? 100.857 93.952 112.641 1.00 62.91 206 GLY A N 1
ATOM 1350 C CA . GLY A 1 206 ? 100.599 94.868 113.733 1.00 55.70 206 GLY A CA 1
ATOM 1351 C C . GLY A 1 206 ? 100.131 96.230 113.299 1.00 58.74 206 GLY A C 1
ATOM 1352 O O . GLY A 1 206 ? 99.238 96.793 113.897 1.00 75.28 206 GLY A O 1
ATOM 1353 N N . MET A 1 207 ? 100.702 96.760 112.231 1.00 70.47 207 MET A N 1
ATOM 1354 C CA . MET A 1 207 ? 100.287 98.063 111.724 1.00 68.79 207 MET A CA 1
ATOM 1355 C C . MET A 1 207 ? 98.845 98.065 111.258 1.00 69.77 207 MET A C 1
ATOM 1356 O O . MET A 1 207 ? 98.169 99.074 111.345 1.00 75.57 207 MET A O 1
ATOM 1361 N N . ALA A 1 208 ? 98.361 96.944 110.760 1.00 58.20 208 ALA A N 1
ATOM 1362 C CA . ALA A 1 208 ? 96.973 96.867 110.362 1.00 58.28 208 ALA A CA 1
ATOM 1363 C C . ALA A 1 208 ? 96.068 97.049 111.550 1.00 57.78 208 ALA A C 1
ATOM 1364 O O . ALA A 1 208 ? 95.019 97.662 111.442 1.00 67.02 208 ALA A O 1
ATOM 1366 N N . GLY A 1 209 ? 96.449 96.487 112.683 1.00 55.35 209 GLY A N 1
ATOM 1367 C CA . GLY A 1 209 ? 95.665 96.635 113.887 1.00 53.60 209 GLY A CA 1
ATOM 1368 C C . GLY A 1 209 ? 95.791 98.039 114.385 1.00 55.37 209 GLY A C 1
ATOM 1369 O O . GLY A 1 209 ? 94.866 98.576 114.972 1.00 73.33 209 GLY A O 1
ATOM 1370 N N . ILE A 1 210 ? 96.902 98.722 114.144 1.00 48.83 210 ILE A N 1
ATOM 1371 C CA . ILE A 1 210 ? 96.983 100.135 114.541 1.00 45.43 210 ILE A CA 1
ATOM 1372 C C . ILE A 1 210 ? 96.077 101.009 113.686 1.00 53.27 210 ILE A C 1
ATOM 1373 O O . ILE A 1 210 ? 95.375 101.851 114.211 1.00 65.83 210 ILE A O 1
ATOM 1378 N N . PHE A 1 211 ? 96.053 100.791 112.376 1.00 62.35 211 PHE A N 1
ATOM 1379 C CA . PHE A 1 211 ? 95.204 101.576 111.490 1.00 66.17 211 PHE A CA 1
ATOM 1380 C C . PHE A 1 211 ? 93.765 101.388 111.874 1.00 66.99 211 PHE A C 1
ATOM 1381 O O . PHE A 1 211 ? 93.018 102.345 111.967 1.00 67.41 211 PHE A O 1
ATOM 1389 N N . LEU A 1 212 ? 93.370 100.149 112.113 1.00 69.02 212 LEU A N 1
ATOM 1390 C CA . LEU A 1 212 ? 91.993 99.857 112.454 1.00 61.02 212 LEU A CA 1
ATOM 1391 C C . LEU A 1 212 ? 91.651 100.503 113.781 1.00 68.59 212 LEU A C 1
ATOM 1392 O O . LEU A 1 212 ? 90.748 101.321 113.842 1.00 75.07 212 LEU A O 1
ATOM 1397 N N . SER A 1 213 ? 92.376 100.163 114.839 1.00 73.05 213 SER A N 1
ATOM 1398 C CA . SER A 1 213 ? 92.052 100.688 116.154 1.00 68.00 213 SER A CA 1
ATOM 1399 C C . SER A 1 213 ? 92.084 102.196 116.246 1.00 74.23 213 SER A C 1
ATOM 1400 O O . SER A 1 213 ? 91.198 102.786 116.835 1.00 81.71 213 SER A O 1
ATOM 1403 N N . SER A 1 214 ? 93.098 102.826 115.677 1.00 82.04 214 SER A N 1
ATOM 1404 C CA . SER A 1 214 ? 93.176 104.277 115.685 1.00 79.95 214 SER A CA 1
ATOM 1405 C C . SER A 1 214 ? 91.958 104.893 115.046 1.00 85.85 214 SER A C 1
ATOM 1406 O O . SER A 1 214 ? 91.236 105.635 115.688 1.00 89.16 214 SER A O 1
ATOM 1409 N N . LEU A 1 215 ? 91.706 104.600 113.780 1.00 92.03 215 LEU A N 1
ATOM 1410 C CA . LEU A 1 215 ? 90.524 105.134 113.114 1.00 91.13 215 LEU A CA 1
ATOM 1411 C C . LEU A 1 215 ? 89.239 104.851 113.883 1.00 93.23 215 LEU A C 1
ATOM 1412 O O . LEU A 1 215 ? 88.485 105.768 114.168 1.00 98.62 215 LEU A O 1
ATOM 1417 N N . THR A 1 216 ? 88.988 103.597 114.229 1.00 83.23 216 THR A N 1
ATOM 1418 C CA . THR A 1 216 ? 87.759 103.246 114.925 1.00 80.54 216 THR A CA 1
ATOM 1419 C C . THR A 1 216 ? 87.568 104.008 116.236 1.00 82.85 216 THR A C 1
ATOM 1420 O O . THR A 1 216 ? 86.470 104.458 116.520 1.00 93.68 216 THR A O 1
ATOM 1424 N N . LEU A 1 217 ? 88.620 104.180 117.027 1.00 80.22 217 LEU A N 1
ATOM 1425 C CA . LEU A 1 217 ? 88.503 104.948 118.260 1.00 80.81 217 LEU A CA 1
ATOM 1426 C C . LEU A 1 217 ? 88.191 106.413 118.004 1.00 83.67 217 LEU A C 1
ATOM 1427 O O . LEU A 1 217 ? 87.319 106.969 118.641 1.00 91.58 217 LEU A O 1
ATOM 1432 N N . MET A 1 218 ? 88.902 107.045 117.084 1.00 87.47 218 MET A N 1
ATOM 1433 C CA . MET A 1 218 ? 88.653 108.452 116.776 1.00 90.90 218 MET A CA 1
ATOM 1434 C C . MET A 1 218 ? 87.285 108.717 116.186 1.00 90.74 218 MET A C 1
ATOM 1435 O O . MET A 1 218 ? 86.615 109.659 116.574 1.00 88.71 218 MET A O 1
ATOM 1440 N N . VAL A 1 219 ? 86.860 107.902 115.233 1.00 94.13 219 VAL A N 1
ATOM 1441 C CA . VAL A 1 219 ? 85.521 108.051 114.678 1.00 92.55 219 VAL A CA 1
ATOM 1442 C C . VAL A 1 219 ? 84.497 107.895 115.784 1.00 94.28 219 VAL A C 1
ATOM 1443 O O . VAL A 1 219 ? 83.651 108.766 115.970 1.00 98.77 219 VAL A O 1
ATOM 1447 N N . GLU A 1 220 ? 84.576 106.815 116.555 1.00 92.88 220 GLU A N 1
ATOM 1448 C CA . GLU A 1 220 ? 83.565 106.540 117.584 1.00 91.31 220 GLU A CA 1
ATOM 1449 C C . GLU A 1 220 ? 83.562 107.404 118.838 1.00 89.76 220 GLU A C 1
ATOM 1450 O O . GLU A 1 220 ? 82.637 107.317 119.632 1.00 95.85 220 GLU A O 1
ATOM 1456 N N . TRP A 1 221 ? 84.566 108.237 119.043 1.00 102.92 221 TRP A N 1
ATOM 1457 C CA . TRP A 1 221 ? 84.532 109.128 120.194 1.00 104.60 221 TRP A CA 1
ATOM 1458 C C . TRP A 1 221 ? 84.300 110.558 119.772 1.00 110.81 221 TRP A C 1
ATOM 1459 O O . TRP A 1 221 ? 84.593 111.476 120.524 1.00 108.64 221 TRP A O 1
ATOM 1470 N N . THR A 1 222 ? 83.749 110.749 118.578 1.00 120.81 222 THR A N 1
ATOM 1471 C CA . THR A 1 222 ? 83.421 112.088 118.104 1.00 119.31 222 THR A CA 1
ATOM 1472 C C . THR A 1 222 ? 82.030 112.055 117.530 1.00 118.04 222 THR A C 1
ATOM 1473 O O . THR A 1 222 ? 81.552 111.002 117.119 1.00 114.88 222 THR A O 1
ATOM 1477 N N . THR A 1 223 ? 81.375 113.204 117.479 1.00 135.72 223 THR A N 1
ATOM 1478 C CA . THR A 1 223 ? 80.049 113.285 116.892 1.00 132.99 223 THR A CA 1
ATOM 1479 C C . THR A 1 223 ? 80.174 113.156 115.389 1.00 136.58 223 THR A C 1
ATOM 1480 O O . THR A 1 223 ? 81.242 113.406 114.838 1.00 137.83 223 THR A O 1
ATOM 1484 N N . THR A 1 224 ? 79.097 112.789 114.708 1.00 132.93 224 THR A N 1
ATOM 1485 C CA . THR A 1 224 ? 79.162 112.558 113.263 1.00 133.14 224 THR A CA 1
ATOM 1486 C C . THR A 1 224 ? 79.581 113.796 112.462 1.00 132.06 224 THR A C 1
ATOM 1487 O O . THR A 1 224 ? 80.287 113.678 111.465 1.00 130.01 224 THR A O 1
ATOM 1491 N N . SER A 1 225 ? 79.205 114.998 112.870 1.00 138.78 225 SER A N 1
ATOM 1492 C CA . SER A 1 225 ? 79.676 116.178 112.136 1.00 138.87 225 SER A CA 1
ATOM 1493 C C . SER A 1 225 ? 81.201 116.299 112.091 1.00 140.15 225 SER A C 1
ATOM 1494 O O . SER A 1 225 ? 81.810 116.461 111.009 1.00 140.59 225 SER A O 1
ATOM 1497 N N . ARG A 1 226 ? 81.816 116.152 113.254 1.00 134.39 226 ARG A N 1
ATOM 1498 C CA . ARG A 1 226 ? 83.255 116.287 113.324 1.00 132.72 226 ARG A CA 1
ATOM 1499 C C . ARG A 1 226 ? 83.963 115.041 112.810 1.00 135.00 226 ARG A C 1
ATOM 1500 O O . ARG A 1 226 ? 85.187 115.011 112.739 1.00 138.11 226 ARG A O 1
ATOM 1508 N N . ARG A 1 227 ? 83.201 114.021 112.433 1.00 121.54 227 ARG A N 1
ATOM 1509 C CA . ARG A 1 227 ? 83.810 112.788 111.956 1.00 121.31 227 ARG A CA 1
ATOM 1510 C C . ARG A 1 227 ? 84.663 113.080 110.749 1.00 124.10 227 ARG A C 1
ATOM 1511 O O . ARG A 1 227 ? 85.791 112.604 110.654 1.00 125.25 227 ARG A O 1
ATOM 1519 N N . ALA A 1 228 ? 84.137 113.871 109.825 1.00 113.77 228 ALA A N 1
ATOM 1520 C CA . ALA A 1 228 ? 84.882 114.218 108.624 1.00 110.77 228 ALA A CA 1
ATOM 1521 C C . ALA A 1 228 ? 86.167 114.943 108.961 1.00 110.60 228 ALA A C 1
ATOM 1522 O O . ALA A 1 228 ? 87.251 114.447 108.682 1.00 115.84 228 ALA A O 1
ATOM 1524 N N . VAL A 1 229 ? 86.054 116.116 109.561 1.00 99.68 229 VAL A N 1
ATOM 1525 C CA . VAL A 1 229 ? 87.224 116.907 109.897 1.00 101.58 229 VAL A CA 1
ATOM 1526 C C . VAL A 1 229 ? 88.300 116.033 110.508 1.00 104.45 229 VAL A C 1
ATOM 1527 O O . VAL A 1 229 ? 89.416 115.981 110.006 1.00 109.27 229 VAL A O 1
ATOM 1531 N N . THR A 1 230 ? 87.975 115.344 111.591 1.00 93.94 230 THR A N 1
ATOM 1532 C CA . THR A 1 230 ? 88.940 114.482 112.265 1.00 96.50 230 THR A CA 1
ATOM 1533 C C . THR A 1 230 ? 89.684 113.646 111.247 1.00 98.05 230 THR A C 1
ATOM 1534 O O . THR A 1 230 ? 90.900 113.539 111.305 1.00 98.30 230 THR A O 1
ATOM 1538 N N . MET A 1 231 ? 88.970 113.077 110.288 1.00 95.31 231 MET A N 1
ATOM 1539 C CA . MET A 1 231 ? 89.616 112.301 109.236 1.00 93.57 231 MET A CA 1
ATOM 1540 C C . MET A 1 231 ? 90.555 113.143 108.379 1.00 92.38 231 MET A C 1
ATOM 1541 O O . MET A 1 231 ? 91.587 112.655 107.942 1.00 97.13 231 MET A O 1
ATOM 1546 N N . THR A 1 232 ? 90.197 114.389 108.105 1.00 85.72 232 THR A N 1
ATOM 1547 C CA . THR A 1 232 ? 91.089 115.270 107.361 1.00 82.84 232 THR A CA 1
ATOM 1548 C C . THR A 1 232 ? 92.379 115.503 108.130 1.00 86.46 232 THR A C 1
ATOM 1549 O O . THR A 1 232 ? 93.457 115.477 107.551 1.00 96.76 232 THR A O 1
ATOM 1553 N N . VAL A 1 233 ? 92.290 115.715 109.439 1.00 76.99 233 VAL A N 1
ATOM 1554 C CA . VAL A 1 233 ? 93.489 115.914 110.254 1.00 83.58 233 VAL A CA 1
ATOM 1555 C C . VAL A 1 233 ? 94.362 114.669 110.270 1.00 85.74 233 VAL A C 1
ATOM 1556 O O . VAL A 1 233 ? 95.576 114.766 110.149 1.00 88.09 233 VAL A O 1
ATOM 1560 N N . VAL A 1 234 ? 93.759 113.497 110.411 1.00 75.69 234 VAL A N 1
ATOM 1561 C CA . VAL A 1 234 ? 94.517 112.254 110.367 1.00 75.66 234 VAL A CA 1
ATOM 1562 C C . VAL A 1 234 ? 95.207 112.127 109.020 1.00 79.70 234 VAL A C 1
ATOM 1563 O O . VAL A 1 234 ? 96.372 111.768 108.953 1.00 82.76 234 VAL A O 1
ATOM 1567 N N . GLY A 1 235 ? 94.510 112.454 107.943 1.00 74.20 235 GLY A N 1
ATOM 1568 C CA . GLY A 1 235 ? 95.100 112.394 106.617 1.00 69.24 235 GLY A CA 1
ATOM 1569 C C . GLY A 1 235 ? 96.260 113.345 106.446 1.00 72.74 235 GLY A C 1
ATOM 1570 O O . GLY A 1 235 ? 97.246 112.999 105.812 1.00 78.34 235 GLY A O 1
ATOM 1571 N N . CYS A 1 236 ? 96.150 114.552 106.981 1.00 73.48 236 CYS A N 1
ATOM 1572 C CA . CYS A 1 236 ? 97.256 115.500 106.933 1.00 76.02 236 CYS A CA 1
ATOM 1573 C C . CYS A 1 236 ? 98.456 115.006 107.718 1.00 78.73 236 CYS A C 1
ATOM 1574 O O . CYS A 1 236 ? 99.588 115.232 107.315 1.00 80.40 236 CYS A O 1
ATOM 1577 N N . ALA A 1 237 ? 98.224 114.364 108.855 1.00 67.86 237 ALA A N 1
ATOM 1578 C CA . ALA A 1 237 ? 99.312 113.803 109.637 1.00 65.06 237 ALA A CA 1
ATOM 1579 C C . ALA A 1 237 ? 100.039 112.713 108.878 1.00 66.26 237 ALA A C 1
ATOM 1580 O O . ALA A 1 237 ? 101.248 112.612 108.979 1.00 72.14 237 ALA A O 1
ATOM 1582 N N . PHE A 1 238 ? 99.324 111.889 108.123 1.00 58.38 238 PHE A N 1
ATOM 1583 C CA . PHE A 1 238 ? 99.977 110.877 107.304 1.00 52.86 238 PHE A CA 1
ATOM 1584 C C . PHE A 1 238 ? 100.841 111.526 106.249 1.00 61.23 238 PHE A C 1
ATOM 1585 O O . PHE A 1 238 ? 101.935 111.065 105.990 1.00 65.41 238 PHE A O 1
ATOM 1593 N N . SER A 1 239 ? 100.361 112.597 105.636 1.00 72.99 239 SER A N 1
ATOM 1594 C CA . SER A 1 239 ? 101.133 113.305 104.624 1.00 69.21 239 SER A CA 1
ATOM 1595 C C . SER A 1 239 ? 102.393 113.898 105.208 1.00 69.92 239 SER A C 1
ATOM 1596 O O . SER A 1 239 ? 103.445 113.836 104.596 1.00 74.99 239 SER A O 1
ATOM 1599 N N . ALA A 1 240 ? 102.314 114.474 106.393 1.00 62.09 240 ALA A N 1
ATOM 1600 C CA . ALA A 1 240 ? 103.512 114.980 107.029 1.00 58.49 240 ALA A CA 1
ATOM 1601 C C . ALA A 1 240 ? 104.446 113.835 107.314 1.00 58.35 240 ALA A C 1
ATOM 1602 O O . ALA A 1 240 ? 105.653 113.994 107.256 1.00 64.68 240 ALA A O 1
ATOM 1604 N N . GLY A 1 241 ? 103.896 112.676 107.630 1.00 52.04 241 GLY A N 1
ATOM 1605 C CA . GLY A 1 241 ? 104.711 111.512 107.911 1.00 57.70 241 GLY A CA 1
ATOM 1606 C C . GLY A 1 241 ? 105.521 111.051 106.730 1.00 63.21 241 GLY A C 1
ATOM 1607 O O . GLY A 1 241 ? 106.674 110.676 106.890 1.00 69.53 241 GLY A O 1
ATOM 1608 N N . GLN A 1 242 ? 104.931 111.073 105.540 1.00 56.77 242 GLN A N 1
ATOM 1609 C CA . GLN A 1 242 ? 105.648 110.688 104.333 1.00 53.54 242 GLN A CA 1
ATOM 1610 C C . GLN A 1 242 ? 106.779 111.650 104.098 1.00 52.01 242 GLN A C 1
ATOM 1611 O O . GLN A 1 242 ? 107.874 111.247 103.748 1.00 50.47 242 GLN A O 1
ATOM 1617 N N . ALA A 1 243 ? 106.523 112.931 104.295 1.00 58.03 243 ALA A N 1
ATOM 1618 C CA . ALA A 1 243 ? 107.556 113.932 104.126 1.00 48.50 243 ALA A CA 1
ATOM 1619 C C . ALA A 1 243 ? 108.661 113.730 105.121 1.00 52.75 243 ALA A C 1
ATOM 1620 O O . ALA A 1 243 ? 109.829 113.873 104.792 1.00 60.86 243 ALA A O 1
ATOM 1622 N N . ALA A 1 244 ? 108.300 113.409 106.351 1.00 56.31 244 ALA A N 1
ATOM 1623 C CA . ALA A 1 244 ? 109.296 113.240 107.395 1.00 57.80 244 ALA A CA 1
ATOM 1624 C C . ALA A 1 244 ? 110.204 112.053 107.151 1.00 62.10 244 ALA A C 1
ATOM 1625 O O . ALA A 1 244 ? 111.316 112.035 107.646 1.00 67.06 244 ALA A O 1
ATOM 1627 N N . LEU A 1 245 ? 109.748 111.056 106.404 1.00 62.15 245 LEU A N 1
ATOM 1628 C CA . LEU A 1 245 ? 110.598 109.917 106.088 1.00 60.84 245 LEU A CA 1
ATOM 1629 C C . LEU A 1 245 ? 111.790 110.373 105.280 1.00 58.09 245 LEU A C 1
ATOM 1630 O O . LEU A 1 245 ? 112.894 109.911 105.501 1.00 56.89 245 LEU A O 1
ATOM 1635 N N . GLY A 1 246 ? 111.578 111.295 104.354 1.00 60.13 246 GLY A N 1
ATOM 1636 C CA . GLY A 1 246 ? 112.664 111.770 103.534 1.00 52.58 246 GLY A CA 1
ATOM 1637 C C . GLY A 1 246 ? 113.677 112.432 104.419 1.00 62.23 246 GLY A C 1
ATOM 1638 O O . GLY A 1 246 ? 114.863 112.205 104.263 1.00 67.94 246 GLY A O 1
ATOM 1639 N N . GLY A 1 247 ? 113.218 113.204 105.390 1.00 64.29 247 GLY A N 1
ATOM 1640 C CA . GLY A 1 247 ? 114.119 113.867 106.309 1.00 65.11 247 GLY A CA 1
ATOM 1641 C C . GLY A 1 247 ? 114.851 112.907 107.212 1.00 71.87 247 GLY A C 1
ATOM 1642 O O . GLY A 1 247 ? 116.054 113.026 107.394 1.00 77.42 247 GLY A O 1
ATOM 1643 N N . LEU A 1 248 ? 114.130 111.964 107.802 1.00 65.06 248 LEU A N 1
ATOM 1644 C CA . LEU A 1 248 ? 114.740 110.985 108.687 1.00 66.93 248 LEU A CA 1
ATOM 1645 C C . LEU A 1 248 ? 115.774 110.193 107.919 1.00 69.93 248 LEU A C 1
ATOM 1646 O O . LEU A 1 248 ? 116.839 109.907 108.441 1.00 74.59 248 LEU A O 1
ATOM 1651 N N . ALA A 1 249 ? 115.471 109.823 106.683 1.00 67.24 249 ALA A N 1
ATOM 1652 C CA . ALA A 1 249 ? 116.444 109.122 105.852 1.00 67.61 249 ALA A CA 1
ATOM 1653 C C . ALA A 1 249 ? 117.661 109.965 105.516 1.00 67.81 249 ALA A C 1
ATOM 1654 O O . ALA A 1 249 ? 118.772 109.460 105.468 1.00 68.81 249 ALA A O 1
ATOM 1656 N N . PHE A 1 250 ? 117.463 111.253 105.282 1.00 67.73 250 PHE A N 1
ATOM 1657 C CA . PHE A 1 250 ? 118.572 112.111 104.906 1.00 70.72 250 PHE A CA 1
ATOM 1658 C C . PHE A 1 250 ? 119.555 112.175 106.042 1.00 69.80 250 PHE A C 1
ATOM 1659 O O . PHE A 1 250 ? 120.741 112.381 105.830 1.00 79.01 250 PHE A O 1
ATOM 1667 N N . ALA A 1 251 ? 119.073 111.979 107.256 1.00 60.01 251 ALA A N 1
ATOM 1668 C CA . ALA A 1 251 ? 119.939 112.076 108.414 1.00 67.89 251 ALA A CA 1
ATOM 1669 C C . ALA A 1 251 ? 120.554 110.741 108.748 1.00 69.68 251 ALA A C 1
ATOM 1670 O O . ALA A 1 251 ? 121.745 110.653 109.014 1.00 67.72 251 ALA A O 1
ATOM 1672 N N . LEU A 1 252 ? 119.747 109.688 108.734 1.00 72.43 252 LEU A N 1
ATOM 1673 C CA . LEU A 1 252 ? 120.229 108.369 109.115 1.00 67.58 252 LEU A CA 1
ATOM 1674 C C . LEU A 1 252 ? 120.404 107.439 107.928 1.00 71.15 252 LEU A C 1
ATOM 1675 O O . LEU A 1 252 ? 119.489 106.701 107.580 1.00 76.57 252 LEU A O 1
ATOM 1680 N N . ARG A 1 253 ? 121.572 107.476 107.297 1.00 77.18 253 ARG A N 1
ATOM 1681 C CA . ARG A 1 253 ? 121.848 106.623 106.139 1.00 81.59 253 ARG A CA 1
ATOM 1682 C C . ARG A 1 253 ? 121.873 105.125 106.418 1.00 81.85 253 ARG A C 1
ATOM 1683 O O . ARG A 1 253 ? 121.372 104.341 105.621 1.00 82.39 253 ARG A O 1
ATOM 1691 N N . ASP A 1 254 ? 122.466 104.708 107.529 1.00 77.11 254 ASP A N 1
ATOM 1692 C CA . ASP A 1 254 ? 122.562 103.282 107.862 1.00 73.88 254 ASP A CA 1
ATOM 1693 C C . ASP A 1 254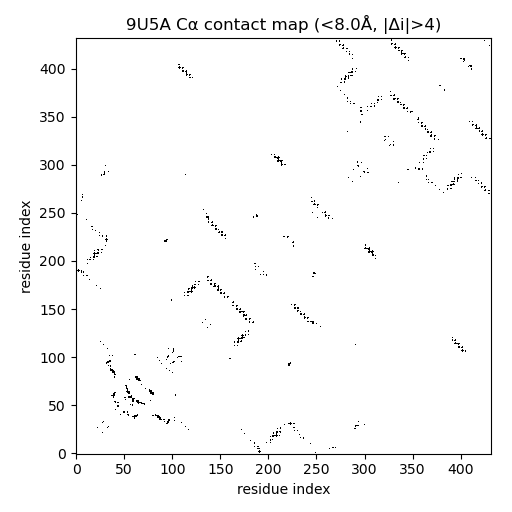 ? 121.192 102.632 107.987 1.00 76.87 254 ASP A C 1
ATOM 1694 O O . ASP A 1 254 ? 120.331 103.138 108.690 1.00 80.37 254 ASP A O 1
ATOM 1699 N N . TRP A 1 255 ? 120.984 101.504 107.322 1.00 64.02 255 TRP A N 1
ATOM 1700 C CA . TRP A 1 255 ? 119.673 100.884 107.344 1.00 64.33 255 TRP A CA 1
ATOM 1701 C C . TRP A 1 255 ? 119.239 100.475 108.731 1.00 71.79 255 TRP A C 1
ATOM 1702 O O . TRP A 1 255 ? 118.053 100.464 109.016 1.00 80.99 255 TRP A O 1
ATOM 1713 N N . ARG A 1 256 ? 120.179 100.155 109.608 1.00 72.57 256 ARG A N 1
ATOM 1714 C CA . ARG A 1 256 ? 119.845 99.680 110.936 1.00 68.57 256 ARG A CA 1
ATOM 1715 C C . ARG A 1 256 ? 119.364 100.843 111.768 1.00 69.61 256 ARG A C 1
ATOM 1716 O O . ARG A 1 256 ? 118.374 100.725 112.474 1.00 70.63 256 ARG A O 1
ATOM 1724 N N . THR A 1 257 ? 120.002 101.999 111.635 1.00 67.64 257 THR A N 1
ATOM 1725 C CA . THR A 1 257 ? 119.559 103.178 112.362 1.00 66.59 257 THR A CA 1
ATOM 1726 C C . THR A 1 257 ? 118.213 103.665 111.865 1.00 69.38 257 THR A C 1
ATOM 1727 O O . THR A 1 257 ? 117.389 104.100 112.654 1.00 73.39 257 THR A O 1
ATOM 1731 N N . LEU A 1 258 ? 117.983 103.607 110.560 1.00 57.37 258 LEU A N 1
ATOM 1732 C CA . LEU A 1 258 ? 116.697 104.023 110.013 1.00 55.92 258 LEU A CA 1
ATOM 1733 C C . LEU A 1 258 ? 115.579 103.128 110.497 1.00 53.16 258 LEU A C 1
ATOM 1734 O O . LEU A 1 258 ? 114.516 103.614 110.840 1.00 55.24 258 LEU A O 1
ATOM 1739 N N . GLN A 1 259 ? 115.814 101.825 110.577 1.00 46.82 259 GLN A N 1
ATOM 1740 C CA . GLN A 1 259 ? 114.795 100.899 111.063 1.00 43.48 259 GLN A CA 1
ATOM 1741 C C . GLN A 1 259 ? 114.506 101.104 112.536 1.00 47.61 259 GLN A C 1
ATOM 1742 O O . GLN A 1 259 ? 113.353 101.094 112.940 1.00 55.13 259 GLN A O 1
ATOM 1748 N N . LEU A 1 260 ? 115.533 101.294 113.351 1.00 58.72 260 LEU A N 1
ATOM 1749 C CA . LEU A 1 260 ? 115.302 101.586 114.763 1.00 57.58 260 LEU A CA 1
ATOM 1750 C C . LEU A 1 260 ? 114.559 102.902 114.940 1.00 61.27 260 LEU A C 1
ATOM 1751 O O . LEU A 1 260 ? 113.657 102.990 115.762 1.00 66.60 260 LEU A O 1
ATOM 1756 N N . ALA A 1 261 ? 114.918 103.925 114.176 1.00 45.46 261 ALA A N 1
ATOM 1757 C CA . ALA A 1 261 ? 114.293 105.230 114.326 1.00 48.59 261 ALA A CA 1
ATOM 1758 C C . ALA A 1 261 ? 112.852 105.261 113.858 1.00 57.71 261 ALA A C 1
ATOM 1759 O O . ALA A 1 261 ? 112.108 106.156 114.226 1.00 54.60 261 ALA A O 1
ATOM 1761 N N . ALA A 1 262 ? 112.458 104.305 113.034 1.00 64.30 262 ALA A N 1
ATOM 1762 C CA . ALA A 1 262 ? 111.091 104.259 112.538 1.00 54.67 262 ALA A CA 1
ATOM 1763 C C . ALA A 1 262 ? 110.289 103.180 113.227 1.00 57.00 262 ALA A C 1
ATOM 1764 O O . ALA A 1 262 ? 109.091 103.071 113.010 1.00 53.22 262 ALA A O 1
ATOM 1766 N N . SER A 1 263 ? 110.938 102.401 114.082 1.00 54.48 263 SER A N 1
ATOM 1767 C CA . SER A 1 263 ? 110.248 101.360 114.821 1.00 43.64 263 SER A CA 1
ATOM 1768 C C . SER A 1 263 ? 110.223 101.634 116.308 1.00 54.98 263 SER A C 1
ATOM 1769 O O . SER A 1 263 ? 109.177 101.551 116.932 1.00 65.02 263 SER A O 1
ATOM 1772 N N . VAL A 1 264 ? 111.368 101.967 116.882 1.00 53.70 264 VAL A N 1
ATOM 1773 C CA . VAL A 1 264 ? 111.447 102.236 118.315 1.00 54.18 264 VAL A CA 1
ATOM 1774 C C . VAL A 1 264 ? 110.427 103.270 118.774 1.00 54.31 264 VAL A C 1
ATOM 1775 O O . VAL A 1 264 ? 109.833 103.112 119.832 1.00 56.51 264 VAL A O 1
ATOM 1779 N N . PRO A 1 265 ? 110.198 104.323 117.984 1.00 47.33 265 PRO A N 1
ATOM 1780 C CA . PRO A 1 265 ? 109.275 105.345 118.470 1.00 48.48 265 PRO A CA 1
ATOM 1781 C C . PRO A 1 265 ? 107.915 104.783 118.830 1.00 50.96 265 PRO A C 1
ATOM 1782 O O . PRO A 1 265 ? 107.105 105.508 119.387 1.00 60.57 265 PRO A O 1
ATOM 1786 N N . PHE A 1 266 ? 107.651 103.524 118.511 1.00 54.92 266 PHE A N 1
ATOM 1787 C CA . PHE A 1 266 ? 106.334 102.955 118.766 1.00 62.84 266 PHE A CA 1
ATOM 1788 C C . PHE A 1 266 ? 106.194 102.503 120.207 1.00 63.99 266 PHE A C 1
ATOM 1789 O O . PHE A 1 266 ? 105.122 102.612 120.784 1.00 76.62 266 PHE A O 1
ATOM 1797 N N . PHE A 1 267 ? 107.263 102.016 120.809 1.00 59.49 267 PHE A N 1
ATOM 1798 C CA . PHE A 1 267 ? 107.188 101.670 122.216 1.00 53.15 267 PHE A CA 1
ATOM 1799 C C . PHE A 1 267 ? 106.554 102.821 122.994 1.00 65.17 267 PHE A C 1
ATOM 1800 O O . PHE A 1 267 ? 105.648 102.598 123.788 1.00 73.41 267 PHE A O 1
ATOM 1808 N N . ALA A 1 268 ? 107.016 104.050 122.771 1.00 66.47 268 ALA A N 1
ATOM 1809 C CA . ALA A 1 268 ? 106.442 105.215 123.445 1.00 62.86 268 ALA A CA 1
ATOM 1810 C C . ALA A 1 268 ? 104.963 105.408 123.158 1.00 71.97 268 ALA A C 1
ATOM 1811 O O . ALA A 1 268 ? 104.204 105.737 124.055 1.00 75.06 268 ALA A O 1
ATOM 1813 N N . ILE A 1 269 ? 104.562 105.223 121.906 1.00 71.68 269 ILE A N 1
ATOM 1814 C CA . ILE A 1 269 ? 103.162 105.363 121.529 1.00 67.01 269 ILE A CA 1
ATOM 1815 C C . ILE A 1 269 ? 102.322 104.305 122.230 1.00 66.84 269 ILE A C 1
ATOM 1816 O O . ILE A 1 269 ? 101.197 104.573 122.627 1.00 76.18 269 ILE A O 1
ATOM 1821 N N . SER A 1 270 ? 102.860 103.109 122.409 1.00 61.18 270 SER A N 1
ATOM 1822 C CA . SER A 1 270 ? 102.143 102.069 123.137 1.00 67.21 270 SER A CA 1
ATOM 1823 C C . SER A 1 270 ? 101.912 102.444 124.580 1.00 71.89 270 SER A C 1
ATOM 1824 O O . SER A 1 270 ? 100.853 102.176 125.130 1.00 76.43 270 SER A O 1
ATOM 1827 N N . LEU A 1 271 ? 102.887 103.079 125.209 1.00 75.07 271 LEU A N 1
ATOM 1828 C CA . LEU A 1 271 ? 102.748 103.473 126.606 1.00 75.11 271 LEU A CA 1
ATOM 1829 C C . LEU A 1 271 ? 101.804 104.655 126.738 1.00 79.36 271 LEU A C 1
ATOM 1830 O O . LEU A 1 271 ? 101.067 104.761 127.713 1.00 84.91 271 LEU A O 1
ATOM 1835 N N . ILE A 1 272 ? 101.791 105.545 125.746 1.00 72.38 272 ILE A N 1
ATOM 1836 C CA . ILE A 1 272 ? 100.893 106.711 125.761 1.00 75.04 272 ILE A CA 1
ATOM 1837 C C . ILE A 1 272 ? 99.540 106.391 125.112 1.00 76.03 272 ILE A C 1
ATOM 1838 O O . ILE A 1 272 ? 98.713 107.262 124.907 1.00 78.97 272 ILE A O 1
ATOM 1843 N N . SER A 1 273 ? 99.304 105.134 124.772 1.00 79.76 273 SER A N 1
ATOM 1844 C CA . SER A 1 273 ? 98.008 104.753 124.228 1.00 79.44 273 SER A CA 1
ATOM 1845 C C . SER A 1 273 ? 97.175 104.141 125.326 1.00 86.06 273 SER A C 1
ATOM 1846 O O . SER A 1 273 ? 96.079 103.650 125.080 1.00 91.10 273 SER A O 1
ATOM 1849 N N . TRP A 1 274 ? 97.661 104.208 126.554 1.00 103.12 274 TRP A N 1
ATOM 1850 C CA . TRP A 1 274 ? 96.901 103.671 127.670 1.00 105.96 274 TRP A CA 1
ATOM 1851 C C . TRP A 1 274 ? 95.825 104.645 128.133 1.00 108.37 274 TRP A C 1
ATOM 1852 O O . TRP A 1 274 ? 94.727 104.227 128.490 1.00 110.44 274 TRP A O 1
ATOM 1863 N N . TRP A 1 275 ? 96.125 105.939 128.123 1.00 95.03 275 TRP A N 1
ATOM 1864 C CA . TRP A 1 275 ? 95.164 106.916 128.625 1.00 94.57 275 TRP A CA 1
ATOM 1865 C C . TRP A 1 275 ? 93.880 106.905 127.806 1.00 97.82 275 TRP A C 1
ATOM 1866 O O . TRP A 1 275 ? 92.789 106.941 128.366 1.00 100.83 275 TRP A O 1
ATOM 1868 N N . LEU A 1 276 ? 94.000 106.851 126.486 1.00 98.19 276 LEU A N 1
ATOM 1869 C CA . LEU A 1 276 ? 92.821 106.785 125.637 1.00 97.59 276 LEU A CA 1
ATOM 1870 C C . LEU A 1 276 ? 91.845 105.744 126.164 1.00 102.27 276 LEU A C 1
ATOM 1871 O O . LEU A 1 276 ? 92.204 104.576 126.302 1.00 100.84 276 LEU A O 1
ATOM 1876 N N . PRO A 1 277 ? 90.600 106.158 126.452 1.00 100.06 277 PRO A N 1
ATOM 1877 C CA . PRO A 1 277 ? 89.589 105.221 126.953 1.00 93.33 277 PRO A CA 1
ATOM 1878 C C . PRO A 1 277 ? 88.979 104.328 125.885 1.00 94.33 277 PRO A C 1
ATOM 1879 O O . PRO A 1 277 ? 89.044 104.652 124.706 1.00 99.59 277 PRO A O 1
ATOM 1883 N N . GLU A 1 278 ? 88.398 103.208 126.293 1.00 98.96 278 GLU A N 1
ATOM 1884 C CA . GLU A 1 278 ? 87.812 102.263 125.343 1.00 100.64 278 GLU A CA 1
ATOM 1885 C C . GLU A 1 278 ? 86.563 102.814 124.681 1.00 103.13 278 GLU A C 1
ATOM 1886 O O . GLU A 1 278 ? 85.795 103.531 125.314 1.00 108.45 278 GLU A O 1
ATOM 1892 N N . SER A 1 279 ? 86.351 102.480 123.410 1.00 104.41 279 SER A N 1
ATOM 1893 C CA . SER A 1 279 ? 85.184 102.968 122.680 1.00 105.60 279 SER A CA 1
ATOM 1894 C C . SER A 1 279 ? 83.887 102.677 123.393 1.00 109.36 279 SER A C 1
ATOM 1895 O O . SER A 1 279 ? 83.548 101.520 123.626 1.00 112.09 279 SER A O 1
ATOM 1898 N N . ALA A 1 280 ? 83.164 103.723 123.770 1.00 119.37 280 ALA A N 1
ATOM 1899 C CA . ALA A 1 280 ? 81.910 103.544 124.485 1.00 120.09 280 ALA A CA 1
ATOM 1900 C C . ALA A 1 280 ? 80.939 102.755 123.643 1.00 119.72 280 ALA A C 1
ATOM 1901 O O . ALA A 1 280 ? 80.201 101.926 124.156 1.00 120.31 280 ALA A O 1
ATOM 1903 N N . ARG A 1 281 ? 80.905 103.039 122.350 1.00 122.81 281 ARG A N 1
ATOM 1904 C CA . ARG A 1 281 ? 79.960 102.369 121.474 1.00 119.54 281 ARG A CA 1
ATOM 1905 C C . ARG A 1 281 ? 80.203 100.878 121.488 1.00 120.07 281 ARG A C 1
ATOM 1906 O O . ARG A 1 281 ? 79.266 100.101 121.587 1.00 122.39 281 ARG A O 1
ATOM 1914 N N . TRP A 1 282 ? 81.468 100.483 121.428 1.00 110.26 282 TRP A N 1
ATOM 1915 C CA . TRP A 1 282 ? 81.806 99.071 121.446 1.00 110.31 282 TRP A CA 1
ATOM 1916 C C . TRP A 1 282 ? 81.321 98.461 122.737 1.00 113.85 282 TRP A C 1
ATOM 1917 O O . TRP A 1 282 ? 80.722 97.393 122.736 1.00 115.38 282 TRP A O 1
ATOM 1928 N N . LEU A 1 283 ? 81.571 99.128 123.855 1.00 120.42 283 LEU A N 1
ATOM 1929 C CA . LEU A 1 283 ? 81.180 98.568 125.143 1.00 118.51 283 LEU A CA 1
ATOM 1930 C C . LEU A 1 283 ? 79.677 98.312 125.208 1.00 122.02 283 LEU A C 1
ATOM 1931 O O . LEU A 1 283 ? 79.252 97.255 125.661 1.00 122.22 283 LEU A O 1
ATOM 1936 N N . ILE A 1 284 ? 78.871 99.273 124.762 1.00 128.75 284 ILE A N 1
ATOM 1937 C CA . ILE A 1 284 ? 77.419 99.113 124.779 1.00 124.54 284 ILE A CA 1
ATOM 1938 C C . ILE A 1 284 ? 76.949 97.980 123.878 1.00 123.14 284 ILE A C 1
ATOM 1939 O O . ILE A 1 284 ? 76.103 97.181 124.268 1.00 124.27 284 ILE A O 1
ATOM 1944 N N . ILE A 1 285 ? 77.472 97.917 122.659 1.00 116.57 285 ILE A N 1
ATOM 1945 C CA . ILE A 1 285 ? 77.096 96.850 121.733 1.00 117.56 285 ILE A CA 1
ATOM 1946 C C . ILE A 1 285 ? 77.583 95.523 122.292 1.00 117.76 285 ILE A C 1
ATOM 1947 O O . ILE A 1 285 ? 76.927 94.497 122.133 1.00 117.95 285 ILE A O 1
ATOM 1952 N N . LYS A 1 286 ? 78.736 95.533 122.949 1.00 123.29 286 LYS A N 1
ATOM 1953 C CA . LYS A 1 286 ? 79.285 94.306 123.519 1.00 123.73 286 LYS A CA 1
ATOM 1954 C C . LYS A 1 286 ? 78.323 93.768 124.559 1.00 123.03 286 LYS A C 1
ATOM 1955 O O . LYS A 1 286 ? 78.061 92.568 124.617 1.00 121.94 286 LYS A O 1
ATOM 1957 N N . GLY A 1 287 ? 77.794 94.657 125.390 1.00 132.58 287 GLY A N 1
ATOM 1958 C CA . GLY A 1 287 ? 76.865 94.235 126.418 1.00 134.49 287 GLY A CA 1
ATOM 1959 C C . GLY A 1 287 ? 77.167 94.809 127.783 1.00 133.95 287 GLY A C 1
ATOM 1960 O O . GLY A 1 287 ? 76.485 94.489 128.753 1.00 134.78 287 GLY A O 1
ATOM 1961 N N . LYS A 1 288 ? 78.199 95.638 127.885 1.00 137.95 288 LYS A N 1
ATOM 1962 C CA . LYS A 1 288 ? 78.610 96.146 129.191 1.00 138.20 288 LYS A CA 1
ATOM 1963 C C . LYS A 1 288 ? 78.238 97.600 129.439 1.00 139.29 288 LYS A C 1
ATOM 1964 O O . LYS A 1 288 ? 79.051 98.494 129.214 1.00 139.74 288 LYS A O 1
ATOM 1966 N N . PRO A 1 289 ? 76.998 97.867 129.928 1.00 148.56 289 PRO A N 1
ATOM 1967 C CA . PRO A 1 289 ? 76.697 99.296 130.059 1.00 150.65 289 PRO A CA 1
ATOM 1968 C C . PRO A 1 289 ? 77.441 99.954 131.205 1.00 152.18 289 PRO A C 1
ATOM 1969 O O . PRO A 1 289 ? 77.726 101.140 131.115 1.00 153.39 289 PRO A O 1
ATOM 1971 N N . ASP A 1 290 ? 77.732 99.220 132.271 1.00 156.40 290 ASP A N 1
ATOM 1972 C CA . ASP A 1 290 ? 78.379 99.832 133.424 1.00 155.84 290 ASP A CA 1
ATOM 1973 C C . ASP A 1 290 ? 79.759 100.354 133.069 1.00 156.64 290 ASP A C 1
ATOM 1974 O O . ASP A 1 290 ? 80.127 101.463 133.463 1.00 156.49 290 ASP A O 1
ATOM 1976 N N . GLN A 1 291 ? 80.524 99.567 132.318 1.00 149.92 291 GLN A N 1
ATOM 1977 C CA . GLN A 1 291 ? 81.840 100.014 131.878 1.00 148.19 291 GLN A CA 1
ATOM 1978 C C . GLN A 1 291 ? 81.707 101.200 130.950 1.00 149.44 291 GLN A C 1
ATOM 1979 O O . GLN A 1 291 ? 82.470 102.153 131.044 1.00 149.00 291 GLN A O 1
ATOM 1981 N N . ALA A 1 292 ? 80.725 101.149 130.058 1.00 148.26 292 ALA A N 1
ATOM 1982 C CA . ALA A 1 292 ? 80.513 102.240 129.122 1.00 148.20 292 ALA A CA 1
ATOM 1983 C C . ALA A 1 292 ? 80.153 103.502 129.863 1.00 148.89 292 ALA A C 1
ATOM 1984 O O . ALA A 1 292 ? 80.602 104.585 129.506 1.00 151.49 292 ALA A O 1
ATOM 1986 N N . LEU A 1 293 ? 79.346 103.369 130.904 1.00 154.83 293 LEU A N 1
ATOM 1987 C CA . LEU A 1 293 ? 78.914 104.531 131.655 1.00 156.24 293 LEU A CA 1
ATOM 1988 C C . LEU A 1 293 ? 80.123 105.218 132.268 1.00 156.92 293 LEU A C 1
ATOM 1989 O O . LEU A 1 293 ? 80.206 106.446 132.289 1.00 156.75 293 LEU A O 1
ATOM 1991 N N . GLN A 1 294 ? 81.087 104.429 132.725 1.00 151.10 294 GLN A N 1
ATOM 1992 C CA . GLN A 1 294 ? 82.265 104.999 133.368 1.00 151.18 294 GLN A CA 1
ATOM 1993 C C . GLN A 1 294 ? 83.102 105.827 132.413 1.00 148.95 294 GLN A C 1
ATOM 1994 O O . GLN A 1 294 ? 83.498 106.942 132.745 1.00 148.67 294 GLN A O 1
ATOM 1996 N N . GLU A 1 295 ? 83.364 105.304 131.222 1.00 139.46 295 GLU A N 1
ATOM 1997 C CA . GLU A 1 295 ? 84.227 106.015 130.288 1.00 139.75 295 GLU A CA 1
ATOM 1998 C C . GLU A 1 295 ? 83.641 107.361 129.884 1.00 141.27 295 GLU A C 1
ATOM 1999 O O . GLU A 1 295 ? 84.362 108.346 129.797 1.00 140.40 295 GLU A O 1
ATOM 2005 N N . LEU A 1 296 ? 82.345 107.393 129.590 1.00 142.93 296 LEU A N 1
ATOM 2006 C CA . LEU A 1 296 ? 81.699 108.633 129.177 1.00 140.35 296 LEU A CA 1
ATOM 2007 C C . LEU A 1 296 ? 81.823 109.635 130.296 1.00 140.40 296 LEU A C 1
ATOM 2008 O O . LEU A 1 296 ? 82.030 110.820 130.059 1.00 141.93 296 LEU A O 1
ATOM 2013 N N . ARG A 1 297 ? 81.695 109.156 131.524 1.00 145.56 297 ARG A N 1
ATOM 2014 C CA . ARG A 1 297 ? 81.813 110.039 132.669 1.00 147.61 297 ARG A CA 1
ATOM 2015 C C . ARG A 1 297 ? 83.205 110.624 132.733 1.00 148.59 297 ARG A C 1
ATOM 2016 O O . ARG A 1 297 ? 83.375 111.802 133.037 1.00 148.84 297 ARG A O 1
ATOM 2018 N N . LYS A 1 298 ? 84.203 109.812 132.392 1.00 145.40 298 LYS A N 1
ATOM 2019 C CA . LYS A 1 298 ? 85.591 110.270 132.411 1.00 144.48 298 LYS A CA 1
ATOM 2020 C C . LYS A 1 298 ? 85.887 111.250 131.290 1.00 144.24 298 LYS A C 1
ATOM 2021 O O . LYS A 1 298 ? 86.452 112.313 131.530 1.00 142.65 298 LYS A O 1
ATOM 2023 N N . VAL A 1 299 ? 85.514 110.900 130.065 1.00 138.41 299 VAL A N 1
ATOM 2024 C CA . VAL A 1 299 ? 85.713 111.809 128.950 1.00 136.07 299 VAL A CA 1
ATOM 2025 C C . VAL A 1 299 ? 85.075 113.138 129.292 1.00 137.96 299 VAL A C 1
ATOM 2026 O O . VAL A 1 299 ? 85.628 114.192 128.993 1.00 137.04 299 VAL A O 1
ATOM 2030 N N . ALA A 1 300 ? 83.915 113.093 129.935 1.00 153.56 300 ALA A N 1
ATOM 2031 C CA . ALA A 1 300 ? 83.217 114.315 130.309 1.00 153.71 300 ALA A CA 1
ATOM 2032 C C . ALA A 1 300 ? 84.004 115.097 131.333 1.00 153.50 300 ALA A C 1
ATOM 2033 O O . ALA A 1 300 ? 84.078 116.320 131.260 1.00 154.04 300 ALA A O 1
ATOM 2035 N N . ARG A 1 301 ? 84.581 114.398 132.301 1.00 154.52 301 ARG A N 1
ATOM 2036 C CA . ARG A 1 301 ? 85.407 115.064 133.295 1.00 155.21 301 ARG A CA 1
ATOM 2037 C C . ARG A 1 301 ? 86.556 115.744 132.584 1.00 155.54 301 ARG A C 1
ATOM 2038 O O . ARG A 1 301 ? 86.930 116.862 132.934 1.00 155.88 301 ARG A O 1
ATOM 2046 N N . ILE A 1 302 ? 87.115 115.083 131.576 1.00 150.29 302 ILE A N 1
ATOM 2047 C CA . ILE A 1 302 ? 88.172 115.698 130.786 1.00 150.28 302 ILE A CA 1
ATOM 2048 C C . ILE A 1 302 ? 87.634 116.938 130.103 1.00 151.00 302 ILE A C 1
ATOM 2049 O O . ILE A 1 302 ? 88.322 117.952 130.012 1.00 151.32 302 ILE A O 1
ATOM 2054 N N . ARG A 1 345 ? 77.075 99.212 90.153 1.00 164.87 345 ARG A N 1
ATOM 2055 C CA . ARG A 1 345 ? 77.914 100.325 90.626 1.00 163.46 345 ARG A CA 1
ATOM 2056 C C . ARG A 1 345 ? 79.090 99.792 91.406 1.00 160.91 345 ARG A C 1
ATOM 2057 O O . ARG A 1 345 ? 80.226 100.289 91.278 1.00 161.82 345 ARG A O 1
ATOM 2059 N N . SER A 1 346 ? 78.845 98.724 92.151 1.00 146.92 346 SER A N 1
ATOM 2060 C CA . SER A 1 346 ? 79.893 98.181 92.980 1.00 147.97 346 SER A CA 1
ATOM 2061 C C . SER A 1 346 ? 81.059 97.747 92.127 1.00 148.27 346 SER A C 1
ATOM 2062 O O . SER A 1 346 ? 82.184 97.975 92.502 1.00 148.67 346 SER A O 1
ATOM 2065 N N . CYS A 1 347 ? 80.810 97.121 90.986 1.00 135.92 347 CYS A N 1
ATOM 2066 C CA . CYS A 1 347 ? 81.919 96.629 90.187 1.00 135.26 347 CYS A CA 1
ATOM 2067 C C . CYS A 1 347 ? 82.800 97.762 89.686 1.00 133.08 347 CYS A C 1
ATOM 2068 O O . CYS A 1 347 ? 84.034 97.679 89.745 1.00 132.32 347 CYS A O 1
ATOM 2071 N N . ALA A 1 348 ? 82.175 98.836 89.224 1.00 114.65 348 ALA A N 1
ATOM 2072 C CA . ALA A 1 348 ? 82.937 99.958 88.721 1.00 108.92 348 ALA A CA 1
ATOM 2073 C C . ALA A 1 348 ? 83.752 100.530 89.853 1.00 107.62 348 ALA A C 1
ATOM 2074 O O . ALA A 1 348 ? 84.929 100.853 89.695 1.00 110.19 348 ALA A O 1
ATOM 2076 N N . MET A 1 349 ? 83.136 100.624 91.019 1.00 111.98 349 MET A N 1
ATOM 2077 C CA . MET A 1 349 ? 83.848 101.186 92.144 1.00 110.94 349 MET A CA 1
ATOM 2078 C C . MET A 1 349 ? 85.052 100.341 92.497 1.00 113.46 349 MET A C 1
ATOM 2079 O O . MET A 1 349 ? 86.119 100.876 92.752 1.00 116.63 349 MET A O 1
ATOM 2084 N N . LEU A 1 350 ? 84.899 99.025 92.489 1.00 102.55 350 LEU A N 1
ATOM 2085 C CA . LEU A 1 350 ? 85.998 98.141 92.831 1.00 99.75 350 LEU A CA 1
ATOM 2086 C C . LEU A 1 350 ? 87.117 98.310 91.825 1.00 100.82 350 LEU A C 1
ATOM 2087 O O . LEU A 1 350 ? 88.280 98.416 92.201 1.00 104.61 350 LEU A O 1
ATOM 2092 N N . VAL A 1 351 ? 86.764 98.401 90.546 1.00 83.57 351 VAL A N 1
ATOM 2093 C CA . VAL A 1 351 ? 87.786 98.581 89.525 1.00 81.90 351 VAL A CA 1
ATOM 2094 C C . VAL A 1 351 ? 88.538 99.881 89.745 1.00 80.74 351 VAL A C 1
ATOM 2095 O O . VAL A 1 351 ? 89.757 99.905 89.664 1.00 85.12 351 VAL A O 1
ATOM 2099 N N . VAL A 1 352 ? 87.839 100.959 90.070 1.00 84.76 352 VAL A N 1
ATOM 2100 C CA . VAL A 1 352 ? 88.556 102.192 90.375 1.00 79.44 352 VAL A CA 1
ATOM 2101 C C . VAL A 1 352 ? 89.435 102.121 91.624 1.00 76.66 352 VAL A C 1
ATOM 2102 O O . VAL A 1 352 ? 90.547 102.622 91.611 1.00 85.43 352 VAL A O 1
ATOM 2106 N N . ASN A 1 353 ? 88.969 101.488 92.694 1.00 68.65 353 ASN A N 1
ATOM 2107 C CA . ASN A 1 353 ? 89.734 101.465 93.945 1.00 71.27 353 ASN A CA 1
ATOM 2108 C C . ASN A 1 353 ? 90.957 100.577 93.829 1.00 76.32 353 ASN A C 1
ATOM 2109 O O . ASN A 1 353 ? 91.969 100.821 94.475 1.00 82.22 353 ASN A O 1
ATOM 2114 N N . PHE A 1 354 ? 90.839 99.531 93.024 1.00 67.48 354 PHE A N 1
ATOM 2115 C CA . PHE A 1 354 ? 91.949 98.630 92.806 1.00 62.92 354 PHE A CA 1
ATOM 2116 C C . PHE A 1 354 ? 92.934 99.381 91.974 1.00 59.67 354 PHE A C 1
ATOM 2117 O O . PHE A 1 354 ? 94.072 99.455 92.338 1.00 59.25 354 PHE A O 1
ATOM 2125 N N . SER A 1 355 ? 92.497 99.994 90.884 1.00 68.35 355 SER A N 1
ATOM 2126 C CA . SER A 1 355 ? 93.433 100.646 89.980 1.00 67.15 355 SER A CA 1
ATOM 2127 C C . SER A 1 355 ? 94.209 101.758 90.636 1.00 64.06 355 SER A C 1
ATOM 2128 O O . SER A 1 355 ? 95.431 101.814 90.516 1.00 78.76 355 SER A O 1
ATOM 2131 N N . LEU A 1 356 ? 93.536 102.588 91.410 1.00 55.21 356 LEU A N 1
ATOM 2132 C CA . LEU A 1 356 ? 94.206 103.712 92.022 1.00 52.40 356 LEU A CA 1
ATOM 2133 C C . LEU A 1 356 ? 95.285 103.208 92.921 1.00 57.94 356 LEU A C 1
ATOM 2134 O O . LEU A 1 356 ? 96.370 103.748 92.921 1.00 62.53 356 LEU A O 1
ATOM 2139 N N . LEU A 1 357 ? 95.016 102.159 93.680 1.00 61.34 357 LEU A N 1
ATOM 2140 C CA . LEU A 1 357 ? 95.999 101.686 94.646 1.00 60.55 357 LEU A CA 1
ATOM 2141 C C . LEU A 1 357 ? 97.045 100.736 94.046 1.00 60.88 357 LEU A C 1
ATOM 2142 O O . LEU A 1 357 ? 98.078 100.511 94.660 1.00 57.58 357 LEU A O 1
ATOM 2147 N N . ILE A 1 358 ? 96.807 100.192 92.858 1.00 55.46 358 ILE A N 1
ATOM 2148 C CA . ILE A 1 358 ? 97.808 99.355 92.202 1.00 51.25 358 ILE A CA 1
ATOM 2149 C C . ILE A 1 358 ? 98.754 100.239 91.432 1.00 52.48 358 ILE A C 1
ATOM 2150 O O . ILE A 1 358 ? 99.762 99.772 90.929 1.00 59.76 358 ILE A O 1
ATOM 2155 N N . SER A 1 359 ? 98.432 101.521 91.332 1.00 62.46 359 SER A N 1
ATOM 2156 C CA . SER A 1 359 ? 99.277 102.469 90.630 1.00 52.49 359 SER A CA 1
ATOM 2157 C C . SER A 1 359 ? 99.892 103.371 91.656 1.00 55.99 359 SER A C 1
ATOM 2158 O O . SER A 1 359 ? 101.044 103.746 91.532 1.00 68.04 359 SER A O 1
ATOM 2161 N N . TYR A 1 360 ? 99.135 103.737 92.676 1.00 53.45 360 TYR A N 1
ATOM 2162 C CA . TYR A 1 360 ? 99.687 104.528 93.777 1.00 53.61 360 TYR A CA 1
ATOM 2163 C C . TYR A 1 360 ? 100.829 103.792 94.417 1.00 59.92 360 TYR A C 1
ATOM 2164 O O . TYR A 1 360 ? 101.931 104.305 94.469 1.00 68.95 360 TYR A O 1
ATOM 2173 N N . TYR A 1 361 ? 100.584 102.590 94.912 1.00 63.49 361 TYR A N 1
ATOM 2174 C CA . TYR A 1 361 ? 101.640 101.902 95.621 1.00 56.13 361 TYR A CA 1
ATOM 2175 C C . TYR A 1 361 ? 102.817 101.647 94.722 1.00 53.49 361 TYR A C 1
ATOM 2176 O O . TYR A 1 361 ? 103.950 101.817 95.137 1.00 61.41 361 TYR A O 1
ATOM 2185 N N . GLY A 1 362 ? 102.563 101.374 93.457 1.00 60.01 362 GLY A N 1
ATOM 2186 C CA . GLY A 1 362 ? 103.653 101.227 92.515 1.00 53.39 362 GLY A CA 1
ATOM 2187 C C . GLY A 1 362 ? 104.534 102.455 92.475 1.00 52.52 362 GLY A C 1
ATOM 2188 O O . GLY A 1 362 ? 105.741 102.328 92.522 1.00 61.69 362 GLY A O 1
ATOM 2189 N N . LEU A 1 363 ? 103.954 103.639 92.366 1.00 51.12 363 LEU A N 1
ATOM 2190 C CA . LEU A 1 363 ? 104.732 104.876 92.380 1.00 56.20 363 LEU A CA 1
ATOM 2191 C C . LEU A 1 363 ? 105.465 105.171 93.690 1.00 56.31 363 LEU A C 1
ATOM 2192 O O . LEU A 1 363 ? 106.633 105.525 93.677 1.00 67.15 363 LEU A O 1
ATOM 2197 N N . VAL A 1 364 ? 104.805 105.013 94.828 1.00 54.20 364 VAL A N 1
ATOM 2198 C CA . VAL A 1 364 ? 105.434 105.331 96.104 1.00 47.61 364 VAL A CA 1
ATOM 2199 C C . VAL A 1 364 ? 106.488 104.320 96.523 1.00 57.46 364 VAL A C 1
ATOM 2200 O O . VAL A 1 364 ? 107.325 104.627 97.354 1.00 65.26 364 VAL A O 1
ATOM 2204 N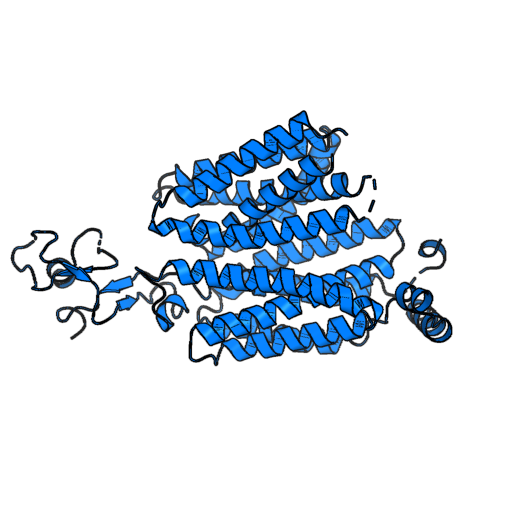 N . PHE A 1 365 ? 106.461 103.119 95.958 1.00 61.29 365 PHE A N 1
ATOM 2205 C CA . PHE A 1 365 ? 107.446 102.085 96.278 1.00 55.09 365 PHE A CA 1
ATOM 2206 C C . PHE A 1 365 ? 108.572 102.046 95.270 1.00 63.98 365 PHE A C 1
ATOM 2207 O O . PHE A 1 365 ? 109.436 101.182 95.348 1.00 64.56 365 PHE A O 1
ATOM 2215 N N . ASP A 1 366 ? 108.578 102.968 94.320 1.00 81.17 366 ASP A N 1
ATOM 2216 C CA . ASP A 1 366 ? 109.584 102.955 93.270 1.00 72.55 366 ASP A CA 1
ATOM 2217 C C . ASP A 1 366 ? 110.212 104.320 93.163 1.00 74.31 366 ASP A C 1
ATOM 2218 O O . ASP A 1 366 ? 110.377 104.838 92.072 1.00 83.77 366 ASP A O 1
ATOM 2223 N N . LEU A 1 367 ? 110.561 104.918 94.290 1.00 45.44 367 LEU A N 1
ATOM 2224 C CA . LEU A 1 367 ? 111.110 106.257 94.267 1.00 45.81 367 LEU A CA 1
ATOM 2225 C C . LEU A 1 367 ? 112.401 106.328 93.475 1.00 65.84 367 LEU A C 1
ATOM 2226 O O . LEU A 1 367 ? 112.654 107.319 92.809 1.00 74.64 367 LEU A O 1
ATOM 2231 N N . GLN A 1 368 ? 113.244 105.316 93.559 1.00 71.92 368 GLN A N 1
ATOM 2232 C CA . GLN A 1 368 ? 114.550 105.417 92.910 1.00 64.51 368 GLN A CA 1
ATOM 2233 C C . GLN A 1 368 ? 114.461 105.364 91.396 1.00 67.41 368 GLN A C 1
ATOM 2234 O O . GLN A 1 368 ? 115.293 105.941 90.707 1.00 76.22 368 GLN A O 1
ATOM 2240 N N . SER A 1 369 ? 113.457 104.679 90.874 1.00 62.48 369 SER A N 1
ATOM 2241 C CA . SER A 1 369 ? 113.280 104.591 89.434 1.00 69.41 369 SER A CA 1
ATOM 2242 C C . SER A 1 369 ? 112.693 105.867 88.872 1.00 69.90 369 SER A C 1
ATOM 2243 O O . SER A 1 369 ? 112.852 106.158 87.694 1.00 74.19 369 SER A O 1
ATOM 2246 N N . LEU A 1 370 ? 112.005 106.629 89.709 1.00 65.22 370 LEU A N 1
ATOM 2247 C CA . LEU A 1 370 ? 111.399 107.869 89.266 1.00 67.66 370 LEU A CA 1
ATOM 2248 C C . LEU A 1 370 ? 112.468 108.915 89.065 1.00 72.29 370 LEU A C 1
ATOM 2249 O O . LEU A 1 370 ? 112.754 109.301 87.940 1.00 84.32 370 LEU A O 1
ATOM 2254 N N . GLY A 1 371 ? 113.072 109.371 90.150 1.00 79.51 371 GLY A N 1
ATOM 2255 C CA . GLY A 1 371 ? 114.116 110.372 90.051 1.00 80.09 371 GLY A CA 1
ATOM 2256 C C . GLY A 1 371 ? 115.329 109.972 90.852 1.00 86.47 371 GLY A C 1
ATOM 2257 O O . GLY A 1 371 ? 115.214 109.192 91.788 1.00 92.26 371 GLY A O 1
ATOM 2258 N N . ARG A 1 372 ? 116.496 110.490 90.490 1.00 103.92 372 ARG A N 1
ATOM 2259 C CA . ARG A 1 372 ? 117.736 110.103 91.164 1.00 104.60 372 ARG A CA 1
ATOM 2260 C C . ARG A 1 372 ? 117.836 110.485 92.634 1.00 102.13 372 ARG A C 1
ATOM 2261 O O . ARG A 1 372 ? 118.388 109.728 93.428 1.00 100.53 372 ARG A O 1
ATOM 2269 N N . ASP A 1 373 ? 117.313 111.646 93.010 1.00 84.64 373 ASP A N 1
ATOM 2270 C CA . ASP A 1 373 ? 117.338 112.023 94.411 1.00 86.51 373 ASP A CA 1
ATOM 2271 C C . ASP A 1 373 ? 116.089 111.471 95.033 1.00 84.74 373 ASP A C 1
ATOM 2272 O O . ASP A 1 373 ? 114.993 111.891 94.702 1.00 84.75 373 ASP A O 1
ATOM 2277 N N . ILE A 1 374 ? 116.240 110.501 95.917 1.00 72.72 374 ILE A N 1
ATOM 2278 C CA . ILE A 1 374 ? 115.088 109.908 96.539 1.00 66.38 374 ILE A CA 1
ATOM 2279 C C . ILE A 1 374 ? 114.694 110.725 97.746 1.00 65.11 374 ILE A C 1
ATOM 2280 O O . ILE A 1 374 ? 113.523 110.831 98.061 1.00 70.16 374 ILE A O 1
ATOM 2285 N N . PHE A 1 375 ? 115.662 111.326 98.418 1.00 69.74 375 PHE A N 1
ATOM 2286 C CA . PHE A 1 375 ? 115.358 112.068 99.631 1.00 71.91 375 PHE A CA 1
ATOM 2287 C C . PHE A 1 375 ? 114.462 113.257 99.344 1.00 71.78 375 PHE A C 1
ATOM 2288 O O . PHE A 1 375 ? 113.504 113.492 100.067 1.00 73.81 375 PHE A O 1
ATOM 2296 N N . LEU A 1 376 ? 114.796 114.020 98.315 1.00 67.92 376 LEU A N 1
ATOM 2297 C CA . LEU A 1 376 ? 113.983 115.158 97.942 1.00 61.55 376 LEU A CA 1
ATOM 2298 C C . LEU A 1 376 ? 112.661 114.635 97.502 1.00 63.58 376 LEU A C 1
ATOM 2299 O O . LEU A 1 376 ? 111.650 115.131 97.940 1.00 68.45 376 LEU A O 1
ATOM 2304 N N . LEU A 1 377 ? 112.650 113.586 96.693 1.00 61.36 377 LEU A N 1
ATOM 2305 C CA . LEU A 1 377 ? 111.394 113.108 96.147 1.00 52.52 377 LEU A CA 1
ATOM 2306 C C . LEU A 1 377 ? 110.441 112.681 97.243 1.00 57.39 377 LEU A C 1
ATOM 2307 O O . LEU A 1 377 ? 109.313 113.070 97.189 1.00 63.12 377 LEU A O 1
ATOM 2312 N N . GLN A 1 378 ? 110.858 111.956 98.272 1.00 59.38 378 GLN A N 1
ATOM 2313 C CA . GLN A 1 378 ? 109.879 111.541 99.275 1.00 57.94 378 GLN A CA 1
ATOM 2314 C C . GLN A 1 378 ? 109.269 112.732 99.990 1.00 64.18 378 GLN A C 1
ATOM 2315 O O . GLN A 1 378 ? 108.047 112.790 100.213 1.00 70.56 378 GLN A O 1
ATOM 2321 N N . ALA A 1 379 ? 110.102 113.705 100.332 1.00 59.97 379 ALA A N 1
ATOM 2322 C CA . ALA A 1 379 ? 109.608 114.880 101.022 1.00 54.05 379 ALA A CA 1
ATOM 2323 C C . ALA A 1 379 ? 108.634 115.630 100.146 1.00 58.22 379 ALA A C 1
ATOM 2324 O O . ALA A 1 379 ? 107.575 116.054 100.602 1.00 62.17 379 ALA A O 1
ATOM 2326 N N . LEU A 1 380 ? 108.967 115.769 98.873 1.00 64.56 380 LEU A N 1
ATOM 2327 C CA . LEU A 1 380 ? 108.095 116.477 97.962 1.00 60.93 380 LEU A CA 1
ATOM 2328 C C . LEU A 1 380 ? 106.790 115.736 97.809 1.00 68.49 380 LEU A C 1
ATOM 2329 O O . LEU A 1 380 ? 105.770 116.361 97.701 1.00 73.70 380 LEU A O 1
ATOM 2334 N N . PHE A 1 381 ? 106.813 114.411 97.782 1.00 59.10 381 PHE A N 1
ATOM 2335 C CA . PHE A 1 381 ? 105.608 113.614 97.657 1.00 60.02 381 PHE A CA 1
ATOM 2336 C C . PHE A 1 381 ? 104.720 113.881 98.848 1.00 61.99 381 PHE A C 1
ATOM 2337 O O . PHE A 1 381 ? 103.535 114.212 98.705 1.00 62.54 381 PHE A O 1
ATOM 2345 N N . GLY A 1 382 ? 105.322 113.879 100.024 1.00 60.39 382 GLY A N 1
ATOM 2346 C CA . GLY A 1 382 ? 104.540 114.135 101.211 1.00 57.06 382 GLY A CA 1
ATOM 2347 C C . GLY A 1 382 ? 103.926 115.510 101.160 1.00 60.62 382 GLY A C 1
ATOM 2348 O O . GLY A 1 382 ? 102.779 115.681 101.546 1.00 68.19 382 GLY A O 1
ATOM 2349 N N . ALA A 1 383 ? 104.681 116.499 100.697 1.00 63.24 383 ALA A N 1
ATOM 2350 C CA . ALA A 1 383 ? 104.152 117.857 100.560 1.00 58.83 383 ALA A CA 1
ATOM 2351 C C . ALA A 1 383 ? 103.051 118.037 99.539 1.00 59.04 383 ALA A C 1
ATOM 2352 O O . ALA A 1 383 ? 102.113 118.786 99.781 1.00 71.55 383 ALA A O 1
ATOM 2354 N N . VAL A 1 384 ? 103.149 117.375 98.395 1.00 61.20 384 VAL A N 1
ATOM 2355 C CA . VAL A 1 384 ? 102.189 117.602 97.330 1.00 64.46 384 VAL A CA 1
ATOM 2356 C C . VAL A 1 384 ? 100.878 117.010 97.724 1.00 65.82 384 VAL A C 1
ATOM 2357 O O . VAL A 1 384 ? 99.850 117.256 97.101 1.00 75.46 384 VAL A O 1
ATOM 2361 N N . ASP A 1 385 ? 100.884 116.239 98.791 1.00 78.20 385 ASP A N 1
ATOM 2362 C CA . ASP A 1 385 ? 99.597 115.749 99.253 1.00 79.00 385 ASP A CA 1
ATOM 2363 C C . ASP A 1 385 ? 98.790 116.854 99.924 1.00 77.60 385 ASP A C 1
ATOM 2364 O O . ASP A 1 385 ? 97.600 116.988 99.663 1.00 77.47 385 ASP A O 1
ATOM 2369 N N . PHE A 1 386 ? 99.434 117.679 100.747 1.00 88.86 386 PHE A N 1
ATOM 2370 C CA . PHE A 1 386 ? 98.742 118.794 101.391 1.00 87.45 386 PHE A CA 1
ATOM 2371 C C . PHE A 1 386 ? 98.224 119.752 100.346 1.00 87.63 386 PHE A C 1
ATOM 2372 O O . PHE A 1 386 ? 97.089 120.225 100.431 1.00 96.92 386 PHE A O 1
ATOM 2380 N N . LEU A 1 387 ? 99.047 120.043 99.350 1.00 82.95 387 LEU A N 1
ATOM 2381 C CA . LEU A 1 387 ? 98.650 120.998 98.339 1.00 85.81 387 LEU A CA 1
ATOM 2382 C C . LEU A 1 387 ? 97.456 120.441 97.615 1.00 89.52 387 LEU A C 1
ATOM 2383 O O . LEU A 1 387 ? 96.518 121.162 97.341 1.00 93.79 387 LEU A O 1
ATOM 2388 N N . GLY A 1 388 ? 97.470 119.150 97.327 1.00 100.26 388 GLY A N 1
ATOM 2389 C CA . GLY A 1 388 ? 96.384 118.534 96.608 1.00 102.27 388 GLY A CA 1
ATOM 2390 C C . GLY A 1 388 ? 95.113 118.616 97.405 1.00 106.95 388 GLY A C 1
ATOM 2391 O O . GLY A 1 388 ? 94.073 118.972 96.876 1.00 105.07 388 GLY A O 1
ATOM 2392 N N . ARG A 1 389 ? 95.172 118.296 98.689 1.00 112.85 389 ARG A N 1
ATOM 2393 C CA . ARG A 1 389 ? 93.973 118.328 99.508 1.00 111.82 389 ARG A CA 1
ATOM 2394 C C . ARG A 1 389 ? 93.342 119.704 99.377 1.00 110.19 389 ARG A C 1
ATOM 2395 O O . ARG A 1 389 ? 92.146 119.831 99.079 1.00 111.45 389 ARG A O 1
ATOM 2403 N N . ALA A 1 390 ? 94.149 120.739 99.563 1.00 115.95 390 ALA A N 1
ATOM 2404 C CA . ALA A 1 390 ? 93.647 122.105 99.472 1.00 118.05 390 ALA A CA 1
ATOM 2405 C C . ALA A 1 390 ? 93.120 122.491 98.099 1.00 121.79 390 ALA A C 1
ATOM 2406 O O . ALA A 1 390 ? 92.080 123.134 98.000 1.00 127.29 390 ALA A O 1
ATOM 2408 N N . THR A 1 391 ? 93.817 122.107 97.038 1.00 118.77 391 THR A N 1
ATOM 2409 C CA . THR A 1 391 ? 93.312 122.396 95.705 1.00 121.08 391 THR A CA 1
ATOM 2410 C C . THR A 1 391 ? 92.004 121.671 95.491 1.00 122.68 391 THR A C 1
ATOM 2411 O O . THR A 1 391 ? 91.078 122.228 94.917 1.00 123.06 391 THR A O 1
ATOM 2415 N N . THR A 1 392 ? 91.933 120.422 95.943 1.00 130.59 392 THR A N 1
ATOM 2416 C CA . THR A 1 392 ? 90.735 119.623 95.723 1.00 132.16 392 THR A CA 1
ATOM 2417 C C . THR A 1 392 ? 89.495 120.426 96.020 1.00 134.64 392 THR A C 1
ATOM 2418 O O . THR A 1 392 ? 88.582 120.395 95.249 1.00 133.82 392 THR A O 1
ATOM 2422 N N . ALA A 1 393 ? 89.460 121.180 97.108 1.00 140.44 393 ALA A N 1
ATOM 2423 C CA . ALA A 1 393 ? 88.222 121.872 97.448 1.00 139.93 393 ALA A CA 1
ATOM 2424 C C . ALA A 1 393 ? 87.790 122.888 96.406 1.00 140.52 393 ALA A C 1
ATOM 2425 O O . ALA A 1 393 ? 86.626 122.903 95.985 1.00 139.35 393 ALA A O 1
ATOM 2427 N N . LEU A 1 394 ? 88.729 123.702 95.944 1.00 143.47 394 LEU A N 1
ATOM 2428 C CA . LEU A 1 394 ? 88.412 124.716 94.948 1.00 143.78 394 LEU A CA 1
ATOM 2429 C C . LEU A 1 394 ? 87.977 124.030 93.678 1.00 142.53 394 LEU A C 1
ATOM 2430 O O . LEU A 1 394 ? 87.005 124.437 93.009 1.00 144.39 394 LEU A O 1
ATOM 2432 N N . LEU A 1 395 ? 88.683 122.979 93.308 1.00 137.93 395 LEU A N 1
ATOM 2433 C CA . LEU A 1 395 ? 88.327 122.264 92.105 1.00 140.31 395 LEU A CA 1
ATOM 2434 C C . LEU A 1 395 ? 86.915 121.723 92.236 1.00 139.43 395 LEU A C 1
ATOM 2435 O O . LEU A 1 395 ? 86.138 121.798 91.294 1.00 136.76 395 LEU A O 1
ATOM 2440 N N . LEU A 1 396 ? 86.567 121.253 93.431 1.00 142.86 396 LEU A N 1
ATOM 2441 C CA . LEU A 1 396 ? 85.223 120.728 93.672 1.00 142.24 396 LEU A CA 1
ATOM 2442 C C . LEU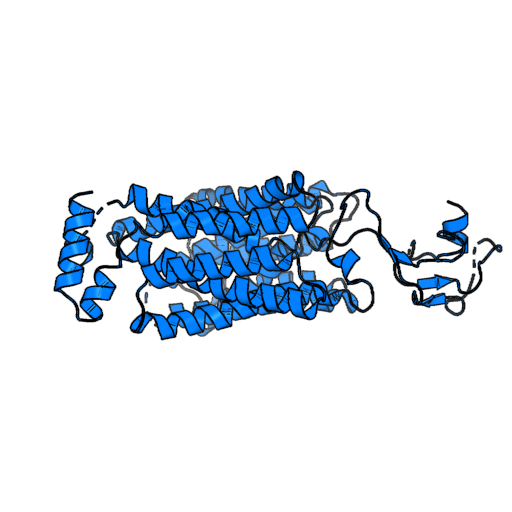 A 1 396 ? 84.201 121.841 93.787 1.00 146.26 396 LEU A C 1
ATOM 2443 O O . LEU A 1 396 ? 83.008 121.611 93.611 1.00 147.76 396 LEU A O 1
ATOM 2448 N N . SER A 1 397 ? 84.658 123.047 94.083 1.00 158.88 397 SER A N 1
ATOM 2449 C CA . SER A 1 397 ? 83.748 124.176 94.147 1.00 158.21 397 SER A CA 1
ATOM 2450 C C . SER A 1 397 ? 83.131 124.405 92.785 1.00 158.74 397 SER A C 1
ATOM 2451 O O . SER A 1 397 ? 81.943 124.695 92.677 1.00 158.92 397 SER A O 1
ATOM 2454 N N . PHE A 1 398 ? 83.936 124.272 91.738 1.00 154.67 398 PHE A N 1
ATOM 2455 C CA . PHE A 1 398 ? 83.444 124.505 90.389 1.00 154.42 398 PHE A CA 1
ATOM 2456 C C . PHE A 1 398 ? 83.058 123.206 89.702 1.00 155.18 398 PHE A C 1
ATOM 2457 O O . PHE A 1 398 ? 81.942 123.071 89.205 1.00 155.34 398 PHE A O 1
ATOM 2465 N N . LEU A 1 399 ? 83.973 122.246 89.672 1.00 142.49 399 LEU A N 1
ATOM 2466 C CA . LEU A 1 399 ? 83.704 120.978 89.003 1.00 139.92 399 LEU A CA 1
ATOM 2467 C C . LEU A 1 399 ? 83.002 119.995 89.929 1.00 139.97 399 LEU A C 1
ATOM 2468 O O . LEU A 1 399 ? 82.670 120.336 91.061 1.00 137.62 399 LEU A O 1
ATOM 2473 N N . GLY A 1 400 ? 82.778 118.774 89.456 1.00 146.59 400 GLY A N 1
ATOM 2474 C CA . GLY A 1 400 ? 82.075 117.786 90.256 1.00 146.47 400 GLY A CA 1
ATOM 2475 C C . GLY A 1 400 ? 82.895 116.614 90.757 1.00 143.52 400 GLY A C 1
ATOM 2476 O O . GLY A 1 400 ? 84.012 116.389 90.297 1.00 142.74 400 GLY A O 1
ATOM 2477 N N . ARG A 1 401 ? 82.342 115.854 91.694 1.00 146.11 401 ARG A N 1
ATOM 2478 C CA . ARG A 1 401 ? 83.050 114.713 92.272 1.00 146.21 401 ARG A CA 1
ATOM 2479 C C . ARG A 1 401 ? 83.406 113.637 91.270 1.00 145.20 401 ARG A C 1
ATOM 2480 O O . ARG A 1 401 ? 84.306 112.837 91.517 1.00 149.74 401 ARG A O 1
ATOM 2482 N N . ARG A 1 402 ? 82.741 113.637 90.116 1.00 134.84 402 ARG A N 1
ATOM 2483 C CA . ARG A 1 402 ? 83.083 112.697 89.048 1.00 137.58 402 ARG A CA 1
ATOM 2484 C C . ARG A 1 402 ? 84.098 113.131 88.014 1.00 137.07 402 ARG A C 1
ATOM 2485 O O . ARG A 1 402 ? 84.969 112.358 87.631 1.00 137.17 402 ARG A O 1
ATOM 2493 N N . THR A 1 403 ? 83.993 114.367 87.556 1.00 115.97 403 THR A N 1
ATOM 2494 C CA . THR A 1 403 ? 84.954 114.897 86.608 1.00 115.65 403 THR A CA 1
ATOM 2495 C C . THR A 1 403 ? 86.316 115.013 87.253 1.00 113.58 403 THR A C 1
ATOM 2496 O O . THR A 1 403 ? 87.318 114.670 86.645 1.00 108.54 403 THR A O 1
ATOM 2500 N N . ILE A 1 404 ? 86.329 115.544 88.470 1.00 105.39 404 ILE A N 1
ATOM 2501 C CA . ILE A 1 404 ? 87.577 115.692 89.185 1.00 95.51 404 ILE A CA 1
ATOM 2502 C C . ILE A 1 404 ? 88.222 114.344 89.296 1.00 94.12 404 ILE A C 1
ATOM 2503 O O . ILE A 1 404 ? 89.340 114.210 88.901 1.00 101.02 404 ILE A O 1
ATOM 2508 N N . GLN A 1 405 ? 87.514 113.336 89.778 1.00 89.74 405 GLN A N 1
ATOM 2509 C CA . GLN A 1 405 ? 88.125 112.033 89.963 1.00 91.99 405 GLN A CA 1
ATOM 2510 C C . GLN A 1 405 ? 88.727 111.541 88.667 1.00 92.94 405 GLN A C 1
ATOM 2511 O O . GLN A 1 405 ? 89.922 111.270 88.607 1.00 94.33 405 GLN A O 1
ATOM 2517 N N . ALA A 1 406 ? 87.931 111.462 87.611 1.00 84.54 406 ALA A N 1
ATOM 2518 C CA . ALA A 1 406 ? 88.434 110.903 86.364 1.00 84.37 406 ALA A CA 1
ATOM 2519 C C . ALA A 1 406 ? 89.572 111.709 85.818 1.00 82.88 406 ALA A C 1
ATOM 2520 O O . ALA A 1 406 ? 90.612 111.165 85.466 1.00 71.35 406 ALA A O 1
ATOM 2522 N N . GLY A 1 407 ? 89.413 113.019 85.821 1.00 90.43 407 GLY A N 1
ATOM 2523 C CA . GLY A 1 407 ? 90.437 113.868 85.273 1.00 84.73 407 GLY A CA 1
ATOM 2524 C C . GLY A 1 407 ? 91.709 113.706 86.055 1.00 81.66 407 GLY A C 1
ATOM 2525 O O . GLY A 1 407 ? 92.764 113.552 85.467 1.00 85.87 407 GLY A O 1
ATOM 2526 N N . SER A 1 408 ? 91.613 113.676 87.377 1.00 75.29 408 SER A N 1
ATOM 2527 C CA . SER A 1 408 ? 92.802 113.562 88.196 1.00 72.12 408 SER A CA 1
ATOM 2528 C C . SER A 1 408 ? 93.503 112.239 87.951 1.00 74.50 408 SER A C 1
ATOM 2529 O O . SER A 1 408 ? 94.718 112.197 87.827 1.00 77.07 408 SER A O 1
ATOM 2532 N N . GLN A 1 409 ? 92.744 111.160 87.841 1.00 70.71 409 GLN A N 1
ATOM 2533 C CA . GLN A 1 409 ? 93.349 109.864 87.615 1.00 67.41 409 GLN A CA 1
ATOM 2534 C C . GLN A 1 409 ? 94.057 109.846 86.280 1.00 68.70 409 GLN A C 1
ATOM 2535 O O . GLN A 1 409 ? 95.162 109.322 86.159 1.00 67.78 409 GLN A O 1
ATOM 2541 N N . ALA A 1 410 ? 93.398 110.376 85.259 1.00 75.58 410 ALA A N 1
ATOM 2542 C CA . ALA A 1 410 ? 93.986 110.397 83.931 1.00 70.42 410 ALA A CA 1
ATOM 2543 C C . ALA A 1 410 ? 95.253 111.175 83.980 1.00 68.97 410 ALA A C 1
ATOM 2544 O O . ALA A 1 410 ? 96.241 110.753 83.430 1.00 60.20 410 ALA A O 1
ATOM 2546 N N . MET A 1 411 ? 95.233 112.301 84.674 1.00 81.02 411 MET A N 1
ATOM 2547 C CA . MET A 1 411 ? 96.407 113.139 84.762 1.00 72.82 411 MET A CA 1
ATOM 2548 C C . MET A 1 411 ? 97.539 112.402 85.439 1.00 76.30 411 MET A C 1
ATOM 2549 O O . MET A 1 411 ? 98.650 112.467 84.978 1.00 79.52 411 MET A O 1
ATOM 2554 N N . ALA A 1 412 ? 97.258 111.653 86.492 1.00 77.68 412 ALA A N 1
ATOM 2555 C CA . ALA A 1 412 ? 98.294 110.877 87.159 1.00 73.56 412 ALA A CA 1
ATOM 2556 C C . ALA A 1 412 ? 98.908 109.841 86.250 1.00 70.24 412 ALA A C 1
ATOM 2557 O O . ALA A 1 412 ? 100.126 109.671 86.222 1.00 71.63 412 ALA A O 1
ATOM 2559 N N . GLY A 1 413 ? 98.074 109.151 85.488 1.00 69.76 413 GLY A N 1
ATOM 2560 C CA . GLY A 1 413 ? 98.581 108.160 84.567 1.00 73.71 413 GLY A CA 1
ATOM 2561 C C . GLY A 1 413 ? 99.447 108.809 83.524 1.00 72.11 413 GLY A C 1
ATOM 2562 O O . GLY A 1 413 ? 100.513 108.300 83.190 1.00 65.28 413 GLY A O 1
ATOM 2563 N N . LEU A 1 414 ? 99.012 109.959 83.030 1.00 75.45 414 LEU A N 1
ATOM 2564 C CA . LEU A 1 414 ? 99.775 110.643 82.012 1.00 71.31 414 LEU A CA 1
ATOM 2565 C C . LEU A 1 414 ? 101.101 111.042 82.587 1.00 72.74 414 LEU A C 1
ATOM 2566 O O . LEU A 1 414 ? 102.085 110.906 81.926 1.00 78.70 414 LEU A O 1
ATOM 2571 N N . ALA A 1 415 ? 101.135 111.504 83.826 1.00 67.81 415 ALA A N 1
ATOM 2572 C CA . ALA A 1 415 ? 102.377 111.872 84.475 1.00 69.45 415 ALA A CA 1
ATOM 2573 C C . ALA A 1 415 ? 103.324 110.696 84.645 1.00 75.48 415 ALA A C 1
ATOM 2574 O O . ALA A 1 415 ? 104.523 110.828 84.409 1.00 74.34 415 ALA A O 1
ATOM 2576 N N . ILE A 1 416 ? 102.800 109.537 85.031 1.00 80.45 416 ILE A N 1
ATOM 2577 C CA . ILE A 1 416 ? 103.651 108.355 85.131 1.00 74.55 416 ILE A CA 1
ATOM 2578 C C . ILE A 1 416 ? 104.210 107.999 83.756 1.00 78.32 416 ILE A C 1
ATOM 2579 O O . ILE A 1 416 ? 105.382 107.671 83.635 1.00 79.91 416 ILE A O 1
ATOM 2584 N N . LEU A 1 417 ? 103.393 108.093 82.712 1.00 82.56 417 LEU A N 1
ATOM 2585 C CA . LEU A 1 417 ? 103.882 107.818 81.363 1.00 75.75 417 LEU A CA 1
ATOM 2586 C C . LEU A 1 417 ? 104.933 108.822 80.921 1.00 79.18 417 LEU A C 1
ATOM 2587 O O . LEU A 1 417 ? 105.849 108.491 80.177 1.00 88.04 417 LEU A O 1
ATOM 2592 N N . ALA A 1 418 ? 104.781 110.066 81.327 1.00 81.26 418 ALA A N 1
ATOM 2593 C CA . ALA A 1 418 ? 105.714 111.093 80.945 1.00 83.06 418 ALA A CA 1
ATOM 2594 C C . ALA A 1 418 ? 107.016 110.798 81.614 1.00 85.28 418 ALA A C 1
ATOM 2595 O O . ALA A 1 418 ? 108.071 110.962 81.011 1.00 93.44 418 ALA A O 1
ATOM 2597 N N . ASN A 1 419 ? 106.976 110.363 82.863 1.00 84.25 419 ASN A N 1
ATOM 2598 C CA . ASN A 1 419 ? 108.271 110.162 83.511 1.00 88.90 419 ASN A CA 1
ATOM 2599 C C . ASN A 1 419 ? 109.120 109.119 82.807 1.00 88.49 419 ASN A C 1
ATOM 2600 O O . ASN A 1 419 ? 110.317 109.315 82.635 1.00 87.06 419 ASN A O 1
ATOM 2605 N N . MET A 1 420 ? 108.517 108.009 82.401 1.00 94.82 420 MET A N 1
ATOM 2606 C CA . MET A 1 420 ? 109.304 106.974 81.771 1.00 93.82 420 MET A CA 1
ATOM 2607 C C . MET A 1 420 ? 109.898 107.537 80.499 1.00 96.31 420 MET A C 1
ATOM 2608 O O . MET A 1 420 ? 111.062 107.294 80.201 1.00 99.86 420 MET A O 1
ATOM 2613 N N . LEU A 1 421 ? 109.113 108.292 79.745 1.00 100.22 421 LEU A N 1
ATOM 2614 C CA . LEU A 1 421 ? 109.614 108.924 78.532 1.00 104.12 421 LEU A CA 1
ATOM 2615 C C . LEU A 1 421 ? 110.672 110.003 78.738 1.00 107.35 421 LEU A C 1
ATOM 2616 O O . LEU A 1 421 ? 111.617 110.076 77.961 1.00 113.78 421 LEU A O 1
ATOM 2621 N N . VAL A 1 422 ? 110.536 110.838 79.763 1.00 94.63 422 VAL A N 1
ATOM 2622 C CA . VAL A 1 422 ? 111.466 111.957 79.944 1.00 92.79 422 VAL A CA 1
ATOM 2623 C C . VAL A 1 422 ? 112.888 111.475 80.154 1.00 90.57 422 VAL A C 1
ATOM 2624 O O . VAL A 1 422 ? 113.120 110.537 80.908 1.00 93.03 422 VAL A O 1
ATOM 2628 N N . PRO A 1 423 ? 113.858 112.122 79.490 1.00 103.42 423 PRO A N 1
ATOM 2629 C CA . PRO A 1 423 ? 115.251 111.678 79.577 1.00 105.91 423 PRO A CA 1
ATOM 2630 C C . PRO A 1 423 ? 115.855 111.775 80.959 1.00 106.30 423 PRO A C 1
ATOM 2631 O O . PRO A 1 423 ? 115.500 112.668 81.719 1.00 106.63 423 PRO A O 1
ATOM 2635 N N . GLN A 1 424 ? 116.783 110.881 81.275 1.00 109.21 424 GLN A N 1
ATOM 2636 C CA . GLN A 1 424 ? 117.391 110.848 82.598 1.00 108.59 424 GLN A CA 1
ATOM 2637 C C . GLN A 1 424 ? 118.105 112.146 82.893 1.00 106.19 424 GLN A C 1
ATOM 2638 O O . GLN A 1 424 ? 118.101 112.612 84.026 1.00 103.90 424 GLN A O 1
ATOM 2644 N N . ASP A 1 425 ? 118.717 112.742 81.881 1.00 117.39 425 ASP A N 1
ATOM 2645 C CA . ASP A 1 425 ? 119.485 113.964 82.083 1.00 117.35 425 ASP A CA 1
ATOM 2646 C C . ASP A 1 425 ? 118.638 115.102 82.637 1.00 116.23 425 ASP A C 1
ATOM 2647 O O . ASP A 1 425 ? 119.108 115.868 83.473 1.00 119.35 425 ASP A O 1
ATOM 2652 N N . LEU A 1 426 ? 117.397 115.224 82.178 1.00 103.16 426 LEU A N 1
ATOM 2653 C CA . LEU A 1 426 ? 116.519 116.274 82.670 1.00 103.36 426 LEU A CA 1
ATOM 2654 C C . LEU A 1 426 ? 115.864 115.842 83.964 1.00 104.70 426 LEU A C 1
ATOM 2655 O O . LEU A 1 426 ? 114.679 115.534 83.985 1.00 105.74 426 LEU A O 1
ATOM 2660 N N . GLN A 1 427 ? 116.624 115.837 85.052 1.00 104.81 427 GLN A N 1
ATOM 2661 C CA . GLN A 1 427 ? 116.099 115.382 86.336 1.00 106.38 427 GLN A CA 1
ATOM 2662 C C . GLN A 1 427 ? 114.962 116.209 86.914 1.00 108.59 427 GLN A C 1
ATOM 2663 O O . GLN A 1 427 ? 114.040 115.654 87.497 1.00 108.50 427 GLN A O 1
ATOM 2669 N N . THR A 1 428 ? 115.021 117.527 86.783 1.00 100.35 428 THR A N 1
ATOM 2670 C CA . THR A 1 428 ? 113.993 118.359 87.391 1.00 96.17 428 THR A CA 1
ATOM 2671 C C . THR A 1 428 ? 112.652 118.023 86.775 1.00 89.05 428 THR A C 1
ATOM 2672 O O . THR A 1 428 ? 111.657 117.920 87.475 1.00 88.89 428 THR A O 1
ATOM 2676 N N . LEU A 1 429 ? 112.627 117.815 85.466 1.00 86.08 429 LEU A N 1
ATOM 2677 C CA . LEU A 1 429 ? 111.385 117.461 84.802 1.00 88.63 429 LEU A CA 1
ATOM 2678 C C . LEU A 1 429 ? 110.872 116.129 85.314 1.00 89.85 429 LEU A C 1
ATOM 2679 O O . LEU A 1 429 ? 109.684 115.982 85.576 1.00 94.30 429 LEU A O 1
ATOM 2684 N N . ARG A 1 430 ? 111.767 115.164 85.491 1.00 80.24 430 ARG A N 1
ATOM 2685 C CA . ARG A 1 430 ? 111.353 113.858 85.971 1.00 83.09 430 ARG A CA 1
ATOM 2686 C C . ARG A 1 430 ? 110.760 113.958 87.366 1.00 86.76 430 ARG A C 1
ATOM 2687 O O . ARG A 1 430 ? 109.735 113.342 87.645 1.00 88.92 430 ARG A O 1
ATOM 2695 N N . VAL A 1 431 ? 111.387 114.736 88.243 1.00 76.32 431 VAL A N 1
ATOM 2696 C CA . VAL A 1 431 ? 110.867 114.925 89.591 1.00 71.23 431 VAL A CA 1
ATOM 2697 C C . VAL A 1 431 ? 109.518 115.627 89.566 1.00 73.10 431 VAL A C 1
ATOM 2698 O O . VAL A 1 431 ? 108.605 115.242 90.286 1.00 72.11 431 VAL A O 1
ATOM 2702 N N . VAL A 1 432 ? 109.367 116.630 88.709 1.00 80.29 432 VAL A N 1
ATOM 2703 C CA . VAL A 1 432 ? 108.116 117.374 88.646 1.00 75.29 432 VAL A CA 1
ATOM 2704 C C . VAL A 1 432 ? 106.971 116.466 88.234 1.00 75.29 432 VAL A C 1
ATOM 2705 O O . VAL A 1 432 ? 105.905 116.500 88.834 1.00 84.61 432 VAL A O 1
ATOM 2709 N N . PHE A 1 433 ? 107.191 115.619 87.243 1.00 67.39 433 PHE A N 1
ATOM 2710 C CA . PHE A 1 433 ? 106.130 114.744 86.794 1.00 66.92 433 PHE A CA 1
ATOM 2711 C C . PHE A 1 433 ? 105.735 113.738 87.859 1.00 70.77 433 PHE A C 1
ATOM 2712 O O . PHE A 1 433 ? 104.560 113.452 88.023 1.00 74.86 433 PHE A O 1
ATOM 2720 N N . ALA A 1 434 ? 106.699 113.194 88.585 1.00 64.37 434 ALA A N 1
ATOM 2721 C CA . ALA A 1 434 ? 106.392 112.257 89.655 1.00 58.29 434 ALA A CA 1
ATOM 2722 C C . ALA A 1 434 ? 105.598 112.910 90.758 1.00 65.71 434 ALA A C 1
ATOM 2723 O O . ALA A 1 434 ? 104.651 112.327 91.262 1.00 66.29 434 ALA A O 1
ATOM 2725 N N . VAL A 1 435 ? 105.980 114.119 91.151 1.00 62.80 435 VAL A N 1
ATOM 2726 C CA . VAL A 1 435 ? 105.266 114.846 92.198 1.00 56.52 435 VAL A CA 1
ATOM 2727 C C . VAL A 1 435 ? 103.856 115.189 91.722 1.00 61.58 435 VAL A C 1
ATOM 2728 O O . VAL A 1 435 ? 102.920 115.180 92.508 1.00 62.25 435 VAL A O 1
ATOM 2732 N N . LEU A 1 436 ? 103.683 115.453 90.431 1.00 68.09 436 LEU A N 1
ATOM 2733 C CA . LEU A 1 436 ? 102.350 115.710 89.882 1.00 64.62 436 LEU A CA 1
ATOM 2734 C C . LEU A 1 436 ? 101.542 114.433 89.920 1.00 69.40 436 LEU A C 1
ATOM 2735 O O . LEU A 1 436 ? 100.356 114.457 90.209 1.00 74.48 436 LEU A O 1
ATOM 2740 N N . GLY A 1 437 ? 102.179 113.305 89.648 1.00 61.28 437 GLY A N 1
ATOM 2741 C CA . GLY A 1 437 ? 101.493 112.032 89.720 1.00 60.05 437 GLY A CA 1
ATOM 2742 C C . GLY A 1 437 ? 101.017 111.755 91.121 1.00 66.06 437 GLY A C 1
ATOM 2743 O O . GLY A 1 437 ? 99.877 111.371 91.315 1.00 77.02 437 GLY A O 1
ATOM 2744 N N . LYS A 1 438 ? 101.867 111.960 92.120 1.00 57.55 438 LYS A N 1
ATOM 2745 C CA . LYS A 1 438 ? 101.497 111.704 93.514 1.00 57.81 438 LYS A CA 1
ATOM 2746 C C . LYS A 1 438 ? 100.393 112.623 93.974 1.00 64.65 438 LYS A C 1
ATOM 2747 O O . LYS A 1 438 ? 99.482 112.205 94.676 1.00 63.31 438 LYS A O 1
ATOM 2753 N N . GLY A 1 439 ? 100.468 113.886 93.589 1.00 72.19 439 GLY A N 1
ATOM 2754 C CA . GLY A 1 439 ? 99.429 114.829 93.946 1.00 66.88 439 GLY A CA 1
ATOM 2755 C C . GLY A 1 439 ? 98.113 114.412 93.350 1.00 68.87 439 GLY A C 1
ATOM 2756 O O . GLY A 1 439 ? 97.111 114.394 94.042 1.00 80.43 439 GLY A O 1
ATOM 2757 N N . CYS A 1 440 ? 98.108 114.067 92.072 1.00 69.92 440 CYS A N 1
ATOM 2758 C CA . CYS A 1 440 ? 96.888 113.664 91.398 1.00 71.73 440 CYS A CA 1
ATOM 2759 C C . CYS A 1 440 ? 96.281 112.399 91.967 1.00 74.73 440 CYS A C 1
ATOM 2760 O O . CYS A 1 440 ? 95.066 112.282 92.037 1.00 87.19 440 CYS A O 1
ATOM 2763 N N . PHE A 1 441 ? 97.100 111.436 92.359 1.00 64.33 441 PHE A N 1
ATOM 2764 C CA . PHE A 1 441 ? 96.566 110.244 93.007 1.00 65.32 441 PHE A CA 1
ATOM 2765 C C . PHE A 1 441 ? 95.897 110.661 94.296 1.00 72.76 441 PHE A C 1
ATOM 2766 O O . PHE A 1 441 ? 94.888 110.092 94.669 1.00 76.49 441 PHE A O 1
ATOM 2774 N N . GLY A 1 442 ? 96.443 111.666 94.967 1.00 78.06 442 GLY A N 1
ATOM 2775 C CA . GLY A 1 442 ? 95.856 112.153 96.202 1.00 77.49 442 GLY A CA 1
ATOM 2776 C C . GLY A 1 442 ? 94.528 112.826 95.964 1.00 69.78 442 GLY A C 1
ATOM 2777 O O . GLY A 1 442 ? 93.624 112.699 96.769 1.00 77.36 442 GLY A O 1
ATOM 2778 N N . ILE A 1 443 ? 94.383 113.513 94.842 1.00 74.09 443 ILE A N 1
ATOM 2779 C CA . ILE A 1 443 ? 93.118 114.144 94.513 1.00 81.38 443 ILE A CA 1
ATOM 2780 C C . ILE A 1 443 ? 92.085 113.075 94.208 1.00 84.95 443 ILE A C 1
ATOM 2781 O O . ILE A 1 443 ? 90.961 113.163 94.674 1.00 96.97 443 ILE A O 1
ATOM 2786 N N . SER A 1 444 ? 92.453 112.050 93.455 1.00 71.24 444 SER A N 1
ATOM 2787 C CA . SER A 1 444 ? 91.524 110.961 93.195 1.00 68.46 444 SER A CA 1
ATOM 2788 C C . SER A 1 444 ? 91.121 110.176 94.432 1.00 77.47 444 SER A C 1
ATOM 2789 O O . SER A 1 444 ? 89.956 109.858 94.599 1.00 82.99 444 SER A O 1
ATOM 2792 N N . LEU A 1 445 ? 92.070 109.839 95.293 1.00 78.49 445 LEU A N 1
ATOM 2793 C CA . LEU A 1 445 ? 91.761 109.132 96.540 1.00 70.80 445 LEU A CA 1
ATOM 2794 C C . LEU A 1 445 ? 90.962 109.965 97.522 1.00 75.01 445 LEU A C 1
ATOM 2795 O O . LEU A 1 445 ? 90.133 109.428 98.235 1.00 81.73 445 LEU A O 1
ATOM 2800 N N . THR A 1 446 ? 91.047 111.287 97.471 1.00 97.99 446 THR A N 1
ATOM 2801 C CA . THR A 1 446 ? 90.170 112.118 98.314 1.00 99.79 446 THR A CA 1
ATOM 2802 C C . THR A 1 446 ? 88.765 112.093 97.720 1.00 97.78 446 THR A C 1
ATOM 2803 O O . THR A 1 446 ? 87.755 111.870 98.419 1.00 106.31 446 THR A O 1
ATOM 2807 N N . CYS A 1 447 ? 88.686 112.295 96.414 1.00 93.87 447 CYS A N 1
ATOM 2808 C CA . CYS A 1 447 ? 87.395 112.299 95.756 1.00 102.18 447 CYS A CA 1
ATOM 2809 C C . CYS A 1 447 ? 86.689 110.968 95.861 1.00 105.13 447 CYS A C 1
ATOM 2810 O O . CYS A 1 447 ? 85.492 110.929 96.054 1.00 113.39 447 CYS A O 1
ATOM 2813 N N . LEU A 1 448 ? 87.423 109.874 95.745 1.00 92.55 448 LEU A N 1
ATOM 2814 C CA . LEU A 1 448 ? 86.802 108.570 95.821 1.00 94.74 448 LEU A CA 1
ATOM 2815 C C . LEU A 1 448 ? 86.182 108.413 97.186 1.00 99.21 448 LEU A C 1
ATOM 2816 O O . LEU A 1 448 ? 85.078 107.942 97.281 1.00 101.23 448 LEU A O 1
ATOM 2821 N N . THR A 1 449 ? 86.885 108.809 98.243 1.00 114.74 449 THR A N 1
ATOM 2822 C CA . THR A 1 449 ? 86.356 108.589 99.586 1.00 115.77 449 THR A CA 1
ATOM 2823 C C . THR A 1 449 ? 85.018 109.263 99.755 1.00 116.77 449 THR A C 1
ATOM 2824 O O . THR A 1 449 ? 84.085 108.647 100.235 1.00 118.64 449 THR A O 1
ATOM 2828 N N . ILE A 1 450 ? 84.914 110.519 99.339 1.00 134.05 450 ILE A N 1
ATOM 2829 C CA . ILE A 1 450 ? 83.671 111.239 99.506 1.00 139.23 450 ILE A CA 1
ATOM 2830 C C . ILE A 1 450 ? 82.619 110.508 98.720 1.00 138.05 450 ILE A C 1
ATOM 2831 O O . ILE A 1 450 ? 81.562 110.135 99.254 1.00 141.48 450 ILE A O 1
ATOM 2836 N N . TYR A 1 451 ? 82.954 110.179 97.488 1.00 132.42 451 TYR A N 1
ATOM 2837 C CA . TYR A 1 451 ? 82.008 109.507 96.630 1.00 133.59 451 TYR A CA 1
ATOM 2838 C C . TYR A 1 451 ? 81.640 108.140 97.166 1.00 136.95 451 TYR A C 1
ATOM 2839 O O . TYR A 1 451 ? 80.501 107.738 97.097 1.00 134.98 451 TYR A O 1
ATOM 2848 N N . LYS A 1 452 ? 82.595 107.421 97.724 1.00 141.95 452 LYS A N 1
ATOM 2849 C CA . LYS A 1 452 ? 82.337 106.078 98.230 1.00 139.47 452 LYS A CA 1
ATOM 2850 C C . LYS A 1 452 ? 81.230 106.076 99.263 1.00 138.37 452 LYS A C 1
ATOM 2851 O O . LYS A 1 452 ? 80.222 105.381 99.106 1.00 138.41 452 LYS A O 1
ATOM 2853 N N . ALA A 1 453 ? 81.390 106.880 100.305 1.00 150.99 453 ALA A N 1
ATOM 2854 C CA . ALA A 1 453 ? 80.409 106.900 101.377 1.00 153.50 453 ALA A CA 1
ATOM 2855 C C . ALA A 1 453 ? 79.060 107.348 100.868 1.00 154.36 453 ALA A C 1
ATOM 2856 O O . ALA A 1 453 ? 78.030 106.812 101.272 1.00 155.65 453 ALA A O 1
ATOM 2858 N N . GLU A 1 454 ? 79.058 108.334 99.985 1.00 152.74 454 GLU A N 1
ATOM 2859 C CA . GLU A 1 454 ? 77.803 108.861 99.470 1.00 153.73 454 GLU A CA 1
ATOM 2860 C C . GLU A 1 454 ? 76.984 107.842 98.679 1.00 154.78 454 GLU A C 1
ATOM 2861 O O . GLU A 1 454 ? 75.763 107.830 98.768 1.00 153.25 454 GLU A O 1
ATOM 2863 N N . THR A 1 463 ? 79.123 97.133 104.441 1.00 160.66 463 THR A N 1
ATOM 2864 C CA . THR A 1 463 ? 79.452 95.993 103.589 1.00 160.54 463 THR A CA 1
ATOM 2865 C C . THR A 1 463 ? 80.251 96.434 102.374 1.00 160.99 463 THR A C 1
ATOM 2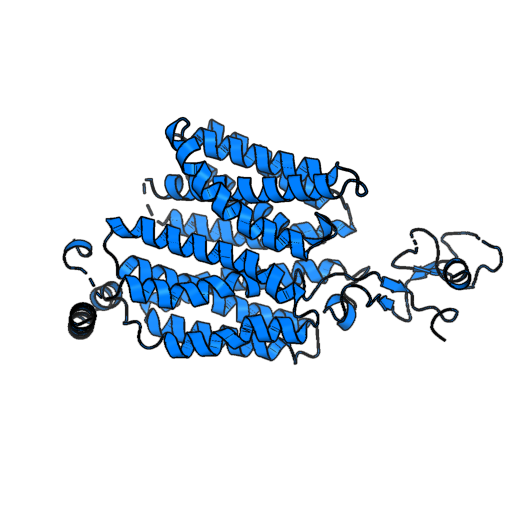866 O O . THR A 1 463 ? 81.372 95.960 102.148 1.00 161.06 463 THR A O 1
ATOM 2870 N N . ALA A 1 464 ? 79.704 97.364 101.606 1.00 151.71 464 ALA A N 1
ATOM 2871 C CA . ALA A 1 464 ? 80.383 97.783 100.396 1.00 149.74 464 ALA A CA 1
ATOM 2872 C C . ALA A 1 464 ? 81.723 98.415 100.707 1.00 148.04 464 ALA A C 1
ATOM 2873 O O . ALA A 1 464 ? 82.691 98.119 100.040 1.00 147.22 464 ALA A O 1
ATOM 2875 N N . ASP A 1 465 ? 81.794 99.251 101.738 1.00 141.34 465 ASP A N 1
ATOM 2876 C CA . ASP A 1 465 ? 83.043 99.917 102.059 1.00 141.39 465 ASP A CA 1
ATOM 2877 C C . ASP A 1 465 ? 84.075 98.870 102.421 1.00 142.41 465 ASP A C 1
ATOM 2878 O O . ASP A 1 465 ? 85.201 98.930 101.962 1.00 142.05 465 ASP A O 1
ATOM 2883 N N . GLY A 1 466 ? 83.681 97.877 103.203 1.00 124.89 466 GLY A N 1
ATOM 2884 C CA . GLY A 1 466 ? 84.609 96.840 103.586 1.00 121.41 466 GLY A CA 1
ATOM 2885 C C . GLY A 1 466 ? 85.110 96.060 102.388 1.00 121.65 466 GLY A C 1
ATOM 2886 O O . GLY A 1 466 ? 86.311 95.828 102.258 1.00 124.89 466 GLY A O 1
ATOM 2887 N N . ILE A 1 467 ? 84.215 95.711 101.471 1.00 112.85 467 ILE A N 1
ATOM 2888 C CA . ILE A 1 467 ? 84.645 94.988 100.287 1.00 113.73 467 ILE A CA 1
ATOM 2889 C C . ILE A 1 467 ? 85.612 95.834 99.469 1.00 115.24 467 ILE A C 1
ATOM 2890 O O . ILE A 1 467 ? 86.624 95.334 98.995 1.00 117.90 467 ILE A O 1
ATOM 2895 N N . LEU A 1 468 ? 85.334 97.123 99.338 1.00 107.43 468 LEU A N 1
ATOM 2896 C CA . LEU A 1 468 ? 86.198 97.993 98.565 1.00 103.87 468 LEU A CA 1
ATOM 2897 C C . LEU A 1 468 ? 87.567 98.058 99.194 1.00 108.13 468 LEU A C 1
ATOM 2898 O O . LEU A 1 468 ? 88.576 98.016 98.502 1.00 109.54 468 LEU A O 1
ATOM 2903 N N . HIS A 1 469 ? 87.611 98.159 100.512 1.00 103.88 469 HIS A N 1
ATOM 2904 C CA . HIS A 1 469 ? 88.884 98.231 101.197 1.00 101.30 469 HIS A CA 1
ATOM 2905 C C . HIS A 1 469 ? 89.665 96.948 101.019 1.00 97.33 469 HIS A C 1
ATOM 2906 O O . HIS A 1 469 ? 90.874 96.981 100.828 1.00 101.91 469 HIS A O 1
ATOM 2913 N N . THR A 1 470 ? 88.987 95.812 101.073 1.00 88.37 470 THR A N 1
ATOM 2914 C CA . THR A 1 470 ? 89.669 94.553 100.837 1.00 92.90 470 THR A CA 1
ATOM 2915 C C . THR A 1 470 ? 90.243 94.524 99.428 1.00 94.05 470 THR A C 1
ATOM 2916 O O . THR A 1 470 ? 91.375 94.089 99.234 1.00 99.08 470 THR A O 1
ATOM 2920 N N . VAL A 1 471 ? 89.494 95.008 98.444 1.00 82.70 471 VAL A N 1
ATOM 2921 C CA . VAL A 1 471 ? 90.003 95.071 97.075 1.00 84.22 471 VAL A CA 1
ATOM 2922 C C . VAL A 1 471 ? 91.150 96.066 96.971 1.00 87.49 471 VAL A C 1
ATOM 2923 O O . VAL A 1 471 ? 92.153 95.804 96.316 1.00 89.14 471 VAL A O 1
ATOM 2927 N N . GLY A 1 472 ? 91.038 97.189 97.658 1.00 76.43 472 GLY A N 1
ATOM 2928 C CA . GLY A 1 472 ? 92.108 98.162 97.647 1.00 70.07 472 GLY A CA 1
ATOM 2929 C C . GLY A 1 472 ? 93.378 97.622 98.244 1.00 74.21 472 GLY A C 1
ATOM 2930 O O . GLY A 1 472 ? 94.450 97.866 97.717 1.00 79.91 472 GLY A O 1
ATOM 2931 N N . ARG A 1 473 ? 93.277 96.890 99.343 1.00 85.23 473 ARG A N 1
ATOM 2932 C CA . ARG A 1 473 ? 94.454 96.258 99.933 1.00 86.23 473 ARG A CA 1
ATOM 2933 C C . ARG A 1 473 ? 95.057 95.208 99.019 1.00 85.51 473 ARG A C 1
ATOM 2934 O O . ARG A 1 473 ? 96.270 95.069 98.972 1.00 93.00 473 ARG A O 1
ATOM 2942 N N . LEU A 1 474 ? 94.230 94.447 98.311 1.00 67.48 474 LEU A N 1
ATOM 2943 C CA . LEU A 1 474 ? 94.754 93.486 97.347 1.00 69.18 474 LEU A CA 1
ATOM 2944 C C . LEU A 1 474 ? 95.508 94.222 96.261 1.00 75.33 474 LEU A C 1
ATOM 2945 O O . LEU A 1 474 ? 96.538 93.752 95.798 1.00 84.56 474 LEU A O 1
ATOM 2950 N N . GLY A 1 475 ? 95.019 95.378 95.856 1.00 53.58 475 GLY A N 1
ATOM 2951 C CA . GLY A 1 475 ? 95.706 96.149 94.848 1.00 46.87 475 GLY A CA 1
ATOM 2952 C C . GLY A 1 475 ? 97.036 96.662 95.329 1.00 48.48 475 GLY A C 1
ATOM 2953 O O . GLY A 1 475 ? 97.997 96.711 94.576 1.00 59.11 475 GLY A O 1
ATOM 2954 N N . ALA A 1 476 ? 97.105 97.039 96.591 1.00 50.53 476 ALA A N 1
ATOM 2955 C CA . ALA A 1 476 ? 98.338 97.557 97.152 1.00 54.44 476 ALA A CA 1
ATOM 2956 C C . ALA A 1 476 ? 99.358 96.465 97.314 1.00 59.93 476 ALA A C 1
ATOM 2957 O O . ALA A 1 476 ? 100.523 96.739 97.548 1.00 59.57 476 ALA A O 1
ATOM 2959 N N . MET A 1 477 ? 98.921 95.220 97.233 1.00 71.16 477 MET A N 1
ATOM 2960 C CA . MET A 1 477 ? 99.826 94.095 97.355 1.00 65.43 477 MET A CA 1
ATOM 2961 C C . MET A 1 477 ? 100.217 93.615 95.980 1.00 77.97 477 MET A C 1
ATOM 2962 O O . MET A 1 477 ? 101.144 92.834 95.838 1.00 81.29 477 MET A O 1
ATOM 2967 N N . MET A 1 478 ? 99.511 94.075 94.957 1.00 78.39 478 MET A N 1
ATOM 2968 C CA . MET A 1 478 ? 99.858 93.705 93.598 1.00 70.66 478 MET A CA 1
ATOM 2969 C C . MET A 1 478 ? 100.461 94.893 92.893 1.00 71.73 478 MET A C 1
ATOM 2970 O O . MET A 1 478 ? 100.669 94.855 91.690 1.00 77.72 478 MET A O 1
ATOM 2975 N N . GLY A 1 479 ? 100.734 95.956 93.632 1.00 59.71 479 GLY A N 1
ATOM 2976 C CA . GLY A 1 479 ? 101.378 97.117 93.052 1.00 63.14 479 GLY A CA 1
ATOM 2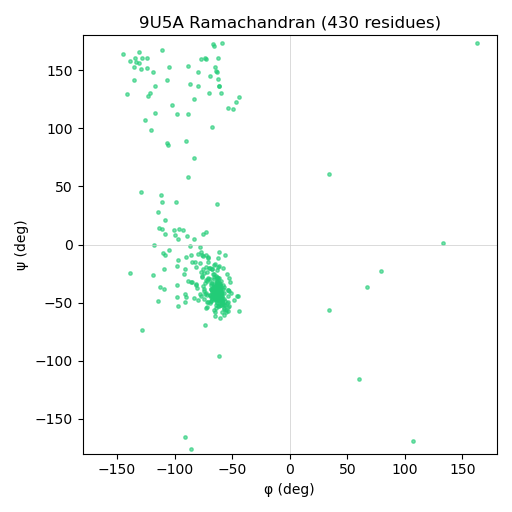977 C C . GLY A 1 479 ? 102.864 96.976 93.203 1.00 70.86 479 GLY A C 1
ATOM 2978 O O . GLY A 1 479 ? 103.599 97.148 92.242 1.00 82.46 479 GLY A O 1
ATOM 2979 N N . PRO A 1 480 ? 103.324 96.669 94.416 1.00 56.17 480 PRO A N 1
ATOM 2980 C CA . PRO A 1 480 ? 104.745 96.411 94.605 1.00 61.51 480 PRO A CA 1
ATOM 2981 C C . PRO A 1 480 ? 105.191 95.172 93.848 1.00 72.90 480 PRO A C 1
ATOM 2982 O O . PRO A 1 480 ? 106.388 95.007 93.670 1.00 74.76 480 PRO A O 1
ATOM 2986 N N . LEU A 1 481 ? 104.263 94.318 93.417 1.00 70.80 481 LEU A N 1
ATOM 2987 C CA . LEU A 1 481 ? 104.607 93.067 92.725 1.00 63.08 481 LEU A CA 1
ATOM 2988 C C . LEU A 1 481 ? 104.822 93.249 91.237 1.00 66.61 481 LEU A C 1
ATOM 2989 O O . LEU A 1 481 ? 105.619 92.540 90.645 1.00 76.75 481 LEU A O 1
ATOM 2994 N N . ILE A 1 482 ? 104.118 94.180 90.619 1.00 57.59 482 ILE A N 1
ATOM 2995 C CA . ILE A 1 482 ? 104.341 94.463 89.211 1.00 54.96 482 ILE A CA 1
ATOM 2996 C C . ILE A 1 482 ? 105.757 94.969 89.020 1.00 62.97 482 ILE A C 1
ATOM 2997 O O . ILE A 1 482 ? 106.340 94.785 87.958 1.00 66.45 482 ILE A O 1
ATOM 3002 N N . LEU A 1 483 ? 106.326 95.598 90.042 1.00 68.28 483 LEU A N 1
ATOM 3003 C CA . LEU A 1 483 ? 107.720 96.056 89.973 1.00 69.72 483 LEU A CA 1
ATOM 3004 C C . LEU A 1 483 ? 108.709 94.904 89.883 1.00 74.71 483 LEU A C 1
ATOM 3005 O O . LEU A 1 483 ? 109.852 95.105 89.492 1.00 78.16 483 LEU A O 1
ATOM 3010 N N . MET A 1 484 ? 108.288 93.694 90.233 1.00 69.40 484 MET A N 1
ATOM 3011 C CA . MET A 1 484 ? 109.164 92.539 90.094 1.00 62.57 484 MET A CA 1
ATOM 3012 C C . MET A 1 484 ? 109.404 92.275 88.625 1.00 69.68 484 MET A C 1
ATOM 3013 O O . MET A 1 484 ? 110.411 91.682 88.261 1.00 71.86 484 MET A O 1
ATOM 3018 N N . SER A 1 485 ? 108.531 92.773 87.760 1.00 71.71 485 SER A N 1
ATOM 3019 C CA . SER A 1 485 ? 108.649 92.488 86.333 1.00 69.38 485 SER A CA 1
ATOM 3020 C C . SER A 1 485 ? 109.620 93.376 85.595 1.00 70.04 485 SER A C 1
ATOM 3021 O O . SER A 1 485 ? 109.701 93.313 84.376 1.00 77.69 485 SER A O 1
ATOM 3024 N N . ARG A 1 486 ? 110.328 94.231 86.320 1.00 70.89 486 ARG A N 1
ATOM 3025 C CA . ARG A 1 486 ? 111.258 95.166 85.694 1.00 77.55 486 ARG A CA 1
ATOM 3026 C C . ARG A 1 486 ? 112.395 94.422 85.048 1.00 82.73 486 ARG A C 1
ATOM 3027 O O . ARG A 1 486 ? 112.957 94.864 84.051 1.00 83.50 486 ARG A O 1
ATOM 3035 N N . GLN A 1 487 ? 112.735 93.271 85.603 1.00 93.94 487 GLN A N 1
ATOM 3036 C CA . GLN A 1 487 ? 113.810 92.467 85.049 1.00 91.41 487 GLN A CA 1
ATOM 3037 C C . GLN A 1 487 ? 113.517 92.138 83.604 1.00 96.29 487 GLN A C 1
ATOM 3038 O O . GLN A 1 487 ? 114.321 92.432 82.724 1.00 99.27 487 GLN A O 1
ATOM 3044 N N . ALA A 1 488 ? 112.360 91.548 83.347 1.00 96.91 488 ALA A N 1
ATOM 3045 C CA . ALA A 1 488 ? 112.006 91.174 81.987 1.00 97.28 488 ALA A CA 1
ATOM 3046 C C . ALA A 1 488 ? 111.845 92.396 81.103 1.00 94.78 488 ALA A C 1
ATOM 3047 O O . ALA A 1 488 ? 112.568 92.552 80.123 1.00 98.96 488 ALA A O 1
ATOM 3049 N N . LEU A 1 489 ? 110.901 93.265 81.441 1.00 85.20 489 LEU A N 1
ATOM 3050 C CA . LEU A 1 489 ? 110.645 94.442 80.625 1.00 91.22 489 LEU A CA 1
ATOM 3051 C C . LEU A 1 489 ? 110.730 95.698 81.462 1.00 93.34 489 LEU A C 1
ATOM 3052 O O . LEU A 1 489 ? 109.834 95.978 82.250 1.00 94.45 489 LEU A O 1
ATOM 3057 N N . PRO A 1 490 ? 111.801 96.478 81.290 1.00 90.18 490 PRO A N 1
ATOM 3058 C CA . PRO A 1 490 ? 111.925 97.625 82.184 1.00 89.57 490 PRO A CA 1
ATOM 3059 C C . PRO A 1 490 ? 110.712 98.532 82.112 1.00 90.52 490 PRO A C 1
ATOM 3060 O O . PRO A 1 490 ? 110.336 99.093 83.132 1.00 90.93 490 PRO A O 1
ATOM 3064 N N . LEU A 1 491 ? 110.135 98.703 80.930 1.00 95.66 491 LEU A N 1
ATOM 3065 C CA . LEU A 1 491 ? 109.027 99.643 80.784 1.00 96.21 491 LEU A CA 1
ATOM 3066 C C . LEU A 1 491 ? 107.709 99.062 81.256 1.00 99.51 491 LEU A C 1
ATOM 3067 O O . LEU A 1 491 ? 106.712 99.771 81.343 1.00 97.30 491 LEU A O 1
ATOM 3072 N N . LEU A 1 492 ? 107.701 97.776 81.571 1.00 87.94 492 LEU A N 1
ATOM 3073 C CA . LEU A 1 492 ? 106.457 97.154 81.967 1.00 84.90 492 LEU A CA 1
ATOM 3074 C C . LEU A 1 492 ? 105.907 97.855 83.180 1.00 81.44 492 LEU A C 1
ATOM 3075 O O . LEU A 1 492 ? 104.746 98.241 83.196 1.00 86.72 492 LEU A O 1
ATOM 3080 N N . PRO A 1 493 ? 106.739 98.039 84.215 1.00 75.88 493 PRO A N 1
ATOM 3081 C CA . PRO A 1 493 ? 106.077 98.718 85.332 1.00 81.52 493 PRO A CA 1
ATOM 3082 C C . PRO A 1 493 ? 105.419 100.066 85.006 1.00 87.27 493 PRO A C 1
ATOM 3083 O O . PRO A 1 493 ? 104.203 100.181 85.195 1.00 94.54 493 PRO A O 1
ATOM 3087 N N . PRO A 1 494 ? 106.165 101.056 84.488 1.00 79.21 494 PRO A N 1
ATOM 3088 C CA . PRO A 1 494 ? 105.473 102.331 84.270 1.00 79.39 494 PRO A CA 1
ATOM 3089 C C . PRO A 1 494 ? 104.311 102.248 83.288 1.00 82.47 494 PRO A C 1
ATOM 3090 O O . PRO A 1 494 ? 103.311 102.923 83.496 1.00 79.70 494 PRO A O 1
ATOM 3094 N N . LEU A 1 495 ? 104.436 101.454 82.234 1.00 78.16 495 LEU A N 1
ATOM 3095 C CA . LEU A 1 495 ? 103.363 101.318 81.261 1.00 75.37 495 LEU A CA 1
ATOM 3096 C C . LEU A 1 495 ? 102.101 100.742 81.876 1.00 79.14 495 LEU A C 1
ATOM 3097 O O . LEU A 1 495 ? 101.014 101.210 81.581 1.00 83.96 495 LEU A O 1
ATOM 3102 N N . LEU A 1 496 ? 102.227 99.745 82.743 1.00 69.75 496 LEU A N 1
ATOM 3103 C CA . LEU A 1 496 ? 101.053 99.198 83.406 1.00 69.71 496 LEU A CA 1
ATOM 3104 C C . LEU A 1 496 ? 100.381 100.197 84.332 1.00 68.31 496 LEU A C 1
ATOM 3105 O O . LEU A 1 496 ? 99.192 100.354 84.264 1.00 71.75 496 LEU A O 1
ATOM 3110 N N . TYR A 1 497 ? 101.126 100.892 85.179 1.00 67.15 497 TYR A N 1
ATOM 3111 C CA . TYR A 1 497 ? 100.553 101.908 86.048 1.00 70.49 497 TYR A CA 1
ATOM 3112 C C . TYR A 1 497 ? 99.876 102.981 85.223 1.00 75.55 497 TYR A C 1
ATOM 3113 O O . TYR A 1 497 ? 98.813 103.463 85.589 1.00 80.45 497 TYR A O 1
ATOM 3122 N N . GLY A 1 498 ? 100.496 103.394 84.134 1.00 71.01 498 GLY A N 1
ATOM 3123 C CA . GLY A 1 498 ? 99.913 104.420 83.297 1.00 69.84 498 GLY A CA 1
ATOM 3124 C C . GLY A 1 498 ? 98.634 103.967 82.636 1.00 74.92 498 GLY A C 1
ATOM 3125 O O . GLY A 1 498 ? 97.582 104.595 82.802 1.00 82.48 498 GLY A O 1
ATOM 3126 N N . VAL A 1 499 ? 98.701 102.869 81.893 1.00 65.23 499 VAL A N 1
ATOM 3127 C CA . VAL A 1 499 ? 97.525 102.423 81.171 1.00 67.86 499 VAL A CA 1
ATOM 3128 C C . VAL A 1 499 ? 96.383 102.048 82.099 1.00 71.71 499 VAL A C 1
ATOM 3129 O O . VAL A 1 499 ? 95.254 102.387 81.818 1.00 71.66 499 VAL A O 1
ATOM 3133 N N . ILE A 1 500 ? 96.670 101.405 83.225 1.00 66.99 500 ILE A N 1
ATOM 3134 C CA . ILE A 1 500 ? 95.620 101.041 84.164 1.00 74.00 500 ILE A CA 1
ATOM 3135 C C . ILE A 1 500 ? 94.932 102.290 84.682 1.00 76.60 500 ILE A C 1
ATOM 3136 O O . ILE A 1 500 ? 93.704 102.370 84.695 1.00 83.49 500 ILE A O 1
ATOM 3141 N N . SER A 1 501 ? 95.711 103.304 85.024 1.00 64.31 501 SER A N 1
ATOM 3142 C CA . SER A 1 501 ? 95.123 104.525 85.514 1.00 65.43 501 SER A CA 1
ATOM 3143 C C . SER A 1 501 ? 94.254 105.154 84.445 1.00 73.21 501 SER A C 1
ATOM 3144 O O . SER A 1 501 ? 93.119 105.533 84.713 1.00 81.00 501 SER A O 1
ATOM 3147 N N . ILE A 1 502 ? 94.742 105.212 83.216 1.00 70.36 502 ILE A N 1
ATOM 3148 C CA . ILE A 1 502 ? 93.952 105.875 82.190 1.00 70.29 502 ILE A CA 1
ATOM 3149 C C . ILE A 1 502 ? 92.648 105.097 81.974 1.00 78.23 502 ILE A C 1
ATOM 3150 O O . ILE A 1 502 ? 91.592 105.696 81.790 1.00 83.03 502 ILE A O 1
ATOM 3155 N N . ALA A 1 503 ? 92.704 103.769 82.013 1.00 69.57 503 ALA A N 1
ATOM 3156 C CA . ALA A 1 503 ? 91.507 102.947 81.855 1.00 75.87 503 ALA A CA 1
ATOM 3157 C C . ALA A 1 503 ? 90.493 103.156 82.963 1.00 80.15 503 ALA A C 1
ATOM 3158 O O . ALA A 1 503 ? 89.293 103.230 82.703 1.00 84.79 503 ALA A O 1
ATOM 3160 N N . SER A 1 504 ? 90.954 103.249 84.204 1.00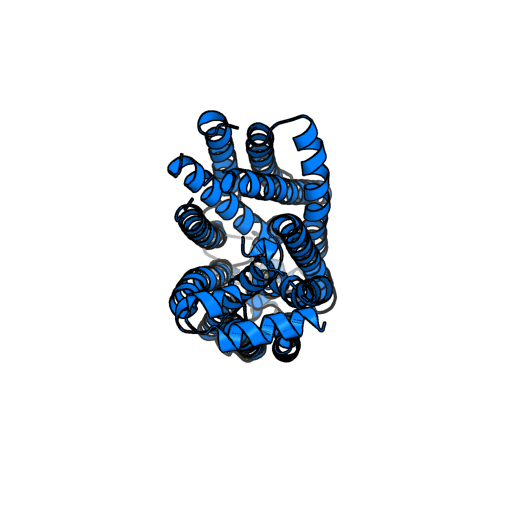 78.06 504 SER A N 1
ATOM 3161 C CA . SER A 1 504 ? 90.031 103.547 85.292 1.00 83.96 504 SER A CA 1
ATOM 3162 C C . SER A 1 504 ? 89.431 104.931 85.112 1.00 86.89 504 SER A C 1
ATOM 3163 O O . SER A 1 504 ? 88.265 105.134 85.415 1.00 95.21 504 SER A O 1
ATOM 3166 N N . SER A 1 505 ? 90.218 105.893 84.648 1.00 73.89 505 SER A N 1
ATOM 3167 C CA . SER A 1 505 ? 89.667 107.208 84.371 1.00 72.44 505 SER A CA 1
ATOM 3168 C C . SER A 1 505 ? 88.437 107.120 83.496 1.00 83.64 505 SER A C 1
ATOM 3169 O O . SER A 1 505 ? 87.474 107.824 83.730 1.00 92.86 505 SER A O 1
ATOM 3172 N N . LEU A 1 506 ? 88.462 106.271 82.476 1.00 88.59 506 LEU A N 1
ATOM 3173 C CA . LEU A 1 506 ? 87.298 106.096 81.620 1.00 90.28 506 LEU A CA 1
ATOM 3174 C C . LEU A 1 506 ? 86.143 105.442 82.365 1.00 94.01 506 LEU A C 1
ATOM 3175 O O . LEU A 1 506 ? 84.998 105.839 82.192 1.00 95.73 506 LEU A O 1
ATOM 3180 N N . VAL A 1 507 ? 86.432 104.460 83.212 1.00 83.53 507 VAL A N 1
ATOM 3181 C CA . VAL A 1 507 ? 85.376 103.828 83.996 1.00 84.54 507 VAL A CA 1
ATOM 3182 C C . VAL A 1 507 ? 84.694 104.824 84.930 1.00 84.61 507 VAL A C 1
ATOM 3183 O O . VAL A 1 507 ? 83.475 104.847 85.021 1.00 92.24 507 VAL A O 1
ATOM 3187 N N . VAL A 1 508 ? 85.464 105.675 85.592 1.00 80.89 508 VAL A N 1
ATOM 3188 C CA . VAL A 1 508 ? 84.871 106.693 86.443 1.00 83.39 508 VAL A CA 1
ATOM 3189 C C . VAL A 1 508 ? 83.977 107.587 85.615 1.00 90.08 508 VAL A C 1
ATOM 3190 O O . VAL A 1 508 ? 82.866 107.917 86.027 1.00 94.84 508 VAL A O 1
ATOM 3194 N N . LEU A 1 509 ? 84.434 107.965 84.432 1.00 96.40 509 LEU A N 1
ATOM 3195 C CA . LEU A 1 509 ? 83.669 108.899 83.611 1.00 97.11 509 LEU A CA 1
ATOM 3196 C C . LEU A 1 509 ? 82.371 108.327 83.082 1.00 101.77 509 LEU A C 1
ATOM 3197 O O . LEU A 1 509 ? 81.417 109.071 82.873 1.00 104.79 509 LEU A O 1
ATOM 3202 N N . PHE A 1 510 ? 82.341 107.033 82.793 1.00 106.77 510 PHE A N 1
ATOM 3203 C CA . PHE A 1 510 ? 81.147 106.460 82.174 1.00 108.65 510 PHE A CA 1
ATOM 3204 C C . PHE A 1 510 ? 80.195 105.770 83.133 1.00 109.12 510 PHE A C 1
ATOM 3205 O O . PHE A 1 510 ? 78.994 105.739 82.890 1.00 110.00 510 PHE A O 1
ATOM 3213 N N . PHE A 1 511 ? 80.720 105.122 84.162 1.00 111.34 511 PHE A N 1
ATOM 3214 C CA . PHE A 1 511 ? 79.854 104.335 85.033 1.00 110.41 511 PHE A CA 1
ATOM 3215 C C . PHE A 1 511 ? 79.656 104.878 86.435 1.00 111.29 511 PHE A C 1
ATOM 3216 O O . PHE A 1 511 ? 79.150 104.168 87.298 1.00 115.57 511 PHE A O 1
ATOM 3224 N N . LEU A 1 512 ? 80.040 106.122 86.676 1.00 116.90 512 LEU A N 1
ATOM 3225 C CA . LEU A 1 512 ? 79.789 106.717 87.982 1.00 119.89 512 LEU A CA 1
ATOM 3226 C C . LEU A 1 512 ? 78.935 107.977 87.865 1.00 121.19 512 LEU A C 1
ATOM 3227 O O . LEU A 1 512 ? 79.205 108.814 87.022 1.00 121.08 512 LEU A O 1
ATOM 3232 N N . PRO A 1 513 ? 77.867 108.093 88.666 1.00 147.31 513 PRO A N 1
ATOM 3233 C CA . PRO A 1 513 ? 77.039 109.310 88.677 1.00 147.97 513 PRO A CA 1
ATOM 3234 C C . PRO A 1 513 ? 77.517 110.336 89.707 1.00 150.03 513 PRO A C 1
ATOM 3235 O O . PRO A 1 513 ? 78.643 110.218 90.180 1.00 152.45 513 PRO A O 1
ATOM 3239 N N . GLU A 1 514 ? 76.695 111.336 90.029 1.00 164.03 514 GLU A N 1
ATOM 3240 C CA . GLU A 1 514 ? 77.070 112.374 91.008 1.00 165.49 514 GLU A CA 1
ATOM 3241 C C . GLU A 1 514 ? 76.336 112.334 92.366 1.00 166.71 514 GLU A C 1
ATOM 3242 O O . GLU A 1 514 ? 75.138 112.060 92.399 1.00 165.31 514 GLU A O 1
#

Organism: Homo sapiens (NCBI:txid9606)

InterPro domains:
  IPR005828 Major facilitator, sugar transporter-like [PF00083] (144-520)
  IPR020846 Major facilitator superfamily domain [PS50850] (101-516)
  IPR036259 MFS transporter superfamily [G3DSA:1.20.1250.20] (117-525)
  IPR036259 MFS transporter superfamily [SSF103473] (120-522)

Secondary structure (DSSP, 8-state):
-HHHH--HHHHHHHHHHHHHHHHHHHGGGGTTT------B--HHHH--HHHHHHS-----SSEEESS--TT---GGGEEE-SS-B----SS-S--HHHHTT--GGGTTHHHHHHHHHHHHHHHHHHHHHHHHTTS-HHHHHHHHHHHHHHHHHHGGG--SHHHHHHHHHHHHHHHHHHHHHHHHHHHHTS-HHHHHHHHHHHHHHHHHHHHHHHHHHHH--SHHHHHHHHHTHHHHHHHTTSSSPPPHHHHHHHT-HHHHHHHHHHHHH--HHHHHHHHHHHHHHHHHHHT-HHHH-S-HHHHHHHHHHHHHHHHHHHHHHHHHS-HHHHHHHHHHHHHHHHHHHHHS-TT-HHHHHHHHHHHHHHHHHHHHHHHHHHH--HHHHHHHHHHHHHHSHHHHGGGGTT-TTHHHHHHHHHHHHHHHHHHHH---

Foldseek 3Di:
DLLVVALLVVLLVLVLVVLLLVLCLLQVCVQQAPAFQKAADFCQPVCVVSCPQFCDDVVVRFWTFCGGPPVVDDCVRIDGRPPDMDGDCPPFVHHVCRVAVCDDVNVLVSLLLSLLLLVLLLVLLVVLVVCPLVDFLLVLLLVLLVQLQVLLLCLLVANHVVSNSVSSSSNSSSVNSNVVSSLVLSLLNHRVVCNVVSVVSSVLSNLNSLLVSLVLCVVDRHSSVSSNVSRNVSNVSSVSSVVRDTRLVSCVVSPHNVSSVVVRVVSVVPLLVLLLLLLLLLLLLLLLLSNPQCVQAPRSSVLSNLLSVLLVVLVVVLVVCCVPDNLLLLLLVLLLLLLVLLVVRVVDDRVPRVSSSVSSSSNSSSSSSNVVSSVVLVVCVSVVVSVSSNSVSNSVNSNQCSCCSVPVCRNSNSSNVSSNVSSVSSNPSPDD